Protein AF-A0A259D324-F1 (afdb_monomer)

Nearest PDB structures (foldseek):
  4xqk-assembly1_A  TM=6.338E-01  e=3.548E-24  Lactococcus cremoris
  4xqk-assembly2_B  TM=6.409E-01  e=1.603E-23  Lactococcus cremoris
  7lo5-assembly1_C  TM=6.325E-01  e=1.025E-23  Deinococcus wulumuqiensis
  7lo5-assembly1_A  TM=6.091E-01  e=4.960E-24  Deinococcus wulumuqiensis
  7lo5-assembly1_D  TM=6.301E-01  e=1.132E-22  Deinococcus wulumuqiensis

Mean predicted aligned error: 9.49 Å

Sequence (685 aa):
AEMRALMGAAATGTGAGGNLPQPRLYVTDTLGDPFAAQTGFSTMLAPIGNSRKEANAIKRDEPITVVIGNPPYKEKAKGRGGWVEAGSPNRMSPMRHWDLPPEWGQGAHAKHLKNLYVFFWRWASWKVFAPDLFETTGQATDDRGGIVTYITVAGFLNGPGFEKMRMELRRDCSDIWVIDCTPEGHQPEVPTRIFQGVQHPVCIVVAARKKGKDRATPARLHVRRLAAGPRADKFVELSNITLSGAGWDSGPSDWRSPFLADSKAEWAGFPALDTLFDYDGSGVMPGRTWVTAPDVSSLNARWAKLVKEKNPEVKEALFYPHEGGDKTLIKSTKIGLHGHEFRGHPVASETAQPIAPTRFAFRTLDRQWIIPDNRLLNRPNPELWNAHSAEQVYFTGLQAHSPDEGPSVTISGLIPDLHHFKGNFGGRVFPLWRDAAATIPNIKSALIAHLSTAYGKPVTAPDVMAYVAALLAHPAFTARFKEDLIRPGLRVPVTADANLFDRAVALGREVIWLHTYGERFADPASGRPAAPPRMPKGQGPTIPVGGTIPGAPNPLPDTMHHDPSTGRLHVGEGFIENVPTAVAEYQVSGRSVLRQWFSYRKADRTRPVIGDRRPPSALDKIQPDHWLPEYTEDLLNLLHVLGRLVALEPAQASLLDEICAAPLLTEAALAGAGALAPAPVVKGK

pLDDT: mean 89.67, std 13.12, range [28.95, 98.94]

Foldseek 3Di:
DVVVVVVVVVVPPPDDDDDDDDDLDADDDLLADLPDDDDDDDPVCVVNSVSHVVSSCCLQPNQDFEAEEAWDWDAPQVPVLHCCRVADVVADRLCVLLDDDVVVVLNVLLSRCNIRVNSVLSSCCCRNQVPPVCRRPVDDDDQGWHKYKYKYFQCLLAPLNNLSVQLVLFLRFQAKEKEFQCLVAAQDDQQQDLDSPDRGTIMMMMTTHDGPDHSVFTHWAWYAYADGDGNVSSVVVVVPDDPPDPRTATCDRDSRHGSHHDFDPLQQQFAFPPLQFLDKDFFFALVADQQWAQDPVLNQVLLQVLLPDDDPVLSQLQLPADVVAQQTQQHFDPDFFPPWDADGGGNVPDDDTFTRWDWELEAQLQIITGRRGPSRTRGGPNQLRQAQELAKKKKKAAQSAFFAAAFRIGMESHGYHLCHQFNDDRIMIQMQARHHVRPHGRGFPLLQVVLCVLLVHHDDSLLVQQLCQLQGRTRLNCVVRVSNRNHGTHGHFAFSYNVLSVLSSLLSLVSNCLSHQLSYSADVVSVRHSHGFADPPPQAKDFDVQQDADWPPDFFFADWDADQVQLWIDGHRHIIGNNHPQLQQRDRRNHGPVVVSVCSRGQDVDDDDPPPDDDHRPSSNRDDGTHDPVSVVSVRSSSRSSVVSVVCNVVSNVSNVVSSVHDTCTPVNCVVSVSSPNDPPPPDD

Secondary structure (DSSP, 8-state):
-HHHHHHHHGGGSSS----PPPP----S-TTS-TTPPPPPPPGGGHHHHHHHHHHHHHHHHS---EEEE-----SS-TT-SHHHHH-BTTB--GGGGGPPPGGGS-GGGGGGG-SHHHHHHHHHHHHHH-TTHHHHHSPPPP---EEEEEEEETHHHH-GGGHHHHHHHHHH-SEEEEEES-TT-SS--GGG-SSTT--S-EEEEEEEE-TT--TTSPPEEEEEEPPSS-HHHHHHHHHH--TTSS-PEE---STT--SSPPPPHHHHHSPBTGGGBS--EE-BB-SSSTTEESSHHHHHHHHHHHHH---HHHHHHHH---TTSS--TT---S---TTS----S-GGG--SPPPPPEEEEEETTEEEEE---GGG-SB--HHHHHT--TT--EEEE-SSS---SS-SEEEESSPBBTTTTTSSS--EEEESBSSTTS-SBSB-HHHHHHHHHHTTS---HHHHHHHHHHHHSSHHHHHHTTTGGGSS--B---BS-HHHHHHHHHHHHHHHHHHTTTSSS-BGGGTB-SS---PSTTTS-B--TT-PPP-TTSPPP--EEEETTTTEEEETTEEEB---HHHHT-EETTEEHHHHHHHTTSS-------SSPPPPPGGGG---SS--HHHHHHHHHHHHHHHHHHHHHHHHHHHHHHHHHS-B--HHHHHHTTTTPPPP-----

Structure (mmCIF, N/CA/C/O backbone):
data_AF-A0A259D324-F1
#
_entry.id   AF-A0A259D324-F1
#
loop_
_atom_site.group_PDB
_atom_site.id
_atom_site.type_symbol
_atom_site.label_atom_id
_atom_site.label_alt_id
_atom_site.label_comp_id
_atom_site.label_asym_id
_atom_site.label_entity_id
_atom_site.label_seq_id
_atom_site.pdbx_PDB_ins_code
_atom_site.Cartn_x
_atom_site.Cartn_y
_atom_site.Cartn_z
_atom_site.occupancy
_atom_site.B_iso_or_equiv
_atom_site.auth_seq_id
_atom_site.auth_comp_id
_atom_site.auth_asym_id
_atom_site.auth_atom_id
_atom_site.pdbx_PDB_model_num
ATOM 1 N N . ALA A 1 1 ? -43.430 9.775 -6.514 1.00 31.95 1 ALA A N 1
ATOM 2 C CA . ALA A 1 1 ? -44.199 8.517 -6.606 1.00 31.95 1 ALA A CA 1
ATOM 3 C C . ALA A 1 1 ? -43.771 7.538 -5.511 1.00 31.95 1 ALA A C 1
ATOM 5 O O . ALA A 1 1 ? -44.604 7.183 -4.693 1.00 31.95 1 ALA A O 1
ATOM 6 N N . GLU A 1 2 ? -42.480 7.211 -5.395 1.00 29.94 2 GLU A N 1
ATOM 7 C CA . GLU A 1 2 ? -41.956 6.286 -4.368 1.00 29.94 2 GLU A CA 1
ATOM 8 C C . GLU A 1 2 ? -42.147 6.761 -2.917 1.00 29.94 2 GLU A C 1
ATOM 10 O O . GLU A 1 2 ? -42.545 5.973 -2.072 1.00 29.94 2 GLU A O 1
ATOM 15 N N . MET A 1 3 ? -41.989 8.058 -2.618 1.00 34.38 3 MET A N 1
ATOM 16 C CA . MET A 1 3 ? -42.249 8.585 -1.263 1.00 34.38 3 MET A CA 1
ATOM 17 C C . MET A 1 3 ? -43.740 8.498 -0.861 1.00 34.38 3 MET A C 1
ATOM 19 O O . MET A 1 3 ? -44.056 8.337 0.313 1.00 34.38 3 MET A O 1
ATOM 23 N N . ARG A 1 4 ? -44.663 8.542 -1.840 1.00 36.03 4 ARG A N 1
ATOM 24 C CA . ARG A 1 4 ? -46.099 8.274 -1.619 1.00 36.03 4 ARG A CA 1
ATOM 25 C C . ARG A 1 4 ? -46.361 6.781 -1.387 1.00 36.03 4 ARG A C 1
ATOM 27 O O . ARG A 1 4 ? -47.219 6.454 -0.580 1.00 36.03 4 ARG A O 1
ATOM 34 N N . ALA A 1 5 ? -45.611 5.894 -2.044 1.00 38.97 5 ALA A N 1
ATOM 35 C CA . ALA A 1 5 ? -45.701 4.448 -1.835 1.00 38.97 5 ALA A CA 1
ATOM 36 C C . ALA A 1 5 ? -45.156 4.022 -0.455 1.00 38.97 5 ALA A C 1
ATOM 38 O O . ALA A 1 5 ? -45.779 3.211 0.223 1.00 38.97 5 ALA A O 1
ATOM 39 N N . LEU A 1 6 ? -44.061 4.640 0.005 1.00 38.66 6 LEU A N 1
ATOM 40 C CA . LEU A 1 6 ? -43.469 4.414 1.333 1.00 38.66 6 LEU A CA 1
ATOM 41 C C . LEU A 1 6 ? -44.400 4.847 2.478 1.00 38.66 6 LEU A C 1
ATOM 43 O O . LEU A 1 6 ? -44.489 4.157 3.488 1.00 38.66 6 LEU A O 1
ATOM 47 N N . MET A 1 7 ? -45.141 5.948 2.306 1.00 42.03 7 MET A N 1
ATOM 48 C CA . MET A 1 7 ? -46.170 6.361 3.272 1.00 42.03 7 MET A CA 1
ATOM 49 C C . MET A 1 7 ? -47.471 5.550 3.158 1.00 42.03 7 MET A C 1
ATOM 51 O O . MET A 1 7 ? -48.186 5.413 4.146 1.00 42.03 7 MET A O 1
ATOM 55 N N . GLY A 1 8 ? -47.771 4.981 1.986 1.00 36.47 8 GLY A N 1
ATOM 56 C CA . GLY A 1 8 ? -48.937 4.118 1.777 1.00 36.47 8 GLY A CA 1
ATOM 57 C C . GLY A 1 8 ? -48.824 2.749 2.457 1.00 36.47 8 GLY A C 1
ATOM 58 O O . GLY A 1 8 ? -49.827 2.219 2.922 1.00 36.47 8 GLY A O 1
ATOM 59 N N . ALA A 1 9 ? -47.615 2.191 2.588 1.00 35.22 9 ALA A N 1
ATOM 60 C CA . ALA A 1 9 ? -47.406 0.904 3.260 1.00 35.22 9 ALA A CA 1
ATOM 61 C C . ALA A 1 9 ? -47.679 0.963 4.779 1.00 35.22 9 ALA A C 1
ATOM 63 O O . ALA A 1 9 ? -48.206 0.007 5.346 1.00 35.22 9 ALA A O 1
ATOM 64 N N . ALA A 1 10 ? -47.421 2.109 5.423 1.00 36.09 10 ALA A N 1
ATOM 65 C CA . ALA A 1 10 ? -47.750 2.339 6.834 1.00 36.09 10 ALA A CA 1
ATOM 66 C C . ALA A 1 10 ? -49.269 2.409 7.109 1.00 36.09 10 ALA A C 1
ATOM 68 O O . ALA A 1 10 ? -49.689 2.320 8.259 1.00 36.09 10 ALA A O 1
ATOM 69 N N . ALA A 1 11 ? -50.101 2.540 6.067 1.00 38.69 11 ALA A N 1
ATOM 70 C CA . ALA A 1 11 ? -51.549 2.715 6.180 1.00 38.69 11 ALA A CA 1
ATOM 71 C C . ALA A 1 11 ? -52.351 1.401 6.297 1.00 38.69 11 ALA A C 1
ATOM 73 O O . ALA A 1 11 ? -53.574 1.449 6.381 1.00 38.69 11 ALA A O 1
ATOM 74 N N . THR A 1 12 ? -51.701 0.230 6.302 1.00 36.06 12 THR A N 1
ATOM 75 C CA . THR A 1 12 ? -52.397 -1.069 6.447 1.00 36.06 12 THR A CA 1
ATOM 76 C C . THR A 1 12 ? -52.468 -1.580 7.890 1.00 36.06 12 THR A C 1
ATOM 78 O O . THR A 1 12 ? -53.118 -2.591 8.151 1.00 36.06 12 THR A O 1
ATOM 81 N N . GLY A 1 13 ? -51.880 -0.858 8.850 1.00 33.16 13 GLY A N 1
ATOM 82 C CA . GLY A 1 13 ? -52.135 -1.079 10.272 1.00 33.16 13 GLY A CA 1
ATOM 83 C C . GLY A 1 13 ? -53.557 -0.644 10.617 1.00 33.16 13 GLY A C 1
ATOM 84 O O . GLY A 1 13 ? -53.887 0.537 10.546 1.00 33.16 13 GLY A O 1
ATOM 85 N N . THR A 1 14 ? -54.414 -1.599 10.963 1.00 38.53 14 THR A N 1
ATOM 86 C CA . THR A 1 14 ? -55.813 -1.377 11.336 1.00 38.53 14 THR A CA 1
ATOM 87 C C . THR A 1 14 ? -55.932 -0.436 12.540 1.00 38.53 14 THR A C 1
ATOM 89 O O . THR A 1 14 ? -55.794 -0.862 13.685 1.00 38.53 14 THR A O 1
ATOM 92 N N . GLY A 1 15 ? -56.204 0.845 12.293 1.00 33.56 15 GLY A N 1
ATOM 93 C CA . GLY A 1 15 ? -56.473 1.822 13.345 1.00 33.56 15 GLY A CA 1
ATOM 94 C C . GLY A 1 15 ? -56.749 3.221 12.797 1.00 33.56 15 GLY A C 1
ATOM 95 O O . GLY A 1 15 ? -55.819 3.923 12.434 1.00 33.56 15 GLY A O 1
ATOM 96 N N . ALA A 1 16 ? -58.034 3.591 12.772 1.00 36.53 16 ALA A N 1
ATOM 97 C CA . ALA A 1 16 ? -58.611 4.935 12.633 1.00 36.53 16 ALA A CA 1
ATOM 98 C C . ALA A 1 16 ? -58.030 5.870 11.546 1.00 36.53 16 ALA A C 1
ATOM 100 O O . ALA A 1 16 ? -56.950 6.441 11.671 1.00 36.53 16 ALA A O 1
ATOM 101 N N . GLY A 1 17 ? -58.835 6.113 10.505 1.00 41.69 17 GLY A N 1
ATOM 102 C CA . GLY A 1 17 ? -58.556 7.085 9.451 1.00 41.69 17 GLY A CA 1
ATOM 103 C C . GLY A 1 17 ? -58.256 8.488 9.987 1.00 41.69 17 GLY A C 1
ATOM 104 O O . GLY A 1 17 ? -59.148 9.199 10.442 1.00 41.69 17 GLY A O 1
ATOM 105 N N . GLY A 1 18 ? -56.996 8.897 9.866 1.00 39.88 18 GLY A N 1
ATOM 106 C CA . GLY A 1 18 ? -56.558 10.285 9.930 1.00 39.88 18 GLY A CA 1
ATOM 107 C C . GLY A 1 18 ? -55.948 10.672 8.587 1.00 39.88 18 GLY A C 1
ATOM 108 O O . GLY A 1 18 ? -55.064 9.981 8.086 1.00 39.88 18 GLY A O 1
ATOM 109 N N . ASN A 1 19 ? -56.424 11.768 7.993 1.00 46.06 19 ASN A N 1
ATOM 110 C CA . ASN A 1 19 ? -55.794 12.404 6.836 1.00 46.06 19 ASN A CA 1
ATOM 111 C C . ASN A 1 19 ? -54.311 12.661 7.156 1.00 46.06 19 ASN A C 1
ATOM 113 O O . ASN A 1 19 ? -54.001 13.542 7.959 1.00 46.06 19 ASN A O 1
ATOM 117 N N . LEU A 1 20 ? -53.390 11.911 6.544 1.00 51.28 20 LEU A N 1
ATOM 118 C CA . LEU A 1 20 ? -51.969 12.243 6.623 1.00 51.28 20 LEU A CA 1
ATOM 119 C C . LEU A 1 20 ? -51.773 13.645 6.016 1.00 51.28 20 LEU A C 1
ATOM 121 O O . LEU A 1 20 ? -52.274 13.900 4.914 1.00 51.28 20 LEU A O 1
ATOM 125 N N . PRO A 1 21 ? -51.079 14.571 6.701 1.00 63.31 21 PRO A N 1
ATOM 126 C CA . PRO A 1 21 ? -50.824 15.895 6.153 1.00 63.31 21 PRO A CA 1
ATOM 127 C C . PRO A 1 21 ? -50.079 15.776 4.819 1.00 63.31 21 PRO A C 1
ATOM 129 O O . PRO A 1 21 ? -49.131 15.001 4.683 1.00 63.31 21 PRO A O 1
ATOM 132 N N . GLN A 1 22 ? -50.519 16.544 3.818 1.00 76.19 22 GLN A N 1
ATOM 133 C CA . GLN A 1 22 ? -49.843 16.606 2.521 1.00 76.19 22 GLN A CA 1
ATOM 134 C C . GLN A 1 22 ? -48.380 17.041 2.732 1.00 76.19 22 GLN A C 1
ATOM 136 O O . GLN A 1 22 ? -48.133 18.014 3.452 1.00 76.19 22 GLN A O 1
ATOM 141 N N . PRO A 1 23 ? -47.398 16.361 2.113 1.00 78.56 23 PRO A N 1
ATOM 142 C CA . PRO A 1 23 ? -46.000 16.743 2.250 1.00 78.56 23 PRO A CA 1
ATOM 143 C C . PRO A 1 23 ? -45.775 18.149 1.680 1.00 78.56 23 PRO A C 1
ATOM 145 O O . PRO A 1 23 ? -46.139 18.430 0.537 1.00 78.56 23 PRO A O 1
ATOM 148 N N . ARG A 1 24 ? -45.146 19.030 2.469 1.00 87.31 24 ARG A N 1
ATOM 149 C CA . ARG A 1 24 ? -44.733 20.366 2.014 1.00 87.31 24 ARG A CA 1
ATOM 150 C C . ARG A 1 24 ? -43.506 20.232 1.109 1.00 87.31 24 ARG A C 1
ATOM 152 O O . ARG A 1 24 ? -42.417 19.917 1.588 1.00 87.31 24 ARG A O 1
ATOM 159 N N . LEU A 1 25 ? -43.692 20.427 -0.195 1.00 85.62 25 LEU A N 1
ATOM 160 C CA . LEU A 1 25 ? -42.634 20.303 -1.200 1.00 85.62 25 LEU A CA 1
ATOM 161 C C . LEU A 1 25 ? -42.126 21.680 -1.620 1.00 85.62 25 LEU A C 1
ATOM 163 O O . LEU A 1 25 ? -42.908 22.537 -2.021 1.00 85.62 25 LEU A O 1
ATOM 167 N N . TYR A 1 26 ? -40.805 21.848 -1.586 1.00 85.75 26 TYR A N 1
ATOM 168 C CA . TYR A 1 26 ? -40.138 23.099 -1.926 1.00 85.75 26 TYR A CA 1
ATOM 169 C C . TYR A 1 26 ? -39.078 22.882 -3.001 1.00 85.75 26 TYR A C 1
ATOM 171 O O . TYR A 1 26 ? -38.199 22.033 -2.866 1.00 85.75 26 TYR A O 1
ATOM 179 N N . VAL A 1 27 ? -39.119 23.703 -4.045 1.00 83.06 27 VAL A N 1
ATOM 180 C CA . VAL A 1 27 ? -38.013 23.888 -4.987 1.00 83.06 27 VAL A CA 1
ATOM 181 C C . VAL A 1 27 ? -37.057 24.919 -4.385 1.00 83.06 27 VAL A C 1
ATOM 183 O O . VAL A 1 27 ? -37.348 26.116 -4.366 1.00 83.06 27 VAL A O 1
ATOM 186 N N . THR A 1 28 ? -35.935 24.451 -3.842 1.00 86.25 28 THR A N 1
ATOM 187 C CA . THR A 1 28 ? -34.885 25.283 -3.238 1.00 86.25 28 THR A CA 1
ATOM 188 C C . THR A 1 28 ? -33.542 24.551 -3.263 1.00 86.25 28 THR A C 1
ATOM 190 O O . THR A 1 28 ? -33.495 23.326 -3.331 1.00 86.25 28 THR A O 1
ATOM 193 N N . ASP A 1 29 ? -32.446 25.293 -3.112 1.00 86.19 29 ASP A N 1
ATOM 194 C CA . ASP A 1 29 ? -31.185 24.727 -2.630 1.00 86.19 29 ASP A CA 1
ATOM 195 C C . ASP A 1 29 ? -31.247 24.608 -1.100 1.00 86.19 29 ASP A C 1
ATOM 197 O O . ASP A 1 29 ? -31.438 25.618 -0.416 1.00 86.19 29 ASP A O 1
ATOM 201 N N . THR A 1 30 ? -31.121 23.399 -0.550 1.00 89.56 30 THR A N 1
ATOM 202 C CA . THR A 1 30 ? -31.103 23.155 0.903 1.00 89.56 30 THR A CA 1
ATOM 203 C C . THR A 1 30 ? -29.946 23.879 1.588 1.00 89.56 30 THR A C 1
ATOM 205 O O . THR A 1 30 ? -30.148 24.456 2.656 1.00 89.56 30 THR A O 1
ATOM 208 N N . LEU A 1 31 ? -28.772 23.924 0.952 1.00 90.88 31 LEU A N 1
ATOM 209 C CA . LEU A 1 31 ? -27.561 24.547 1.490 1.00 90.88 31 LEU A CA 1
ATOM 210 C C . LEU A 1 31 ? -27.529 26.067 1.280 1.00 90.88 31 LEU A C 1
ATOM 212 O O . LEU A 1 31 ? -26.617 26.727 1.771 1.00 90.88 31 LEU A O 1
ATOM 216 N N . GLY A 1 32 ? -28.504 26.641 0.570 1.00 86.06 32 GLY A N 1
ATOM 217 C CA . GLY A 1 32 ? -28.617 28.087 0.387 1.00 86.06 32 GLY A CA 1
ATOM 218 C C . GLY A 1 32 ? -28.839 28.838 1.706 1.00 86.06 32 GLY A C 1
ATOM 219 O O . GLY A 1 32 ? -29.508 28.323 2.605 1.00 86.06 32 GLY A O 1
ATOM 220 N N . ASP A 1 33 ? -28.312 30.065 1.784 1.00 84.56 33 ASP A N 1
ATOM 221 C CA . ASP A 1 33 ? -28.365 30.919 2.980 1.00 84.56 33 ASP A CA 1
ATOM 222 C C . ASP A 1 33 ? -29.813 31.200 3.429 1.00 84.56 33 ASP A C 1
ATOM 224 O O . ASP A 1 33 ? -30.583 31.812 2.671 1.00 84.56 33 ASP A O 1
ATOM 228 N N . PRO A 1 34 ? -30.207 30.757 4.644 1.00 82.88 34 PRO A N 1
ATOM 229 C CA . PRO A 1 34 ? -31.545 30.995 5.182 1.00 82.88 34 PRO A CA 1
ATOM 230 C C . PRO A 1 34 ? -31.794 32.466 5.568 1.00 82.88 34 PRO A C 1
ATOM 232 O O . PRO A 1 34 ? -32.941 32.849 5.813 1.00 82.88 34 PRO A O 1
ATOM 235 N N . PHE A 1 35 ? -30.747 33.293 5.600 1.00 80.50 35 PHE A N 1
ATOM 236 C CA . PHE A 1 35 ? -30.761 34.700 5.999 1.00 80.50 35 PHE A CA 1
ATOM 237 C C . PHE A 1 35 ? -30.493 35.684 4.858 1.00 80.50 35 PHE A C 1
ATOM 239 O O . PHE A 1 35 ? -30.546 36.892 5.088 1.00 80.50 35 PHE A O 1
ATOM 246 N N . ALA A 1 36 ? -30.202 35.207 3.646 1.00 76.31 36 ALA A N 1
ATOM 247 C CA . ALA A 1 36 ? -29.938 36.092 2.518 1.00 76.31 36 ALA A CA 1
ATOM 248 C C . ALA A 1 36 ? -31.141 37.005 2.218 1.00 76.31 36 ALA A C 1
ATOM 250 O O . ALA A 1 36 ? -32.286 36.546 2.142 1.00 76.31 36 ALA A O 1
ATOM 251 N N . ALA A 1 37 ? -30.858 38.296 2.007 1.00 62.25 37 ALA A N 1
ATOM 252 C CA . ALA A 1 37 ? -31.839 39.273 1.549 1.00 62.25 37 ALA A CA 1
ATOM 253 C C . ALA A 1 37 ? -32.369 38.884 0.159 1.00 62.25 37 ALA A C 1
ATOM 255 O O . ALA A 1 37 ? -31.628 38.390 -0.693 1.00 62.25 37 ALA A O 1
ATOM 256 N N . GLN A 1 38 ? -33.668 39.078 -0.067 1.00 58.12 38 GLN A N 1
ATOM 257 C CA . GLN A 1 38 ? -34.312 38.674 -1.314 1.00 58.12 38 GLN A CA 1
ATOM 258 C C . GLN A 1 38 ? -33.935 39.630 -2.448 1.00 58.12 38 GLN A C 1
ATOM 260 O O . GLN A 1 38 ? -34.164 40.832 -2.346 1.00 58.12 38 GLN A O 1
ATOM 265 N N . THR A 1 39 ? -33.413 39.101 -3.553 1.00 53.06 39 THR A N 1
ATOM 266 C CA . THR A 1 39 ? -33.423 39.808 -4.836 1.00 53.06 39 THR A CA 1
ATOM 267 C C . THR A 1 39 ? -34.807 39.657 -5.468 1.00 53.06 39 THR A C 1
ATOM 269 O O . THR A 1 39 ? -35.371 38.563 -5.484 1.00 53.06 39 THR A O 1
ATOM 272 N N . GLY A 1 40 ? -35.389 40.761 -5.945 1.00 50.25 40 GLY A N 1
ATOM 273 C CA . GLY A 1 40 ? -36.701 40.746 -6.594 1.00 50.25 40 GLY A CA 1
ATOM 274 C C . GLY A 1 40 ? -36.689 39.850 -7.834 1.00 50.25 40 GLY A C 1
ATOM 275 O O . GLY A 1 40 ? -35.861 40.034 -8.725 1.00 50.25 40 GLY A O 1
ATOM 276 N N . PHE A 1 41 ? -37.588 38.867 -7.883 1.00 56.19 41 PHE A N 1
ATOM 277 C CA . PHE A 1 41 ? -37.775 38.012 -9.056 1.00 56.19 41 PHE A CA 1
ATOM 278 C C . PHE A 1 41 ? -38.766 38.662 -10.029 1.00 56.19 41 PHE A C 1
ATOM 280 O O . PHE A 1 41 ? -39.714 39.321 -9.603 1.00 56.19 41 PHE A O 1
ATOM 287 N N . SER A 1 42 ? -38.577 38.453 -11.336 1.00 56.28 42 SER A N 1
ATOM 288 C CA . SER A 1 42 ? -39.593 38.807 -12.334 1.00 56.28 42 SER A CA 1
ATOM 289 C C . SER A 1 42 ? -40.867 37.976 -12.127 1.00 56.28 42 SER A C 1
ATOM 291 O O . SER A 1 42 ? -40.827 36.873 -11.577 1.00 56.28 42 SER A O 1
ATOM 293 N N . THR A 1 43 ? -42.013 38.476 -12.592 1.00 57.78 43 THR A N 1
ATOM 294 C CA . THR A 1 43 ? -43.345 37.881 -12.366 1.00 57.78 43 THR A CA 1
ATOM 295 C C . THR A 1 43 ? -43.457 36.422 -12.834 1.00 57.78 43 THR A C 1
ATOM 297 O O . THR A 1 43 ? -44.183 35.644 -12.224 1.00 57.78 43 THR A O 1
ATOM 300 N N . MET A 1 44 ? -42.688 36.015 -13.855 1.00 55.19 44 MET A N 1
ATOM 301 C CA . MET A 1 44 ? -42.627 34.622 -14.338 1.00 55.19 44 MET A CA 1
ATOM 302 C C . MET A 1 44 ? -41.938 33.646 -13.366 1.00 55.19 44 MET A C 1
ATOM 304 O O . MET A 1 44 ? -42.195 32.448 -13.423 1.00 55.19 44 MET A O 1
ATOM 308 N N . LEU A 1 45 ? -41.079 34.127 -12.461 1.00 62.34 45 LEU A N 1
ATOM 309 C CA . LEU A 1 45 ? -40.334 33.309 -11.491 1.00 62.34 45 LEU A CA 1
ATOM 310 C C . LEU A 1 45 ? -40.924 33.377 -10.072 1.00 62.34 45 LEU A C 1
ATOM 312 O O . LEU A 1 45 ? -40.361 32.792 -9.141 1.00 62.34 45 LEU A O 1
ATOM 316 N N . ALA A 1 46 ? -42.067 34.048 -9.897 1.00 65.62 46 ALA A N 1
ATOM 317 C CA . ALA A 1 46 ? -42.726 34.226 -8.604 1.00 65.62 46 ALA A CA 1
ATOM 318 C C . ALA A 1 46 ? -43.005 32.906 -7.847 1.00 65.62 46 ALA A C 1
ATOM 320 O O . ALA A 1 46 ? -42.750 32.872 -6.641 1.00 65.62 46 ALA A O 1
ATOM 321 N N . PRO A 1 47 ? -43.418 31.790 -8.493 1.00 69.94 47 PRO A N 1
ATOM 322 C CA . PRO A 1 47 ? -43.610 30.516 -7.788 1.00 69.94 47 PRO A CA 1
ATOM 323 C C . PRO A 1 47 ? -42.315 29.950 -7.182 1.00 69.94 47 PRO A C 1
ATOM 325 O O . PRO A 1 47 ? -42.322 29.436 -6.064 1.00 69.94 47 PRO A O 1
ATOM 328 N N . ILE A 1 48 ? -41.183 30.093 -7.882 1.00 69.75 48 ILE A N 1
ATOM 329 C CA . ILE A 1 48 ? -39.864 29.640 -7.410 1.00 69.75 48 ILE A CA 1
ATOM 330 C C . ILE A 1 48 ? -39.361 30.554 -6.286 1.00 69.75 48 ILE A C 1
ATOM 332 O O . ILE A 1 48 ? -38.832 30.073 -5.283 1.00 69.75 48 ILE A O 1
ATOM 336 N N . GLY A 1 49 ? -39.574 31.867 -6.419 1.00 72.50 49 GLY A N 1
ATOM 337 C CA . GLY A 1 49 ? -39.270 32.846 -5.375 1.00 72.50 49 GLY A CA 1
ATOM 338 C C . GLY A 1 49 ? -40.041 32.582 -4.076 1.00 72.50 49 GLY A C 1
ATOM 339 O O . GLY A 1 49 ? -39.438 32.555 -3.001 1.00 72.50 49 GLY A O 1
ATOM 340 N N . ASN A 1 50 ? -41.345 32.305 -4.171 1.00 76.38 50 ASN A N 1
ATOM 341 C CA . ASN A 1 50 ? -42.200 31.981 -3.023 1.00 76.38 50 ASN A CA 1
ATOM 342 C C . ASN A 1 50 ? -41.802 30.651 -2.372 1.00 76.38 50 ASN A C 1
ATOM 344 O O . ASN A 1 50 ? -41.588 30.602 -1.162 1.00 76.38 50 ASN A O 1
ATOM 348 N N . SER A 1 51 ? -41.581 29.608 -3.177 1.00 80.44 51 SER A N 1
ATOM 349 C CA . SER A 1 51 ? -41.075 28.314 -2.704 1.00 80.44 51 SER A CA 1
ATOM 350 C C . SER A 1 51 ? -39.756 28.459 -1.930 1.00 80.44 51 SER A C 1
ATOM 352 O O . SER A 1 51 ? -39.587 27.884 -0.854 1.00 80.44 51 SER A O 1
ATOM 354 N N . ARG A 1 52 ? -38.822 29.283 -2.424 1.00 79.75 52 ARG A N 1
ATOM 355 C CA . ARG A 1 52 ? -37.556 29.570 -1.732 1.00 79.75 52 ARG A CA 1
ATOM 356 C C . ARG A 1 52 ? -37.763 30.352 -0.432 1.00 79.75 52 ARG A C 1
ATOM 358 O O . ARG A 1 52 ? -37.075 30.080 0.552 1.00 79.75 52 ARG A O 1
ATOM 365 N N . LYS A 1 53 ? -38.692 31.314 -0.409 1.00 81.00 53 LYS A N 1
ATOM 366 C CA . LYS A 1 53 ? -39.032 32.104 0.787 1.00 81.00 53 LYS A CA 1
ATOM 367 C C . LYS A 1 53 ? -39.572 31.213 1.902 1.00 81.00 53 LYS A C 1
ATOM 369 O O . LYS A 1 53 ? -39.097 31.306 3.032 1.00 81.00 53 LYS A O 1
ATOM 374 N N . GLU A 1 54 ? -40.521 30.343 1.579 1.00 84.19 54 GLU A N 1
ATOM 375 C CA . GLU A 1 54 ? -41.120 29.410 2.535 1.00 84.19 54 GLU A CA 1
ATOM 376 C C . GLU A 1 54 ? -40.094 28.391 3.038 1.00 84.19 54 GLU A C 1
ATOM 378 O O . GLU A 1 54 ? -39.967 28.186 4.245 1.00 84.19 54 GLU A O 1
ATOM 383 N N . ALA A 1 55 ? -39.267 27.840 2.145 1.00 84.44 55 ALA A N 1
ATOM 384 C CA . ALA A 1 55 ? -38.192 26.945 2.550 1.00 84.44 55 ALA A CA 1
ATOM 385 C C . ALA A 1 55 ? -37.188 27.622 3.495 1.00 84.44 55 ALA A C 1
ATOM 387 O O . ALA A 1 55 ? -36.775 27.026 4.486 1.00 84.44 55 ALA A O 1
ATOM 388 N N . ASN A 1 56 ? -36.802 28.874 3.232 1.00 85.06 56 ASN A N 1
ATOM 389 C CA . ASN A 1 56 ? -35.901 29.615 4.115 1.00 85.06 56 ASN A CA 1
ATOM 390 C C . ASN A 1 56 ? -36.527 29.904 5.489 1.00 85.06 56 ASN A C 1
ATOM 392 O O . ASN A 1 56 ? -35.811 29.849 6.489 1.00 85.06 56 ASN A O 1
ATOM 396 N N . ALA A 1 57 ? -37.839 30.148 5.561 1.00 84.75 57 ALA A N 1
ATOM 397 C CA . ALA A 1 57 ? -38.547 30.268 6.836 1.00 84.75 57 ALA A CA 1
ATOM 398 C C . ALA A 1 57 ? -38.496 28.954 7.634 1.00 84.75 57 ALA A C 1
ATOM 400 O O . ALA A 1 57 ? -38.140 28.970 8.806 1.00 84.75 57 ALA A O 1
ATOM 401 N N . ILE A 1 58 ? -38.712 27.802 6.991 1.00 86.25 58 ILE A N 1
ATOM 402 C CA . ILE A 1 58 ? -38.580 26.487 7.648 1.00 86.25 58 ILE A CA 1
ATOM 403 C C . ILE A 1 58 ? -37.156 26.268 8.158 1.00 86.25 58 ILE A C 1
ATOM 405 O O . ILE A 1 58 ? -36.943 25.878 9.308 1.00 86.25 58 ILE A O 1
ATOM 409 N N . LYS A 1 59 ? -36.151 26.544 7.319 1.00 85.44 59 LYS A N 1
ATOM 410 C CA . LYS A 1 59 ? -34.737 26.406 7.693 1.00 85.44 59 LYS A CA 1
ATOM 411 C C . LYS A 1 59 ? -34.369 27.267 8.896 1.00 85.44 59 LYS A C 1
ATOM 413 O O . LYS A 1 59 ? -33.571 26.817 9.713 1.00 85.44 59 LYS A O 1
ATOM 418 N N . ARG A 1 60 ? -34.938 28.464 9.017 1.00 82.19 60 ARG A N 1
ATOM 419 C CA . ARG A 1 60 ? -34.602 29.413 10.080 1.00 82.19 60 ARG A CA 1
ATOM 420 C C . ARG A 1 60 ? -35.418 29.203 11.353 1.00 82.19 60 ARG A C 1
ATOM 422 O O . ARG A 1 60 ? -34.836 29.159 12.428 1.00 82.19 60 ARG A O 1
ATOM 429 N N . ASP A 1 61 ? -36.728 29.043 11.222 1.00 81.62 61 ASP A N 1
ATOM 430 C CA . ASP A 1 61 ? -37.659 29.260 12.333 1.00 81.62 61 ASP A CA 1
ATOM 431 C C . ASP A 1 61 ? -38.292 27.956 12.840 1.00 81.62 61 ASP A C 1
ATOM 433 O O . ASP A 1 61 ? -38.590 27.837 14.024 1.00 81.62 61 ASP A O 1
ATOM 437 N N . GLU A 1 62 ? -38.474 26.949 11.979 1.00 87.38 62 GLU A N 1
ATOM 438 C CA . GLU A 1 62 ? -39.199 25.730 12.360 1.00 87.38 62 GLU A CA 1
ATOM 439 C C . GLU A 1 62 ? -38.276 24.676 13.005 1.00 87.38 62 GLU A C 1
ATOM 441 O O . GLU A 1 62 ? -37.292 24.268 12.379 1.00 87.38 62 GLU A O 1
ATOM 446 N N . PRO A 1 63 ? -38.554 24.183 14.225 1.00 83.56 63 PRO A N 1
ATOM 447 C CA . PRO A 1 63 ? -37.800 23.079 14.814 1.00 83.56 63 PRO A CA 1
ATOM 448 C C . PRO A 1 63 ? -38.045 21.775 14.046 1.00 83.56 63 PRO A C 1
ATOM 450 O O . PRO A 1 63 ? -39.167 21.280 13.983 1.00 83.56 63 PRO A O 1
ATOM 453 N N . ILE A 1 64 ? -36.985 21.192 13.484 1.00 89.44 64 ILE A N 1
ATOM 454 C CA . ILE A 1 64 ? -37.053 19.905 12.782 1.00 89.44 64 ILE A CA 1
ATOM 455 C C . ILE A 1 64 ? -36.431 18.834 13.672 1.00 89.44 64 ILE A C 1
ATOM 457 O O . ILE A 1 64 ? -35.275 18.953 14.068 1.00 89.44 64 ILE A O 1
ATOM 461 N N . THR A 1 65 ? -37.190 17.781 13.971 1.00 91.00 65 THR A N 1
ATOM 462 C CA . THR A 1 65 ? -36.740 16.669 14.823 1.00 91.00 65 THR A CA 1
ATOM 463 C C . THR A 1 65 ? -36.174 15.500 14.029 1.00 91.00 65 THR A C 1
ATOM 465 O O . THR A 1 65 ? -35.425 14.706 14.587 1.00 91.00 65 THR A O 1
ATOM 468 N N . VAL A 1 66 ? -36.506 15.374 12.741 1.00 95.00 66 VAL A N 1
ATOM 469 C CA . VAL A 1 66 ? -36.049 14.263 11.900 1.00 95.00 66 VAL A CA 1
ATOM 470 C C . VAL A 1 66 ? -35.595 14.775 10.538 1.00 95.00 66 VAL A C 1
ATOM 472 O O . VAL A 1 66 ? -36.343 15.459 9.842 1.00 95.00 66 VAL A O 1
ATOM 475 N N . VAL A 1 67 ? -34.382 14.398 10.137 1.00 96.38 67 VAL A N 1
ATOM 476 C CA . VAL A 1 67 ? -33.876 14.567 8.769 1.00 96.38 67 VAL A CA 1
ATOM 477 C C . VAL A 1 67 ? -33.483 13.200 8.226 1.00 96.38 67 VAL A C 1
ATOM 479 O O . VAL A 1 67 ? -32.649 12.519 8.817 1.00 96.38 67 VAL A O 1
ATOM 482 N N . ILE A 1 68 ? -34.078 12.807 7.098 1.00 96.25 68 ILE A N 1
ATOM 483 C CA . ILE A 1 68 ? -33.785 11.547 6.405 1.00 96.25 68 ILE A CA 1
ATOM 484 C C . ILE A 1 68 ? -33.433 11.808 4.937 1.00 96.25 68 ILE A C 1
ATOM 486 O O . ILE A 1 68 ? -33.946 12.761 4.347 1.00 96.25 68 ILE A O 1
ATOM 490 N N . GLY A 1 69 ? -32.611 10.964 4.310 1.00 94.62 69 GLY A N 1
ATOM 491 C CA . GLY A 1 69 ? -32.430 11.031 2.856 1.00 94.62 69 GLY A CA 1
ATOM 492 C C . GLY A 1 69 ? -31.188 10.355 2.274 1.00 94.62 69 GLY A C 1
ATOM 493 O O . GLY A 1 69 ? -30.458 9.620 2.934 1.00 94.62 69 GLY A O 1
ATOM 494 N N . ASN A 1 70 ? -30.955 10.644 0.995 1.00 95.19 70 ASN A N 1
ATOM 495 C CA . ASN A 1 70 ? -29.771 10.252 0.237 1.00 95.19 70 ASN A CA 1
ATOM 496 C C . ASN A 1 70 ? -29.125 11.524 -0.353 1.00 95.19 70 ASN A C 1
ATOM 498 O O . ASN A 1 70 ? -29.524 11.956 -1.438 1.00 95.19 70 ASN A O 1
ATOM 502 N N . PRO A 1 71 ? -28.218 12.200 0.377 1.00 93.00 71 PRO A N 1
ATOM 503 C CA . PRO A 1 71 ? -27.602 13.434 -0.097 1.00 93.00 71 PRO A CA 1
ATOM 504 C C . PRO A 1 71 ? -26.652 13.167 -1.279 1.00 93.00 71 PRO A C 1
ATOM 506 O O . PRO A 1 71 ? -26.111 12.073 -1.401 1.00 93.00 71 PRO A O 1
ATOM 509 N N . PRO A 1 72 ? -26.388 14.156 -2.149 1.00 87.56 72 PRO A N 1
ATOM 510 C CA . PRO A 1 72 ? -25.546 13.964 -3.329 1.00 87.56 72 PRO A CA 1
ATOM 511 C C . PRO A 1 72 ? -24.081 13.653 -2.980 1.00 87.56 72 PRO A C 1
ATOM 513 O O . PRO A 1 72 ? -23.498 14.241 -2.066 1.00 87.56 72 PRO A O 1
ATOM 516 N N . TYR A 1 73 ? -23.453 12.772 -3.766 1.00 83.38 73 TYR A N 1
ATOM 517 C CA . TYR A 1 73 ? -22.053 12.370 -3.590 1.00 83.38 73 TYR A CA 1
ATOM 518 C C . TYR A 1 73 ? -21.163 13.109 -4.593 1.00 83.38 73 TYR A C 1
ATOM 520 O O . TYR A 1 73 ? -21.274 12.895 -5.801 1.00 83.38 73 TYR A O 1
ATOM 528 N N . LYS A 1 74 ? -20.270 13.987 -4.119 1.00 79.88 74 LYS A N 1
ATOM 529 C CA . LYS A 1 74 ? -19.283 14.647 -4.985 1.00 79.88 74 LYS A CA 1
ATOM 530 C C . LYS A 1 74 ? -18.068 15.115 -4.195 1.00 79.88 74 LYS A C 1
ATOM 532 O O . LYS A 1 74 ? -18.170 16.025 -3.374 1.00 79.88 74 LYS A O 1
ATOM 537 N N . GLU A 1 75 ? -16.913 14.528 -4.491 1.00 73.44 75 GLU A N 1
ATOM 538 C CA . GLU A 1 75 ? -15.621 14.988 -3.978 1.00 73.44 75 GLU A CA 1
ATOM 539 C C . GLU A 1 75 ? -15.183 16.318 -4.608 1.00 73.44 75 GLU A C 1
ATOM 541 O O . GLU A 1 75 ? -15.708 16.740 -5.641 1.00 73.44 75 GLU A O 1
ATOM 546 N N . LYS A 1 76 ? -14.194 16.978 -3.983 1.00 73.56 76 LYS A N 1
ATOM 547 C CA . LYS A 1 76 ? -13.653 18.280 -4.416 1.00 73.56 76 LYS A CA 1
ATOM 548 C C . LYS A 1 76 ? -14.757 19.329 -4.615 1.00 73.56 76 LYS A C 1
ATOM 550 O O . LYS A 1 76 ? -14.692 20.165 -5.510 1.00 73.56 76 LYS A O 1
ATOM 555 N N . ALA A 1 77 ? -15.770 19.304 -3.757 1.00 78.44 77 ALA A N 1
ATOM 556 C CA . ALA A 1 77 ? -16.947 20.161 -3.836 1.00 78.44 77 ALA A CA 1
ATOM 557 C C . ALA A 1 77 ? -16.752 21.528 -3.160 1.00 78.44 77 ALA A C 1
ATOM 559 O O . ALA A 1 77 ? -17.731 22.157 -2.767 1.00 78.44 77 ALA A O 1
ATOM 560 N N . LYS A 1 78 ? -15.506 21.996 -3.010 1.00 82.12 78 LYS A N 1
ATOM 561 C CA . LYS A 1 78 ? -15.213 23.318 -2.441 1.00 82.12 78 LYS A CA 1
ATOM 562 C C . LYS A 1 78 ? -15.986 24.395 -3.212 1.00 82.12 78 LYS A C 1
ATOM 564 O O . LYS A 1 78 ? -15.950 24.412 -4.441 1.00 82.12 78 LYS A O 1
ATOM 569 N N . GLY A 1 79 ? -16.678 25.272 -2.491 1.00 84.62 79 GLY A N 1
ATOM 570 C CA . GLY A 1 79 ? -17.536 26.318 -3.054 1.00 84.62 79 GLY A CA 1
ATOM 571 C C . GLY A 1 79 ? -18.955 25.857 -3.402 1.00 84.62 79 GLY A C 1
ATOM 572 O O . GLY A 1 79 ? -19.753 26.668 -3.858 1.00 84.62 79 GLY A O 1
ATOM 573 N N . ARG A 1 80 ? -19.295 24.577 -3.197 1.00 85.00 80 ARG A N 1
ATOM 574 C CA . ARG A 1 80 ? -20.652 24.038 -3.404 1.00 85.00 80 ARG A CA 1
ATOM 575 C C . ARG A 1 80 ? -21.407 23.790 -2.096 1.00 85.00 80 ARG A C 1
ATOM 577 O O . ARG A 1 80 ? -22.520 23.279 -2.146 1.00 85.00 80 ARG A O 1
ATOM 584 N N . GLY A 1 81 ? -20.824 24.118 -0.941 1.00 83.56 81 GLY A N 1
ATOM 585 C CA . GLY A 1 81 ? -21.463 23.934 0.365 1.00 83.56 81 GLY A CA 1
ATOM 586 C C . GLY A 1 81 ? -22.424 25.049 0.780 1.00 83.56 81 GLY A C 1
ATOM 587 O O . GLY A 1 81 ? -22.955 24.999 1.888 1.00 83.56 81 GLY A O 1
ATOM 588 N N . GLY A 1 82 ? -22.635 26.054 -0.076 1.00 89.06 82 GLY A N 1
ATOM 589 C CA . GLY A 1 82 ? -23.536 27.173 0.188 1.00 89.06 82 GLY A CA 1
ATOM 590 C C . GLY A 1 82 ? -23.230 27.867 1.518 1.00 89.06 82 GLY A C 1
ATOM 591 O O . GLY A 1 82 ? -22.073 28.117 1.856 1.00 89.06 82 GLY A O 1
ATOM 592 N N . TRP A 1 83 ? -24.275 28.139 2.292 1.00 90.06 83 TRP A N 1
ATOM 593 C CA . TRP A 1 83 ? -24.213 28.778 3.606 1.00 90.06 83 TRP A CA 1
ATOM 594 C C . TRP A 1 83 ? -23.454 27.972 4.650 1.00 90.06 83 TRP A C 1
ATOM 596 O O . TRP A 1 83 ? -22.735 28.537 5.466 1.00 90.06 83 TRP A O 1
ATOM 606 N N . VAL A 1 84 ? -23.557 26.647 4.604 1.00 89.31 84 VAL A N 1
ATOM 607 C CA . VAL A 1 84 ? -22.849 25.783 5.553 1.00 89.31 84 VAL A CA 1
ATOM 608 C C . VAL A 1 84 ? -21.336 25.930 5.402 1.00 89.31 84 VAL A C 1
ATOM 610 O O . VAL A 1 84 ? -20.614 25.864 6.391 1.00 89.31 84 VAL A O 1
ATOM 613 N N . GLU A 1 85 ? -20.853 26.175 4.182 1.00 89.75 85 GLU A N 1
ATOM 614 C CA . GLU A 1 85 ? -19.437 26.418 3.905 1.00 89.75 85 GLU A CA 1
ATOM 615 C C . GLU A 1 85 ? -19.039 27.896 4.043 1.00 89.75 85 GLU A C 1
ATOM 617 O O . GLU A 1 85 ? -17.969 28.173 4.588 1.00 89.75 85 GLU A O 1
ATOM 622 N N . ALA A 1 86 ? -19.872 28.836 3.588 1.00 88.00 86 ALA A N 1
ATOM 623 C CA . ALA A 1 86 ? -19.533 30.260 3.508 1.00 88.00 86 ALA A CA 1
ATOM 624 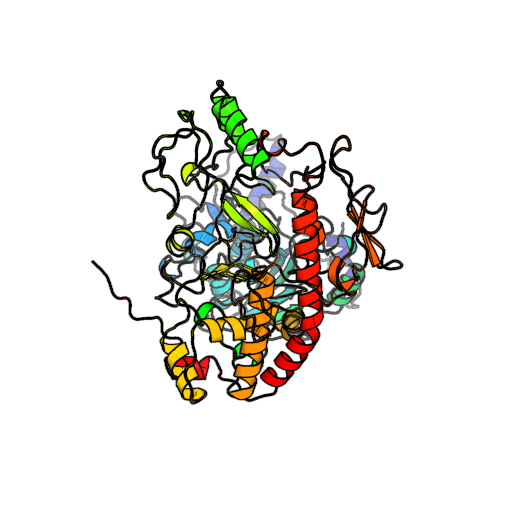C C . ALA A 1 86 ? -19.945 31.097 4.737 1.00 88.00 86 ALA A C 1
ATOM 626 O O . ALA A 1 86 ? -19.323 32.123 5.001 1.00 88.00 86 ALA A O 1
ATOM 627 N N . GLY A 1 87 ? -20.950 30.665 5.501 1.00 85.50 87 GLY A N 1
ATOM 628 C CA . GLY A 1 87 ? -21.621 31.481 6.516 1.00 85.50 87 GLY A CA 1
ATOM 629 C C . GLY A 1 87 ? -22.490 32.590 5.909 1.00 85.50 87 GLY A C 1
ATOM 630 O O . GLY A 1 87 ? -22.835 32.554 4.727 1.00 85.50 87 GLY A O 1
ATOM 631 N N . SER A 1 88 ? -22.825 33.585 6.731 1.00 83.44 88 SER A N 1
ATOM 632 C CA . SER A 1 88 ? -23.498 34.830 6.322 1.00 83.44 88 SER A CA 1
ATOM 633 C C . SER A 1 88 ? -22.675 36.031 6.808 1.00 83.44 88 SER A C 1
ATOM 635 O O . SER A 1 88 ? -21.838 35.867 7.698 1.00 83.44 88 SER A O 1
ATOM 637 N N . PRO A 1 89 ? -22.900 37.258 6.301 1.00 79.12 89 PRO A N 1
ATOM 638 C CA . PRO A 1 89 ? -22.287 38.453 6.879 1.00 79.12 89 PRO A CA 1
ATOM 639 C C . PRO A 1 89 ? -22.494 38.503 8.403 1.00 79.12 89 PRO A C 1
ATOM 641 O O . PRO A 1 89 ? -23.615 38.338 8.880 1.00 79.12 89 PRO A O 1
ATOM 644 N N . ASN A 1 90 ? -21.406 38.693 9.157 1.00 77.12 90 ASN A N 1
ATOM 645 C CA . ASN A 1 90 ? -21.368 38.691 10.630 1.00 77.12 90 ASN A CA 1
ATOM 646 C C . ASN A 1 90 ? -21.770 37.371 11.320 1.00 77.12 90 ASN A C 1
ATOM 648 O O . ASN A 1 90 ? -22.026 37.369 12.522 1.00 77.12 90 ASN A O 1
ATOM 652 N N . ARG A 1 91 ? -21.814 36.244 10.599 1.00 79.31 91 ARG A N 1
ATOM 653 C CA . ARG A 1 91 ? -22.099 34.915 11.162 1.00 79.31 91 ARG A CA 1
ATOM 654 C C . ARG A 1 91 ? -21.058 33.907 10.715 1.00 79.31 91 ARG A C 1
ATOM 656 O O . ARG A 1 91 ? -20.700 33.834 9.539 1.00 79.31 91 ARG A O 1
ATOM 663 N N . MET A 1 92 ? -20.576 33.111 11.661 1.00 83.06 92 MET A N 1
ATOM 664 C CA . MET A 1 92 ? -19.578 32.095 11.367 1.00 83.06 92 MET A CA 1
ATOM 665 C C . MET A 1 92 ? -20.152 31.005 10.450 1.00 83.06 92 MET A C 1
ATOM 667 O O . MET A 1 92 ? -21.317 30.631 10.551 1.00 83.06 92 MET A O 1
ATOM 671 N N . SER A 1 93 ? -19.311 30.482 9.558 1.00 87.75 93 SER A N 1
ATOM 672 C CA . SER A 1 93 ? -19.630 29.296 8.763 1.00 87.75 93 SER A CA 1
ATOM 673 C C . SER A 1 93 ? -19.782 28.066 9.673 1.00 87.75 93 SER A C 1
ATOM 675 O O . SER A 1 93 ? -18.833 27.753 10.401 1.00 87.75 93 SER A O 1
ATOM 677 N N . PRO A 1 94 ? -20.908 27.325 9.611 1.00 89.19 94 PRO A N 1
ATOM 678 C CA . PRO A 1 94 ? -21.098 26.102 10.393 1.00 89.19 94 PRO A CA 1
ATOM 679 C C . PRO A 1 94 ? -19.980 25.071 10.202 1.00 89.19 94 PRO A C 1
ATOM 681 O O . PRO A 1 94 ? -19.665 24.326 11.130 1.00 89.19 94 PRO A O 1
ATOM 684 N N . MET A 1 95 ? -19.353 25.017 9.020 1.00 89.38 95 MET A N 1
ATOM 685 C CA . MET A 1 95 ? -18.236 24.103 8.757 1.00 89.38 95 MET A CA 1
ATOM 686 C C . MET A 1 95 ? -16.981 24.405 9.577 1.00 89.38 95 MET A C 1
ATOM 688 O O . MET A 1 95 ? -16.185 23.488 9.753 1.00 89.38 95 MET A O 1
ATOM 692 N N . ARG A 1 96 ? -16.800 25.623 10.111 1.00 87.25 96 ARG A N 1
ATOM 693 C CA . ARG A 1 96 ? -15.627 25.941 10.947 1.00 87.25 96 ARG A CA 1
ATOM 694 C C . ARG A 1 96 ? -15.568 25.123 12.235 1.00 87.25 96 ARG A C 1
ATOM 696 O O . ARG A 1 96 ? -14.484 24.843 12.727 1.00 87.25 96 ARG A O 1
ATOM 703 N N . HIS A 1 97 ? -16.709 24.660 12.744 1.00 84.88 97 HIS A N 1
ATOM 704 C CA . HIS A 1 97 ? -16.742 23.739 13.886 1.00 84.88 97 HIS A CA 1
ATOM 705 C C . HIS A 1 97 ? -16.124 22.367 13.570 1.00 84.88 97 HIS A C 1
ATOM 707 O O . HIS A 1 97 ? -15.688 21.657 14.477 1.00 84.88 97 HIS A O 1
ATOM 713 N N . TRP A 1 98 ? -16.052 22.002 12.285 1.00 90.06 98 TRP A N 1
ATOM 714 C CA . TRP A 1 98 ? -15.429 20.767 11.806 1.00 90.06 98 TRP A CA 1
ATOM 715 C C . TRP A 1 98 ? -14.005 20.967 11.286 1.00 90.06 98 TRP A C 1
ATOM 717 O O . TRP A 1 98 ? -13.415 20.009 10.785 1.00 90.06 98 TRP A O 1
ATOM 727 N N . ASP A 1 99 ? -13.433 22.166 11.422 1.00 87.62 99 ASP A N 1
ATOM 728 C CA . ASP A 1 99 ? -12.024 22.379 11.112 1.00 87.62 99 ASP A CA 1
ATOM 729 C C . ASP A 1 99 ? -11.152 21.523 12.043 1.00 87.62 99 ASP A C 1
ATOM 731 O O . ASP A 1 99 ? -11.395 21.403 13.249 1.00 87.62 99 ASP A O 1
ATOM 735 N N . LEU A 1 100 ? -10.143 20.880 11.454 1.00 86.19 100 LEU A N 1
ATOM 736 C CA . LEU A 1 100 ? -9.210 20.033 12.186 1.00 86.19 100 LEU A CA 1
ATOM 737 C C . LEU A 1 100 ? -8.219 20.921 12.946 1.00 86.19 100 LEU A C 1
ATOM 739 O O . LEU A 1 100 ? -7.526 21.716 12.302 1.00 86.19 100 LEU A O 1
ATOM 743 N N . PRO A 1 101 ? -8.111 20.777 14.277 1.00 88.25 101 PRO A N 1
ATOM 744 C CA . PRO A 1 101 ? -7.110 21.497 15.047 1.00 88.25 101 PRO A CA 1
ATOM 745 C C . PRO A 1 101 ? -5.686 21.154 14.565 1.00 88.25 101 PRO A C 1
ATOM 747 O O . PRO A 1 101 ? -5.394 19.969 14.349 1.00 88.25 101 PRO A O 1
ATOM 750 N N . PRO A 1 102 ? -4.794 22.146 14.364 1.00 83.94 102 PRO A N 1
ATOM 751 C CA . PRO A 1 102 ? -3.430 21.908 13.886 1.00 83.94 102 PRO A CA 1
ATOM 752 C C . PRO A 1 102 ? -2.644 20.901 14.734 1.00 83.94 102 PRO A C 1
ATOM 754 O O . PRO A 1 102 ? -1.901 20.084 14.191 1.00 83.94 102 PRO A O 1
ATOM 757 N N . GLU A 1 103 ? -2.854 20.912 16.050 1.00 85.94 103 GLU A N 1
ATOM 758 C CA . GLU A 1 103 ? -2.213 20.031 17.025 1.00 85.94 103 GLU A CA 1
ATOM 759 C C . GLU A 1 103 ? -2.563 18.547 16.843 1.00 85.94 103 GLU A C 1
ATOM 761 O O . GLU A 1 103 ? -1.848 17.686 17.347 1.00 85.94 103 GLU A O 1
ATOM 766 N N . TRP A 1 104 ? -3.621 18.218 16.093 1.00 82.38 104 TRP A N 1
ATOM 767 C CA . TRP A 1 104 ? -3.955 16.826 15.767 1.00 82.38 104 TRP A CA 1
ATOM 768 C C . TRP A 1 104 ? -3.109 16.267 14.618 1.00 82.38 104 TRP A C 1
ATOM 770 O O . TRP A 1 104 ? -3.179 15.074 14.344 1.00 82.38 104 TRP A O 1
ATOM 780 N N . GLY A 1 105 ? -2.345 17.102 13.903 1.00 77.00 105 GLY A N 1
ATOM 781 C CA . GLY A 1 105 ? -1.481 16.660 12.802 1.00 77.00 105 GLY A CA 1
ATOM 782 C C . GLY A 1 105 ? -2.220 16.236 11.523 1.00 77.00 105 GLY A C 1
ATOM 783 O O . GLY A 1 105 ? -1.583 15.850 10.548 1.00 77.00 105 GLY A O 1
ATOM 784 N N . GLN A 1 106 ? -3.552 16.365 11.468 1.00 79.81 106 GLN A N 1
ATOM 785 C CA . GLN A 1 106 ? -4.375 15.878 10.349 1.00 79.81 106 GLN A CA 1
ATOM 786 C C . GLN A 1 106 ? -4.639 16.911 9.240 1.00 79.81 106 GLN A C 1
ATOM 788 O O . GLN A 1 106 ? -5.456 16.680 8.343 1.00 79.81 106 GLN A O 1
ATOM 793 N N . GLY A 1 107 ? -3.941 18.052 9.246 1.00 74.69 107 GLY A N 1
ATOM 794 C CA . GLY A 1 107 ? -4.184 19.161 8.310 1.00 74.69 107 GLY A CA 1
ATOM 795 C C . GLY A 1 107 ? -4.108 18.767 6.826 1.00 74.69 107 GLY A C 1
ATOM 796 O O . GLY A 1 107 ? -4.893 19.253 6.010 1.00 74.69 107 GLY A O 1
ATOM 797 N N . ALA A 1 108 ? -3.245 17.808 6.468 1.00 72.81 108 ALA A N 1
ATOM 798 C CA . ALA A 1 108 ? -3.123 17.291 5.099 1.00 72.81 108 ALA A CA 1
ATOM 799 C C . ALA A 1 108 ? -4.410 16.611 4.573 1.00 72.81 108 ALA A C 1
ATOM 801 O O . ALA A 1 108 ? -4.613 16.502 3.356 1.00 72.81 108 ALA A O 1
ATOM 802 N N . HIS A 1 109 ? -5.295 16.185 5.479 1.00 78.44 109 HIS A N 1
ATOM 803 C CA . HIS A 1 109 ? -6.544 15.486 5.186 1.00 78.44 109 HIS A CA 1
ATOM 804 C C . HIS A 1 109 ? -7.780 16.399 5.198 1.00 78.44 109 HIS A C 1
ATOM 806 O O . HIS A 1 109 ? -8.8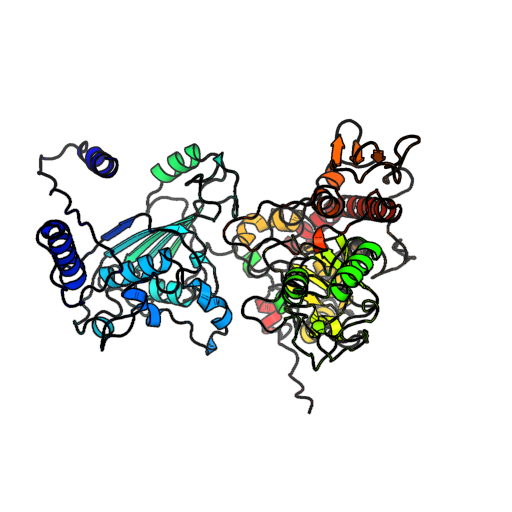52 15.966 4.774 1.00 78.44 109 HIS A O 1
ATOM 812 N N . ALA A 1 110 ? -7.651 17.675 5.579 1.00 80.00 110 ALA A N 1
ATOM 813 C CA . ALA A 1 110 ? -8.776 18.615 5.678 1.00 80.00 110 ALA A CA 1
ATOM 814 C C . ALA A 1 110 ? -9.560 18.784 4.359 1.00 80.00 110 ALA A C 1
ATOM 816 O O . ALA A 1 110 ? -10.764 19.043 4.358 1.00 80.00 110 ALA A O 1
ATOM 817 N N . LYS A 1 111 ? -8.907 18.564 3.208 1.00 79.38 111 LYS A N 1
ATOM 818 C CA . LYS A 1 111 ? -9.551 18.581 1.882 1.00 79.38 111 LYS A CA 1
ATOM 819 C C . LYS A 1 111 ? -10.707 17.579 1.743 1.00 79.38 111 LYS A C 1
ATOM 821 O O . LYS A 1 111 ? -11.597 17.814 0.931 1.00 79.38 111 LYS A O 1
ATOM 826 N N . HIS A 1 112 ? -10.715 16.489 2.516 1.00 81.88 112 HIS A N 1
ATOM 827 C CA . HIS A 1 112 ? -11.755 15.458 2.444 1.00 81.88 112 HIS A CA 1
ATOM 828 C C . HIS A 1 112 ? -13.106 15.924 3.007 1.00 81.88 112 HIS A C 1
ATOM 830 O O . HIS A 1 112 ? -14.141 15.446 2.549 1.00 81.88 112 HIS A O 1
ATOM 836 N N . LEU A 1 113 ? -13.117 16.927 3.897 1.00 83.25 113 LEU A N 1
ATOM 837 C CA . LEU A 1 113 ? -14.348 17.573 4.373 1.00 83.25 113 LEU A CA 1
ATOM 838 C C . LEU A 1 113 ? -15.078 18.348 3.266 1.00 83.25 113 LEU A C 1
ATOM 840 O O . LEU A 1 113 ? -16.250 18.684 3.413 1.00 83.25 113 LEU A O 1
ATOM 844 N N . LYS A 1 114 ? -14.410 18.639 2.141 1.00 85.31 114 LYS A N 1
ATOM 845 C CA . LYS A 1 114 ? -14.991 19.344 0.989 1.00 85.31 114 LYS A CA 1
ATOM 846 C C . LYS A 1 114 ? -15.707 18.365 0.054 1.00 85.31 114 LYS A C 1
ATOM 848 O O . LYS A 1 114 ? -15.356 18.234 -1.122 1.00 85.31 114 LYS A O 1
ATOM 853 N N . ASN A 1 115 ? -16.702 17.666 0.594 1.00 87.19 115 ASN A N 1
ATOM 854 C CA . ASN A 1 115 ? -17.576 16.744 -0.130 1.00 87.19 115 ASN A CA 1
ATOM 855 C C . ASN A 1 115 ? -19.046 17.117 0.116 1.00 87.19 115 ASN A C 1
ATOM 857 O O . ASN A 1 115 ? -19.405 17.508 1.225 1.00 87.19 115 ASN A O 1
ATOM 861 N N . LEU A 1 116 ? -19.903 16.999 -0.902 1.00 88.50 116 LEU A N 1
ATOM 862 C CA . LEU A 1 116 ? -21.306 17.414 -0.795 1.00 88.50 116 LEU A CA 1
ATOM 863 C C . LEU A 1 116 ? -22.051 16.711 0.347 1.00 88.50 116 LEU A C 1
ATOM 865 O O . LEU A 1 116 ? -22.702 17.392 1.134 1.00 88.50 116 LEU A O 1
ATOM 869 N N . TYR A 1 117 ? -21.911 15.390 0.507 1.00 91.62 117 TYR A N 1
ATOM 870 C CA . TYR A 1 117 ? -22.618 14.668 1.574 1.00 91.62 117 TYR A CA 1
ATOM 871 C C . TYR A 1 117 ? -22.231 15.172 2.979 1.00 91.62 117 TYR A C 1
ATOM 873 O O . TYR A 1 117 ? -23.062 15.168 3.883 1.00 91.62 117 TYR A O 1
ATOM 881 N N . VAL A 1 118 ? -20.999 15.665 3.153 1.00 92.88 118 VAL A N 1
ATOM 882 C CA . VAL A 1 118 ? -20.501 16.236 4.416 1.00 92.88 118 VAL A CA 1
ATOM 883 C C . VAL A 1 118 ? -21.222 17.541 4.726 1.00 92.88 118 VAL A C 1
ATOM 885 O O . VAL A 1 118 ? -21.648 17.746 5.858 1.00 92.88 118 VAL A O 1
ATOM 888 N N . PHE A 1 119 ? -21.436 18.397 3.722 1.00 93.81 119 PHE A N 1
ATOM 889 C CA . PHE A 1 119 ? -22.206 19.629 3.902 1.00 93.81 119 PHE A CA 1
ATOM 890 C C . PHE A 1 119 ? -23.660 19.343 4.292 1.00 93.81 119 PHE A C 1
ATOM 892 O O . PHE A 1 119 ? -24.204 20.039 5.146 1.00 93.81 119 PHE A O 1
ATOM 899 N N . PHE A 1 120 ? -24.272 18.289 3.745 1.00 95.50 120 PHE A N 1
ATOM 900 C CA . PHE A 1 120 ? -25.619 17.861 4.142 1.00 95.50 120 PHE A CA 1
ATOM 901 C C . PHE A 1 120 ? -25.668 17.264 5.554 1.00 95.50 120 PHE A C 1
ATOM 903 O O . PHE A 1 120 ? -26.614 17.545 6.289 1.00 95.50 120 PHE A O 1
ATOM 910 N N . TRP A 1 121 ? -24.658 16.490 5.969 1.00 95.62 121 TRP A N 1
ATOM 911 C CA . TRP A 1 121 ? -24.514 16.052 7.364 1.00 95.62 121 TRP A CA 1
ATOM 912 C C . TRP A 1 121 ? -24.365 17.238 8.312 1.00 95.62 121 TRP A C 1
ATOM 914 O O . TRP A 1 121 ? -25.023 17.291 9.353 1.00 95.62 121 TRP A O 1
ATOM 924 N N . ARG A 1 122 ? -23.538 18.221 7.945 1.00 94.12 122 ARG A N 1
ATOM 925 C CA . ARG A 1 122 ? -23.353 19.419 8.759 1.00 94.12 122 ARG A CA 1
ATOM 926 C C . ARG A 1 122 ? -24.646 20.219 8.857 1.00 94.12 122 ARG A C 1
ATOM 928 O O . ARG A 1 122 ? -25.053 20.550 9.964 1.00 94.12 122 ARG A O 1
ATOM 935 N N . TRP A 1 123 ? -25.327 20.445 7.734 1.00 94.12 123 TRP A N 1
ATOM 936 C CA . TRP A 1 123 ? -26.631 21.108 7.702 1.00 94.12 123 TRP A CA 1
ATOM 937 C C . TRP A 1 123 ? -27.664 20.397 8.588 1.00 94.12 123 TRP A C 1
ATOM 939 O O . TRP A 1 123 ? -28.335 21.039 9.390 1.00 94.12 123 TRP A O 1
ATOM 949 N N . ALA A 1 124 ? -27.766 19.070 8.484 1.00 94.50 124 ALA A N 1
ATOM 950 C CA . ALA A 1 124 ? -28.737 18.287 9.243 1.00 94.50 124 ALA A CA 1
ATOM 951 C C . ALA A 1 124 ? -28.428 18.275 10.745 1.00 94.50 124 ALA A C 1
ATOM 953 O O . ALA A 1 124 ? -29.325 18.506 11.550 1.00 94.50 124 ALA A O 1
ATOM 954 N N . SER A 1 125 ? -27.162 18.069 11.127 1.00 92.38 125 SER A N 1
ATOM 955 C CA . SER A 1 125 ? -26.735 18.135 12.533 1.00 92.38 125 SER A CA 1
ATOM 956 C C . SER A 1 125 ? -26.979 19.518 13.142 1.00 92.38 125 SER A C 1
ATOM 958 O O . SER A 1 125 ? -27.478 19.610 14.259 1.00 92.38 125 SER A O 1
ATOM 960 N N . TRP A 1 126 ? -26.715 20.591 12.387 1.00 90.12 126 TRP A N 1
ATOM 961 C CA . TRP A 1 126 ? -27.045 21.958 12.784 1.00 90.12 126 TRP A CA 1
ATOM 962 C C . TRP A 1 126 ? -28.554 22.136 12.978 1.00 90.12 126 TRP A C 1
ATOM 964 O O . TRP A 1 126 ? -28.989 22.615 14.021 1.00 90.12 126 TRP A O 1
ATOM 974 N N . LYS A 1 127 ? -29.368 21.700 12.011 1.00 90.12 127 LYS A N 1
ATOM 975 C CA . LYS A 1 127 ? -30.816 21.929 12.042 1.00 90.12 127 LYS A CA 1
ATOM 976 C C . LYS A 1 127 ? -31.533 21.123 13.129 1.00 90.12 127 LYS A C 1
ATOM 978 O O . LYS A 1 127 ? -32.465 21.639 13.744 1.00 90.12 127 LYS A O 1
ATOM 983 N N . VAL A 1 128 ? -31.116 19.875 13.343 1.00 92.00 128 VAL A N 1
ATOM 984 C CA . VAL A 1 128 ? -31.779 18.931 14.258 1.00 92.00 128 VAL A CA 1
ATOM 985 C C . VAL A 1 128 ? -31.226 19.030 15.676 1.00 92.00 128 VAL A C 1
ATOM 987 O O . VAL A 1 128 ? -31.999 19.082 16.630 1.00 92.00 128 VAL A O 1
ATOM 990 N N . PHE A 1 129 ? -29.900 19.066 15.836 1.00 89.00 129 PHE A N 1
ATOM 991 C CA . PHE A 1 129 ? -29.263 19.052 17.157 1.00 89.00 129 PHE A CA 1
ATOM 992 C C . PHE A 1 129 ? -28.891 20.445 17.665 1.00 89.00 129 PHE A C 1
ATOM 994 O O . PHE A 1 129 ? -28.610 20.576 18.854 1.00 89.00 129 PHE A O 1
ATOM 1001 N N . ALA A 1 130 ? -28.883 21.463 16.797 1.00 78.88 130 ALA A N 1
ATOM 1002 C CA . ALA A 1 130 ? -28.620 22.855 17.160 1.00 78.88 130 ALA A CA 1
ATOM 1003 C C . ALA A 1 130 ? -27.354 23.077 18.031 1.00 78.88 130 ALA A C 1
ATOM 1005 O O . ALA A 1 130 ? -27.400 23.891 18.951 1.00 78.88 130 ALA A O 1
ATOM 1006 N N . PRO A 1 131 ? -26.213 22.384 17.804 1.00 72.62 131 PRO A N 1
ATOM 1007 C CA . PRO A 1 131 ? -25.097 22.392 18.756 1.00 72.62 131 PRO A CA 1
ATOM 1008 C C . PRO A 1 131 ? -24.353 23.734 18.849 1.00 72.62 131 PRO A C 1
ATOM 1010 O O . PRO A 1 131 ? -23.632 23.946 19.823 1.00 72.62 131 PRO A O 1
ATOM 1013 N N . ASP A 1 132 ? -24.533 24.594 17.845 1.00 77.12 132 ASP A N 1
ATOM 1014 C CA . ASP A 1 132 ? -23.903 25.902 17.636 1.00 77.12 132 ASP A CA 1
ATOM 1015 C C . ASP A 1 132 ? -24.915 26.941 17.102 1.00 77.12 132 ASP A C 1
ATOM 1017 O O . ASP A 1 132 ? -24.608 27.808 16.274 1.00 77.12 132 ASP A O 1
ATOM 1021 N N . LEU A 1 133 ? -26.186 26.802 17.499 1.00 78.81 133 LEU A N 1
ATOM 1022 C CA . LEU A 1 133 ? -27.273 27.652 17.007 1.00 78.81 133 LEU A CA 1
ATOM 1023 C C . LEU A 1 133 ? -27.047 29.126 17.364 1.00 78.81 133 LEU A C 1
ATOM 1025 O O . LEU A 1 133 ? -27.313 30.001 16.537 1.00 78.81 133 LEU A O 1
ATOM 1029 N N . PHE A 1 134 ? -26.504 29.407 18.546 1.00 77.31 134 PHE A N 1
ATOM 1030 C CA . PHE A 1 134 ? -26.210 30.770 18.973 1.00 77.31 134 PHE A CA 1
ATOM 1031 C C . PHE A 1 134 ? -25.113 31.411 18.118 1.00 77.31 134 PHE A C 1
ATOM 1033 O O . PHE A 1 134 ? -25.311 32.494 17.575 1.00 77.31 134 PHE A O 1
ATOM 1040 N N . GLU A 1 135 ? -23.997 30.721 17.903 1.00 74.56 135 GLU A N 1
ATOM 1041 C CA . GLU A 1 135 ? -22.848 31.211 17.139 1.00 74.56 135 GLU A CA 1
ATOM 1042 C C . GLU A 1 135 ? -23.171 31.426 15.651 1.00 74.56 135 GLU A C 1
ATOM 1044 O O . GLU A 1 135 ? -22.601 32.306 14.999 1.00 74.56 135 GLU A O 1
ATOM 1049 N N . THR A 1 136 ? -24.102 30.640 15.105 1.00 69.75 136 THR A N 1
ATOM 1050 C CA . THR A 1 136 ? -24.479 30.689 13.683 1.00 69.75 136 THR A CA 1
ATOM 1051 C C . THR A 1 136 ? -25.708 31.545 13.395 1.00 69.75 136 THR A C 1
ATOM 1053 O O . THR A 1 136 ? -25.865 32.006 12.264 1.00 69.75 136 THR A O 1
ATOM 1056 N N . THR A 1 137 ? -26.586 31.786 14.377 1.00 71.31 137 THR A N 1
ATOM 1057 C CA . THR A 1 137 ? -27.867 32.490 14.158 1.00 71.31 137 THR A CA 1
ATOM 1058 C C . THR A 1 137 ? -28.164 33.613 15.154 1.00 71.31 137 THR A C 1
ATOM 1060 O O . THR A 1 137 ? -28.913 34.529 14.806 1.00 71.31 137 THR A O 1
ATOM 1063 N N . GLY A 1 138 ? -27.561 33.580 16.347 1.00 72.19 138 GLY A N 1
ATOM 1064 C CA . GLY A 1 138 ? -27.862 34.445 17.494 1.00 72.19 138 GLY A CA 1
ATOM 1065 C C . GLY A 1 138 ? -29.008 33.944 18.385 1.00 72.19 138 GLY A C 1
ATOM 1066 O O . GLY A 1 138 ? -29.344 34.604 19.364 1.00 72.19 138 GLY A O 1
ATOM 1067 N N . GLN A 1 139 ? -29.627 32.805 18.061 1.00 75.25 139 GLN A N 1
ATOM 1068 C CA . GLN A 1 139 ? -30.719 32.220 18.847 1.00 75.25 139 GLN A CA 1
ATOM 1069 C C . GLN A 1 139 ? -30.181 31.359 19.995 1.00 75.25 139 GLN A C 1
ATOM 1071 O O . GLN A 1 139 ? -29.192 30.648 19.830 1.00 75.25 139 GLN A O 1
ATOM 1076 N N . ALA A 1 140 ? -30.845 31.396 21.153 1.00 73.25 140 ALA A N 1
ATOM 1077 C CA . ALA A 1 140 ? -30.485 30.546 22.283 1.00 73.25 140 ALA A CA 1
ATOM 1078 C C . ALA A 1 140 ? -30.642 29.062 21.924 1.00 73.25 140 ALA A C 1
ATOM 1080 O O . ALA A 1 140 ? -31.640 28.659 21.323 1.00 73.25 140 ALA A O 1
ATOM 1081 N N . THR A 1 141 ? -29.660 28.255 22.315 1.00 70.88 141 THR A N 1
ATOM 1082 C CA . THR A 1 141 ? -29.715 26.804 22.145 1.00 70.88 141 THR A CA 1
ATOM 1083 C C . THR A 1 141 ? -30.741 26.208 23.105 1.00 70.88 141 THR A C 1
ATOM 1085 O O . THR A 1 141 ? -30.656 26.410 24.315 1.00 70.88 141 THR A O 1
ATOM 1088 N N . ASP A 1 142 ? -31.691 25.445 22.578 1.00 73.69 142 ASP A N 1
ATOM 1089 C CA . ASP A 1 142 ? -32.654 24.658 23.340 1.00 73.69 142 ASP A CA 1
ATOM 1090 C C . ASP A 1 142 ? -32.281 23.167 23.331 1.00 73.69 142 ASP A C 1
ATOM 1092 O O . ASP A 1 142 ? -31.624 22.651 22.422 1.00 73.69 142 ASP A O 1
ATOM 1096 N N . ASP A 1 143 ? -32.683 22.444 24.377 1.00 79.50 143 ASP A N 1
ATOM 1097 C CA . ASP A 1 143 ? -32.423 21.010 24.463 1.00 79.50 143 ASP A CA 1
ATOM 1098 C C . ASP A 1 143 ? -33.399 20.219 23.578 1.00 79.50 143 ASP A C 1
ATOM 1100 O O . ASP A 1 143 ? -34.551 19.939 23.936 1.00 79.50 143 ASP A O 1
ATOM 1104 N N . ARG A 1 144 ? -32.931 19.879 22.374 1.00 82.00 144 ARG A N 1
ATOM 1105 C CA . ARG A 1 144 ? -33.703 19.150 21.363 1.00 82.00 144 ARG A CA 1
ATOM 1106 C C . ARG A 1 144 ? -33.333 17.674 21.328 1.00 82.00 144 ARG A C 1
ATOM 1108 O O . ARG A 1 144 ? -32.163 17.305 21.301 1.00 82.00 144 ARG A O 1
ATOM 1115 N N . GLY A 1 145 ? -34.360 16.832 21.257 1.00 89.62 145 GLY A N 1
ATOM 1116 C CA . GLY A 1 145 ? -34.219 15.454 20.799 1.00 89.62 145 GLY A CA 1
ATOM 1117 C C . GLY A 1 145 ? -34.455 15.386 19.293 1.00 89.62 145 GLY A C 1
ATOM 1118 O O . GLY A 1 145 ? -35.265 16.149 18.763 1.00 89.62 145 GLY A O 1
ATOM 1119 N N . GLY A 1 146 ? -33.774 14.477 18.606 1.00 94.88 146 GLY A N 1
ATOM 1120 C CA . GLY A 1 146 ? -33.950 14.328 17.168 1.00 94.88 146 GLY A CA 1
ATOM 1121 C C . GLY A 1 146 ? -33.105 13.228 16.547 1.00 94.88 146 GLY A C 1
ATOM 1122 O O . GLY A 1 146 ? -32.295 12.590 17.221 1.00 94.88 146 GLY A O 1
ATOM 1123 N N . ILE A 1 147 ? -33.320 12.999 15.255 1.00 97.06 147 ILE A N 1
ATOM 1124 C CA . ILE A 1 147 ? -32.692 11.938 14.472 1.00 97.06 147 ILE A CA 1
ATOM 1125 C C . ILE A 1 147 ? -32.225 12.510 13.132 1.00 97.06 147 ILE A C 1
ATOM 1127 O O . ILE A 1 147 ? -32.981 13.164 12.416 1.00 97.06 147 ILE A O 1
ATOM 1131 N N . VAL A 1 148 ? -30.984 12.213 12.765 1.00 97.62 148 VAL A N 1
ATOM 1132 C CA . VAL A 1 148 ? -30.472 12.405 11.406 1.00 97.62 148 VAL A CA 1
ATOM 1133 C C . VAL A 1 148 ? -30.115 11.035 10.852 1.00 97.62 148 VAL A C 1
ATOM 1135 O O . VAL A 1 148 ? -29.304 10.329 11.449 1.00 97.62 148 VAL A O 1
ATOM 1138 N N . THR A 1 149 ? -30.696 10.650 9.716 1.00 97.81 149 THR A N 1
ATOM 1139 C CA . THR A 1 149 ? -30.301 9.427 9.016 1.00 97.81 149 THR A CA 1
ATOM 1140 C C . THR A 1 149 ? -30.046 9.650 7.538 1.00 97.81 149 THR A C 1
ATOM 1142 O O . THR A 1 149 ? -30.862 10.219 6.815 1.00 97.81 149 THR A O 1
ATOM 1145 N N . TYR A 1 150 ? -28.897 9.174 7.072 1.00 98.06 150 TYR A N 1
ATOM 1146 C CA . TYR A 1 150 ? -28.551 9.217 5.663 1.00 98.06 150 TYR A CA 1
ATOM 1147 C C . TYR A 1 150 ? -27.937 7.907 5.199 1.00 98.06 150 TYR A C 1
ATOM 1149 O O . TYR A 1 150 ? -27.221 7.246 5.950 1.00 98.06 150 TYR A O 1
ATOM 1157 N N . ILE A 1 151 ? -28.159 7.601 3.921 1.00 97.06 151 ILE A N 1
ATOM 1158 C CA . ILE A 1 151 ? -27.309 6.690 3.159 1.00 97.06 151 ILE A CA 1
ATOM 1159 C C . ILE A 1 151 ? -26.276 7.512 2.377 1.00 97.06 151 ILE A C 1
ATOM 1161 O O . ILE A 1 151 ? -26.635 8.334 1.531 1.00 97.06 151 ILE A O 1
ATOM 1165 N N . THR A 1 152 ? -24.987 7.347 2.683 1.00 95.06 152 THR A N 1
ATOM 1166 C CA . THR A 1 152 ? -23.888 8.113 2.064 1.00 95.06 152 THR A CA 1
ATOM 1167 C C . THR A 1 152 ? -22.672 7.250 1.782 1.00 95.06 152 THR A C 1
ATOM 1169 O O . THR A 1 152 ? -22.565 6.126 2.266 1.00 95.06 152 THR A O 1
ATOM 1172 N N . VAL A 1 153 ? -21.694 7.795 1.055 1.00 91.38 153 VAL A N 1
ATOM 1173 C CA . VAL A 1 153 ? -20.369 7.169 0.987 1.00 91.38 153 VAL A CA 1
ATOM 1174 C C . VAL A 1 153 ? -19.736 7.061 2.384 1.00 91.38 153 VAL A C 1
ATOM 1176 O O . VAL A 1 153 ? -19.871 7.962 3.215 1.00 91.38 153 VAL A O 1
ATOM 1179 N N . ALA A 1 154 ? -19.036 5.958 2.639 1.00 90.50 154 ALA A N 1
ATOM 1180 C CA . ALA A 1 154 ? -18.561 5.560 3.966 1.00 90.50 154 ALA A CA 1
ATOM 1181 C C . ALA A 1 154 ? -17.225 6.199 4.391 1.00 90.50 154 ALA A C 1
ATOM 1183 O O . ALA A 1 154 ? -16.715 5.922 5.473 1.00 90.50 154 ALA A O 1
ATOM 1184 N N . GLY A 1 155 ? -16.645 7.084 3.570 1.00 86.62 155 GLY A N 1
ATOM 1185 C CA . GLY A 1 155 ? -15.310 7.647 3.817 1.00 86.62 155 GLY A CA 1
ATOM 1186 C C . GLY A 1 155 ? -15.155 8.355 5.172 1.00 86.62 155 GLY A C 1
ATOM 1187 O O . GLY A 1 155 ? -14.064 8.352 5.743 1.00 86.62 155 GLY A O 1
ATOM 1188 N N . PHE A 1 156 ? -16.240 8.913 5.725 1.00 91.31 156 PHE A N 1
ATOM 1189 C CA . PHE A 1 156 ? -16.203 9.594 7.024 1.00 91.31 156 PHE A CA 1
ATOM 1190 C C . PHE A 1 156 ? -16.165 8.657 8.235 1.00 91.31 156 PHE A C 1
ATOM 1192 O O . PHE A 1 156 ? -15.760 9.099 9.314 1.00 91.31 156 PHE A O 1
ATOM 1199 N N . LEU A 1 157 ? -16.529 7.379 8.065 1.00 92.00 157 LEU A N 1
ATOM 1200 C CA . LEU A 1 157 ? -16.517 6.406 9.157 1.00 92.00 157 LEU A CA 1
ATOM 1201 C C . LEU A 1 157 ? -15.104 6.227 9.714 1.00 92.00 157 LEU A C 1
ATOM 1203 O O . LEU A 1 157 ? -14.938 6.165 10.924 1.00 92.00 157 LEU A O 1
ATOM 1207 N N . ASN A 1 158 ? -14.082 6.225 8.855 1.00 87.75 158 ASN A N 1
ATOM 1208 C CA . ASN A 1 158 ? -12.702 5.968 9.273 1.00 87.75 158 ASN A CA 1
ATOM 1209 C C . ASN A 1 158 ? -11.688 7.036 8.833 1.00 87.75 158 ASN A C 1
ATOM 1211 O O . ASN A 1 158 ? -10.607 7.128 9.404 1.00 87.75 158 ASN A O 1
ATOM 1215 N N . GLY A 1 159 ? -12.003 7.877 7.843 1.00 83.56 159 GLY A N 1
ATOM 1216 C CA . GLY A 1 159 ? -11.009 8.798 7.294 1.00 83.56 159 GLY A CA 1
ATOM 1217 C C . GLY A 1 159 ? -10.471 9.799 8.339 1.00 83.56 159 GLY A C 1
ATOM 1218 O O . GLY A 1 159 ? -11.273 10.386 9.079 1.00 83.56 159 GLY A O 1
ATOM 1219 N N . PRO A 1 160 ? -9.147 10.061 8.377 1.00 81.06 160 PRO A N 1
ATOM 1220 C CA . PRO A 1 160 ? -8.524 10.985 9.338 1.00 81.06 160 PRO A CA 1
ATOM 1221 C C . PRO A 1 160 ? -9.025 12.426 9.174 1.00 81.06 160 PRO A C 1
ATOM 1223 O O . PRO A 1 160 ? -9.166 13.171 10.139 1.00 81.06 160 PRO A O 1
ATOM 1226 N N . GLY A 1 161 ? -9.413 12.800 7.949 1.00 86.62 161 GLY A N 1
ATOM 1227 C CA . GLY A 1 161 ? -10.014 14.102 7.654 1.00 86.62 161 GLY A CA 1
ATOM 1228 C C . GLY A 1 161 ? -11.354 14.368 8.359 1.00 86.62 161 GLY A C 1
ATOM 1229 O O . GLY A 1 161 ? -11.816 15.502 8.352 1.00 86.62 161 GLY A O 1
ATOM 1230 N N . PHE A 1 162 ? -11.985 13.344 8.946 1.00 91.81 162 PHE A N 1
ATOM 1231 C CA . PHE A 1 162 ? -13.332 13.406 9.525 1.00 91.81 162 PHE A CA 1
ATOM 1232 C C . PHE A 1 162 ? -13.356 13.234 11.051 1.00 91.81 162 PHE A C 1
ATOM 1234 O O . PHE A 1 162 ? -14.434 13.130 11.633 1.00 91.81 162 PHE A O 1
ATOM 1241 N N . GLU A 1 163 ? -12.198 13.217 11.720 1.00 92.75 163 GLU A N 1
ATOM 1242 C CA . GLU A 1 163 ? -12.120 13.035 13.179 1.00 92.75 163 GLU A CA 1
ATOM 1243 C C . GLU A 1 163 ? -12.979 14.043 13.950 1.00 92.75 163 GLU A C 1
ATOM 1245 O O . GLU A 1 163 ? -13.708 13.657 14.863 1.00 92.75 163 GLU A O 1
ATOM 1250 N N . LYS A 1 164 ? -12.962 15.322 13.548 1.00 92.81 164 LYS A N 1
ATOM 1251 C CA . LYS A 1 164 ? -13.758 16.368 14.203 1.00 92.81 164 LYS A CA 1
ATOM 1252 C C . LYS A 1 164 ? -15.263 16.163 14.003 1.00 92.81 164 LYS A C 1
ATOM 1254 O O . LYS A 1 164 ? -16.018 16.284 14.960 1.00 92.81 164 LYS A O 1
ATOM 1259 N N . MET A 1 165 ? -15.684 15.771 12.798 1.00 93.88 165 MET A N 1
ATOM 1260 C CA . MET A 1 165 ? -17.078 15.413 12.506 1.00 93.88 165 MET A CA 1
ATOM 1261 C C . MET A 1 165 ? -17.555 14.265 13.409 1.00 93.88 165 MET A C 1
ATOM 1263 O O . MET A 1 165 ? -18.617 14.368 14.019 1.00 93.88 165 MET A O 1
ATOM 1267 N N . ARG A 1 166 ? -16.768 13.188 13.540 1.00 95.31 166 ARG A N 1
ATOM 1268 C CA . ARG A 1 166 ? -17.109 12.056 14.422 1.00 95.31 166 ARG A CA 1
ATOM 1269 C C . ARG A 1 166 ? -17.146 12.463 15.895 1.00 95.31 166 ARG A C 1
ATOM 1271 O O . ARG A 1 166 ? -18.075 12.075 16.599 1.00 95.31 166 ARG A O 1
ATOM 1278 N N . MET A 1 167 ? -16.184 13.274 16.336 1.00 95.12 167 MET A N 1
ATOM 1279 C CA . MET A 1 167 ? -16.134 13.820 17.695 1.00 95.12 167 MET A CA 1
ATOM 1280 C C . MET A 1 167 ? -17.401 14.605 18.037 1.00 95.12 167 MET A C 1
ATOM 1282 O O . MET A 1 167 ? -17.993 14.381 19.090 1.00 95.12 167 MET A O 1
ATOM 1286 N N . GLU A 1 168 ? -17.841 15.505 17.157 1.00 93.44 168 GLU A N 1
ATOM 1287 C CA . GLU A 1 168 ? -19.043 16.304 17.407 1.00 93.44 168 GLU A CA 1
ATOM 1288 C C . GLU A 1 168 ? -20.321 15.466 17.373 1.00 93.44 168 GLU A C 1
ATOM 1290 O O . GLU A 1 168 ? -21.173 15.626 18.243 1.00 93.44 168 GLU A O 1
ATOM 1295 N N . LEU A 1 169 ? -20.433 14.510 16.445 1.00 94.94 169 LEU A N 1
ATOM 1296 C CA . LEU A 1 169 ? -21.555 13.570 16.444 1.00 94.94 169 LEU A CA 1
ATOM 1297 C C . LEU A 1 169 ? -21.607 12.761 17.749 1.00 94.94 169 LEU A C 1
ATOM 1299 O O . LEU A 1 169 ? -22.685 12.625 18.319 1.00 94.94 169 LEU A O 1
ATOM 1303 N N . ARG A 1 170 ? -20.464 12.293 18.275 1.00 96.06 170 ARG A N 1
ATOM 1304 C CA . ARG A 1 170 ? -20.406 11.625 19.589 1.00 96.06 170 ARG A CA 1
ATOM 1305 C C . ARG A 1 170 ? -20.803 12.545 20.739 1.00 96.06 170 ARG A C 1
ATOM 1307 O O . ARG A 1 170 ? -21.455 12.089 21.670 1.00 96.06 170 ARG A O 1
ATOM 1314 N N . ARG A 1 171 ? -20.393 13.812 20.693 1.00 94.56 171 ARG A N 1
ATOM 1315 C CA . ARG A 1 171 ? -20.718 14.812 21.720 1.00 94.56 171 ARG A CA 1
ATOM 1316 C C . ARG A 1 171 ? -22.217 15.085 21.770 1.00 94.56 171 ARG A C 1
ATOM 1318 O O . ARG A 1 171 ? -22.795 15.150 22.850 1.00 94.56 171 ARG A O 1
ATOM 1325 N N . ASP A 1 172 ? -22.836 15.261 20.607 1.00 92.81 172 ASP A N 1
ATOM 1326 C CA . ASP A 1 172 ? -24.200 15.776 20.522 1.00 92.81 172 ASP A CA 1
ATOM 1327 C C . ASP A 1 172 ? -25.264 14.665 20.410 1.00 92.81 172 ASP A C 1
ATOM 1329 O O . ASP A 1 172 ? -26.430 14.920 20.696 1.00 92.81 172 ASP A O 1
ATOM 1333 N N . CYS A 1 173 ? -24.900 13.427 20.057 1.00 95.56 173 CYS A N 1
ATOM 1334 C CA . CYS A 1 173 ? -25.833 12.296 19.949 1.00 95.56 173 CYS A CA 1
ATOM 1335 C C . CYS A 1 173 ? -25.730 11.349 21.148 1.00 95.56 173 CYS A C 1
ATOM 1337 O O . CYS A 1 173 ? -24.672 11.195 21.743 1.00 95.56 173 CYS A O 1
ATOM 1339 N N . SER A 1 174 ? -26.825 10.675 21.498 1.00 95.94 174 SER A N 1
ATOM 1340 C CA . SER A 1 174 ? -26.856 9.610 22.511 1.00 95.94 174 SER A CA 1
ATOM 1341 C C . SER A 1 174 ? -26.408 8.266 21.946 1.00 95.94 174 SER A C 1
ATOM 1343 O O . SER A 1 174 ? -25.685 7.528 22.614 1.00 95.94 174 SER A O 1
ATOM 1345 N N . ASP A 1 175 ? -26.839 7.966 20.725 1.00 97.31 175 ASP A N 1
ATOM 1346 C CA . ASP A 1 175 ? -26.600 6.698 20.050 1.00 97.31 175 ASP A CA 1
ATOM 1347 C C . ASP A 1 175 ? -26.360 6.960 18.556 1.00 97.31 175 ASP A C 1
ATOM 1349 O O . ASP A 1 175 ? -26.987 7.838 17.949 1.00 97.31 175 ASP A O 1
ATOM 1353 N N . ILE A 1 176 ? -25.433 6.206 17.974 1.00 98.12 176 ILE A N 1
ATOM 1354 C CA . ILE A 1 176 ? -25.099 6.227 16.552 1.00 98.12 176 ILE A CA 1
ATOM 1355 C C . ILE A 1 176 ? -25.137 4.783 16.058 1.00 98.12 176 ILE A C 1
ATOM 1357 O O . ILE A 1 176 ? -24.375 3.953 16.544 1.00 98.12 176 ILE A O 1
ATOM 1361 N N . TRP A 1 177 ? -25.993 4.493 15.082 1.00 98.38 177 TRP A N 1
ATOM 1362 C CA . TRP A 1 177 ? -26.024 3.206 14.389 1.00 98.38 177 TRP A CA 1
ATOM 1363 C C . TRP A 1 177 ? -25.401 3.346 13.011 1.00 98.38 177 TRP A C 1
ATOM 1365 O O . TRP A 1 177 ? -25.722 4.283 12.278 1.00 98.38 177 TRP A O 1
ATOM 1375 N N . VAL A 1 178 ? -24.543 2.403 12.646 1.00 97.75 178 VAL A N 1
ATOM 1376 C CA . VAL A 1 178 ? -23.870 2.344 11.350 1.00 97.75 178 VAL A CA 1
ATOM 1377 C C . VAL A 1 178 ? -24.138 0.994 10.714 1.00 97.75 178 VAL A C 1
ATOM 1379 O O . VAL A 1 178 ? -23.823 -0.034 11.300 1.00 97.75 178 VAL A O 1
ATOM 1382 N N . ILE A 1 179 ? -24.680 1.002 9.501 1.00 97.50 179 ILE A N 1
ATOM 1383 C CA . ILE A 1 179 ? -24.844 -0.189 8.670 1.00 97.50 179 ILE A CA 1
ATOM 1384 C C . ILE A 1 179 ? -23.886 -0.067 7.484 1.00 97.50 179 ILE A C 1
ATOM 1386 O O . ILE A 1 179 ? -24.098 0.757 6.587 1.00 97.50 179 ILE A O 1
ATOM 1390 N N . ASP A 1 180 ? -22.829 -0.876 7.472 1.00 94.12 180 ASP A N 1
ATOM 1391 C CA . ASP A 1 180 ? -21.952 -1.046 6.313 1.00 94.12 180 ASP A CA 1
ATOM 1392 C C . ASP A 1 180 ? -22.713 -1.798 5.217 1.00 94.12 180 ASP A C 1
ATOM 1394 O O . ASP A 1 180 ? -23.027 -2.983 5.346 1.00 94.12 180 ASP A O 1
ATOM 1398 N N . CYS A 1 181 ? -23.036 -1.083 4.139 1.00 94.75 181 CYS A N 1
ATOM 1399 C CA . CYS A 1 181 ? -23.818 -1.611 3.028 1.00 94.75 181 CYS A CA 1
ATOM 1400 C C . CYS A 1 181 ? -22.938 -2.100 1.869 1.00 94.75 181 CYS A C 1
ATOM 1402 O O . CYS A 1 181 ? -23.453 -2.496 0.819 1.00 94.75 181 CYS A O 1
ATOM 1404 N N . THR A 1 182 ? -21.612 -2.004 1.995 1.00 89.44 182 THR A N 1
ATOM 1405 C CA . THR A 1 182 ? -20.649 -2.439 0.975 1.00 89.44 182 THR A CA 1
ATOM 1406 C C . THR A 1 182 ? -19.559 -3.300 1.616 1.00 89.44 182 THR A C 1
ATOM 1408 O O . THR A 1 182 ? -18.390 -2.906 1.619 1.00 89.44 182 THR A O 1
ATOM 1411 N N . PRO A 1 183 ? -19.925 -4.485 2.142 1.00 85.12 183 PRO A N 1
ATOM 1412 C CA . PRO A 1 183 ? -18.973 -5.412 2.758 1.00 85.12 183 PRO A CA 1
ATOM 1413 C C . PRO A 1 183 ? -17.854 -5.857 1.802 1.00 85.12 183 PRO A C 1
ATOM 1415 O O . PRO A 1 183 ? -16.788 -6.250 2.260 1.00 85.12 183 PRO A O 1
ATOM 1418 N N . GLU A 1 184 ? -18.060 -5.756 0.484 1.00 81.12 184 GLU A N 1
ATOM 1419 C CA . GLU A 1 184 ? -17.065 -6.061 -0.554 1.00 81.12 184 GLU A CA 1
ATOM 1420 C C . GLU A 1 184 ? -15.997 -4.963 -0.730 1.00 81.12 184 GLU A C 1
ATOM 1422 O O . GLU A 1 184 ? -15.052 -5.127 -1.496 1.00 81.12 184 GLU A O 1
ATOM 1427 N N . GLY A 1 185 ? -16.144 -3.811 -0.069 1.00 77.62 185 GLY A N 1
ATOM 1428 C CA . GLY A 1 185 ? -15.161 -2.732 -0.107 1.00 77.62 185 GLY A CA 1
ATOM 1429 C C . GLY A 1 185 ? -15.217 -1.846 -1.358 1.00 77.62 185 GLY A C 1
ATOM 1430 O O . GLY A 1 185 ? -16.280 -1.470 -1.851 1.00 77.62 185 GLY A O 1
ATOM 1431 N N . HIS A 1 186 ? -14.052 -1.383 -1.819 1.00 72.75 186 HIS A N 1
ATOM 1432 C CA . HIS A 1 186 ? -13.943 -0.398 -2.901 1.00 72.75 186 HIS A CA 1
ATOM 1433 C C . HIS A 1 186 ? -14.095 -1.029 -4.288 1.00 72.75 186 HIS A C 1
ATOM 1435 O O . HIS A 1 186 ? -13.451 -2.023 -4.595 1.00 72.75 186 HIS A O 1
ATOM 1441 N N . GLN A 1 187 ? -14.834 -0.355 -5.176 1.00 75.56 187 GLN A N 1
ATOM 1442 C CA . GLN A 1 187 ? -15.116 -0.816 -6.541 1.00 75.56 187 GLN A CA 1
ATOM 1443 C C . GLN A 1 187 ? -15.682 -2.247 -6.595 1.00 75.56 187 GLN A C 1
ATOM 1445 O O . GLN A 1 187 ? -15.207 -3.050 -7.398 1.00 75.56 187 GLN A O 1
ATOM 1450 N N . PRO A 1 188 ? -16.716 -2.559 -5.792 1.00 79.50 188 PRO A N 1
ATOM 1451 C CA . PRO A 1 188 ? -17.298 -3.896 -5.765 1.00 79.50 188 PRO A CA 1
ATOM 1452 C C . PRO A 1 188 ? -17.927 -4.228 -7.122 1.00 79.50 188 PRO A C 1
ATOM 1454 O O . PRO A 1 188 ? -18.208 -3.322 -7.920 1.00 79.50 188 PRO A O 1
ATOM 1457 N N . GLU A 1 189 ? -18.177 -5.501 -7.402 1.00 76.56 189 GLU A N 1
ATOM 1458 C CA . GLU A 1 189 ? -18.842 -5.900 -8.643 1.00 76.56 189 GLU A CA 1
ATOM 1459 C C . GLU A 1 189 ? -20.210 -5.215 -8.800 1.00 76.56 189 GLU A C 1
ATOM 1461 O O . GLU A 1 189 ? -20.928 -4.957 -7.837 1.00 76.56 189 GLU A O 1
ATOM 1466 N N . VAL A 1 190 ? -20.591 -4.873 -10.034 1.00 85.81 190 VAL A N 1
ATOM 1467 C CA . VAL A 1 190 ? -21.841 -4.132 -10.295 1.00 85.81 190 VAL A CA 1
ATOM 1468 C C . VAL A 1 190 ? -23.088 -4.811 -9.692 1.00 85.81 190 VAL A C 1
ATOM 1470 O O . VAL A 1 190 ? -23.905 -4.087 -9.115 1.00 85.81 190 VAL A O 1
ATOM 1473 N N . PRO A 1 191 ? -23.253 -6.150 -9.758 1.00 90.69 191 PRO A N 1
ATOM 1474 C CA . PRO A 1 191 ? -24.431 -6.835 -9.215 1.00 90.69 191 PRO A CA 1
ATOM 1475 C C . PRO A 1 191 ? -24.563 -6.788 -7.686 1.00 90.69 191 PRO A C 1
ATOM 1477 O O . PRO A 1 191 ? -25.661 -7.002 -7.171 1.00 90.69 191 PRO A O 1
ATOM 1480 N N . THR A 1 192 ? -23.483 -6.497 -6.955 1.00 89.00 192 THR A N 1
ATOM 1481 C CA . THR A 1 192 ? -23.474 -6.490 -5.480 1.00 89.00 192 THR A CA 1
ATOM 1482 C C . THR A 1 192 ? -23.718 -5.095 -4.890 1.00 89.00 192 THR A C 1
ATOM 1484 O O . THR A 1 192 ? -24.013 -4.951 -3.703 1.00 89.00 192 THR A O 1
ATOM 1487 N N . ARG A 1 193 ? -23.642 -4.033 -5.703 1.00 91.62 193 ARG A N 1
ATOM 1488 C CA . ARG A 1 193 ? -23.795 -2.634 -5.261 1.00 91.62 193 ARG A CA 1
ATOM 1489 C C . ARG A 1 193 ? -25.241 -2.282 -4.902 1.00 91.62 193 ARG A C 1
ATOM 1491 O O . ARG A 1 193 ? -26.137 -2.450 -5.727 1.00 91.62 193 ARG A O 1
ATOM 1498 N N . ILE A 1 194 ? -25.453 -1.621 -3.757 1.00 91.94 194 ILE A N 1
ATOM 1499 C CA . ILE A 1 194 ? -26.748 -0.993 -3.407 1.00 91.94 194 ILE A CA 1
ATOM 1500 C C . ILE A 1 194 ? -27.194 0.011 -4.479 1.00 91.94 194 ILE A C 1
ATOM 1502 O O . ILE A 1 194 ? -28.358 0.014 -4.892 1.00 91.94 194 ILE A O 1
ATOM 1506 N N . PHE A 1 195 ? -26.250 0.823 -4.963 1.00 91.75 195 PHE A N 1
ATOM 1507 C CA . PHE A 1 195 ? -26.419 1.726 -6.098 1.00 91.75 195 PHE A CA 1
ATOM 1508 C C . PHE A 1 195 ? -25.430 1.331 -7.196 1.00 91.75 195 PHE A C 1
ATOM 1510 O O . PHE A 1 195 ? -24.235 1.588 -7.077 1.00 91.75 195 PHE A O 1
ATOM 1517 N N . GLN A 1 196 ? -25.910 0.724 -8.282 1.00 85.50 196 GLN A N 1
ATOM 1518 C CA . GLN A 1 196 ? -25.054 0.132 -9.325 1.00 85.50 196 GLN A CA 1
ATOM 1519 C C . GLN A 1 196 ? -24.048 1.119 -9.951 1.00 85.50 196 GLN A C 1
ATOM 1521 O O . GLN A 1 196 ? -22.931 0.729 -10.303 1.00 85.50 196 GLN A O 1
ATOM 1526 N N . GLY A 1 197 ? -24.401 2.409 -10.019 1.00 84.56 197 GLY A N 1
ATOM 1527 C CA . GLY A 1 197 ? -23.522 3.480 -10.503 1.00 84.56 197 GLY A CA 1
ATOM 1528 C C . GLY A 1 197 ? -22.466 3.976 -9.503 1.00 84.56 197 GLY A C 1
ATOM 1529 O O . GLY A 1 197 ? -21.593 4.752 -9.885 1.00 84.56 197 GLY A O 1
ATOM 1530 N N . VAL A 1 198 ? -22.510 3.554 -8.236 1.00 83.56 198 VAL A N 1
ATOM 1531 C CA . VAL A 1 198 ? -21.608 4.031 -7.177 1.00 83.56 198 VAL A CA 1
ATOM 1532 C C . VAL A 1 198 ? -20.504 3.007 -6.935 1.00 83.56 198 VAL A C 1
ATOM 1534 O O . VAL A 1 198 ? -20.758 1.885 -6.517 1.00 83.56 198 VAL A O 1
ATOM 1537 N N . GLN A 1 199 ? -19.257 3.404 -7.191 1.00 81.25 199 GLN A N 1
ATOM 1538 C CA . GLN A 1 199 ? -18.075 2.546 -7.008 1.00 81.25 199 GLN A CA 1
ATOM 1539 C C . GLN A 1 199 ? -17.403 2.710 -5.633 1.00 81.25 199 GLN A C 1
ATOM 1541 O O . GLN A 1 199 ? -16.411 2.043 -5.341 1.00 81.25 199 GLN A O 1
ATOM 1546 N N . HIS A 1 200 ? -17.896 3.633 -4.810 1.00 84.12 200 HIS A N 1
ATOM 1547 C CA . HIS A 1 200 ? -17.389 3.876 -3.463 1.00 84.12 200 HIS A CA 1
ATOM 1548 C C . HIS A 1 200 ? -18.195 3.065 -2.438 1.00 84.12 200 HIS A C 1
ATOM 1550 O O . HIS A 1 200 ? -19.395 2.892 -2.651 1.00 84.12 200 HIS A O 1
ATOM 1556 N N . PRO A 1 201 ? -17.584 2.633 -1.321 1.00 89.25 201 PRO A N 1
ATOM 1557 C CA . PRO A 1 201 ? -18.310 2.030 -0.213 1.00 89.25 201 PRO A CA 1
ATOM 1558 C C . PRO A 1 201 ? -19.414 2.957 0.298 1.00 89.25 201 PRO A C 1
ATOM 1560 O O . PRO A 1 201 ? -19.195 4.164 0.452 1.00 89.25 201 PRO A O 1
ATOM 1563 N N . VAL A 1 202 ? -20.588 2.391 0.557 1.00 94.12 202 VAL A N 1
ATOM 1564 C CA . VAL A 1 202 ? -21.795 3.082 1.022 1.00 94.12 202 VAL A CA 1
ATOM 1565 C C . VAL A 1 202 ? -22.181 2.558 2.401 1.00 94.12 202 VAL A C 1
ATOM 1567 O O . VAL A 1 202 ? -22.078 1.366 2.675 1.00 94.12 202 VAL A O 1
ATOM 1570 N N . CYS A 1 203 ? -22.665 3.451 3.255 1.00 96.38 203 CYS A N 1
ATOM 1571 C CA . CYS A 1 203 ? -23.170 3.130 4.583 1.00 96.38 203 CYS A CA 1
ATOM 1572 C C . CYS A 1 203 ? -24.492 3.852 4.849 1.00 96.38 203 CYS A C 1
ATOM 1574 O O . CYS A 1 203 ? -24.738 4.928 4.297 1.00 96.38 203 CYS A O 1
ATOM 1576 N N . ILE A 1 204 ? -25.316 3.274 5.719 1.00 97.88 204 ILE A N 1
ATOM 1577 C CA . ILE A 1 204 ? -26.440 3.964 6.354 1.00 97.88 204 ILE A CA 1
ATOM 1578 C C . ILE A 1 204 ? -25.992 4.340 7.759 1.00 97.88 204 ILE A C 1
ATOM 1580 O O . ILE A 1 204 ? -25.500 3.488 8.494 1.00 97.88 204 ILE A O 1
ATOM 1584 N N . VAL A 1 205 ? -26.171 5.600 8.145 1.00 98.19 205 VAL A N 1
ATOM 1585 C CA . VAL A 1 205 ? -25.915 6.042 9.519 1.00 98.19 205 VAL A CA 1
ATOM 1586 C C . VAL A 1 205 ? -27.168 6.674 10.094 1.00 98.19 205 VAL A C 1
ATOM 1588 O O . VAL A 1 205 ? -27.815 7.486 9.433 1.00 98.19 205 VAL A O 1
ATOM 1591 N N . VAL A 1 206 ? -27.504 6.298 11.325 1.00 97.94 206 VAL A N 1
ATOM 1592 C CA . VAL A 1 206 ? -28.575 6.883 12.135 1.00 97.94 206 VAL A CA 1
ATOM 1593 C C . VAL A 1 206 ? -27.922 7.516 13.356 1.00 97.94 206 VAL A C 1
ATOM 1595 O O . VAL A 1 206 ? -27.402 6.813 14.214 1.00 97.94 206 VAL A O 1
ATOM 1598 N N . ALA A 1 207 ? -27.939 8.840 13.440 1.00 97.69 207 ALA A N 1
ATOM 1599 C CA . ALA A 1 207 ? -27.470 9.589 14.597 1.00 97.69 207 ALA A CA 1
ATOM 1600 C C . ALA A 1 207 ? -28.688 10.086 15.380 1.00 97.69 207 ALA A C 1
ATOM 1602 O O . ALA A 1 207 ? -29.505 10.832 14.833 1.00 97.69 207 ALA A O 1
ATOM 1603 N N . ALA A 1 208 ? -28.835 9.666 16.636 1.00 96.75 208 ALA A N 1
ATOM 1604 C CA . ALA A 1 208 ? -29.980 10.023 17.467 1.00 96.75 208 ALA A CA 1
ATOM 1605 C C . ALA A 1 208 ? -29.544 10.748 18.739 1.00 96.75 208 ALA A C 1
ATOM 1607 O O . ALA A 1 208 ? -28.670 10.288 19.476 1.00 96.75 208 ALA A O 1
ATOM 1608 N N . ARG A 1 209 ? -30.216 11.857 19.041 1.00 95.19 209 ARG A N 1
ATOM 1609 C CA . ARG A 1 209 ? -30.063 12.618 20.281 1.00 95.19 209 ARG A CA 1
ATOM 1610 C C . ARG A 1 209 ? -31.321 12.472 21.126 1.00 95.19 209 ARG A C 1
ATOM 1612 O O . ARG A 1 209 ? -32.417 12.808 20.675 1.00 95.19 209 ARG A O 1
ATOM 1619 N N . LYS A 1 210 ? -31.166 12.015 22.367 1.00 92.94 210 LYS A N 1
ATOM 1620 C CA . LYS A 1 210 ? -32.213 12.112 23.391 1.00 92.94 210 LYS A CA 1
ATOM 1621 C C . LYS A 1 210 ? -32.175 13.505 24.026 1.00 92.94 210 LYS A C 1
ATOM 1623 O O . LYS A 1 210 ? -31.104 14.099 24.144 1.00 92.94 210 LYS A O 1
ATOM 1628 N N . LYS A 1 211 ? -33.336 14.010 24.456 1.00 90.75 211 LYS A N 1
ATOM 1629 C CA . LYS A 1 211 ? -33.382 15.176 25.352 1.00 90.75 211 LYS A CA 1
ATOM 1630 C C . LYS A 1 211 ? -32.591 14.868 26.627 1.00 90.75 211 LYS A C 1
ATOM 1632 O O . LYS A 1 211 ? -32.581 13.723 27.079 1.00 90.75 211 LYS A O 1
ATOM 1637 N N . GLY A 1 212 ? -31.913 15.867 27.170 1.00 89.31 212 GLY A N 1
ATOM 1638 C CA . GLY A 1 212 ? -31.048 15.757 28.338 1.00 89.31 212 GLY A CA 1
ATOM 1639 C C . GLY A 1 212 ? -29.718 15.068 28.044 1.00 89.31 212 GLY A C 1
ATOM 1640 O O . GLY A 1 212 ? -29.102 14.521 28.954 1.00 89.31 212 GLY A O 1
ATOM 1641 N N . LYS A 1 213 ? -29.274 15.035 26.779 1.00 92.12 213 LYS A N 1
ATOM 1642 C CA . LYS A 1 213 ? -27.987 14.429 26.420 1.00 92.12 213 LYS A CA 1
ATOM 1643 C C . LYS A 1 213 ? -26.833 15.167 27.111 1.00 92.12 213 LYS A C 1
ATOM 1645 O O . LYS A 1 213 ? -26.521 16.301 26.761 1.00 92.12 213 LYS A O 1
ATOM 1650 N N . ASP A 1 214 ? -26.157 14.471 28.027 1.00 91.69 214 ASP A N 1
ATOM 1651 C CA . ASP A 1 214 ? -24.871 14.894 28.580 1.00 91.69 214 ASP A CA 1
ATOM 1652 C C . ASP A 1 214 ? -23.780 14.884 27.499 1.00 91.69 214 ASP A C 1
ATOM 1654 O O . ASP A 1 214 ? -23.406 13.827 26.987 1.00 91.69 214 ASP A O 1
ATOM 1658 N N . ARG A 1 215 ? -23.254 16.065 27.174 1.00 90.88 215 ARG A N 1
ATOM 1659 C CA . ARG A 1 215 ? -22.224 16.265 26.146 1.00 90.88 215 ARG A CA 1
ATOM 1660 C C . ARG A 1 215 ? -20.819 15.858 26.606 1.00 90.88 215 ARG A C 1
ATOM 1662 O O . ARG A 1 215 ? -19.928 15.803 25.764 1.00 90.88 215 ARG A O 1
ATOM 1669 N N . ALA A 1 216 ? -20.610 15.575 27.895 1.00 93.69 216 ALA A N 1
ATOM 1670 C CA . ALA A 1 216 ? -19.349 15.048 28.423 1.00 93.69 216 ALA A CA 1
ATOM 1671 C C . ALA A 1 216 ? -19.216 13.527 28.245 1.00 93.69 216 ALA A C 1
ATOM 1673 O O . ALA A 1 216 ? -18.113 12.990 28.298 1.00 93.69 216 ALA A O 1
ATOM 1674 N N . THR A 1 217 ? -20.322 12.834 27.980 1.00 95.12 217 THR A N 1
ATOM 1675 C CA . THR A 1 217 ? -20.328 11.400 27.683 1.00 95.12 217 THR A CA 1
ATOM 1676 C C . THR A 1 217 ? -20.361 11.186 26.162 1.00 95.12 217 THR A C 1
ATOM 1678 O O . THR A 1 217 ? -21.226 11.756 25.500 1.00 95.12 217 THR A O 1
ATOM 1681 N N . PRO A 1 218 ? -19.493 10.366 25.552 1.00 96.62 218 PRO A N 1
ATOM 1682 C CA . PRO A 1 218 ? -19.598 10.026 24.129 1.00 96.62 218 PRO A CA 1
ATOM 1683 C C . PRO A 1 218 ? -20.882 9.248 23.782 1.00 96.62 218 PRO A C 1
ATOM 1685 O O . PRO A 1 218 ? -21.441 8.540 24.621 1.00 96.62 218 PRO A O 1
ATOM 1688 N N . ALA A 1 219 ? -21.364 9.361 22.541 1.00 96.62 219 ALA A N 1
ATOM 1689 C CA . ALA A 1 219 ? -22.450 8.525 22.024 1.00 96.62 219 ALA A CA 1
ATOM 1690 C C . ALA A 1 219 ? -22.064 7.038 22.023 1.00 96.62 219 ALA A C 1
ATOM 1692 O O . ALA A 1 219 ? -20.923 6.696 21.700 1.00 96.62 219 ALA A O 1
ATOM 1693 N N . ARG A 1 220 ? -23.033 6.154 22.287 1.00 96.62 220 ARG A N 1
ATOM 1694 C CA . ARG A 1 220 ? -22.862 4.713 22.050 1.00 96.62 220 ARG A CA 1
ATOM 1695 C C . ARG A 1 220 ? -22.871 4.437 20.554 1.00 96.62 220 ARG A C 1
ATOM 1697 O O . ARG A 1 220 ? -23.758 4.913 19.846 1.00 96.62 220 ARG A O 1
ATOM 1704 N N . LEU A 1 221 ? -21.896 3.672 20.091 1.00 97.12 221 LEU A N 1
ATOM 1705 C CA . LEU A 1 221 ? -21.758 3.306 18.693 1.00 97.12 221 LEU A CA 1
ATOM 1706 C C . LEU A 1 221 ? -22.171 1.847 18.504 1.00 97.12 221 LEU A C 1
ATOM 1708 O O . LEU A 1 221 ? -21.595 0.960 19.127 1.00 97.12 221 LEU A O 1
ATOM 1712 N N . HIS A 1 222 ? -23.138 1.631 17.620 1.00 97.12 222 HIS A N 1
ATOM 1713 C CA . HIS A 1 222 ? -23.635 0.322 17.211 1.00 97.12 222 HIS A CA 1
ATOM 1714 C C . HIS A 1 222 ? -23.288 0.133 15.740 1.00 97.12 222 HIS A C 1
ATOM 1716 O O . HIS A 1 222 ? -23.657 0.960 14.903 1.00 97.12 222 HIS A O 1
ATOM 1722 N N . VAL A 1 223 ? -22.570 -0.928 15.402 1.00 95.19 223 VAL A N 1
ATOM 1723 C CA . VAL A 1 223 ? -22.105 -1.182 14.038 1.00 95.19 223 VAL A CA 1
ATOM 1724 C C . VAL A 1 223 ? -22.635 -2.521 13.571 1.00 95.19 223 VAL A C 1
ATOM 1726 O O . VAL A 1 223 ? -22.619 -3.501 14.300 1.00 95.19 223 VAL A O 1
ATOM 1729 N N . ARG A 1 224 ? -23.130 -2.555 12.342 1.00 94.19 224 ARG A N 1
ATOM 1730 C CA . ARG A 1 224 ? -23.569 -3.768 11.673 1.00 94.19 224 ARG A CA 1
ATOM 1731 C C . ARG A 1 224 ? -23.062 -3.754 10.246 1.00 94.19 224 ARG A C 1
ATOM 1733 O O . ARG A 1 224 ? -22.991 -2.706 9.607 1.00 94.19 224 ARG A O 1
ATOM 1740 N N . ARG A 1 225 ? -22.743 -4.927 9.726 1.00 91.94 225 ARG A N 1
ATOM 1741 C CA . ARG A 1 225 ? -22.360 -5.125 8.333 1.00 91.94 225 ARG A CA 1
ATOM 1742 C C . ARG A 1 225 ? -23.372 -6.047 7.664 1.00 91.94 225 ARG A C 1
ATOM 1744 O O . ARG A 1 225 ? -23.763 -7.043 8.261 1.00 91.94 225 ARG A O 1
ATOM 1751 N N . LEU A 1 226 ? -23.792 -5.696 6.449 1.00 94.25 226 LEU A N 1
ATOM 1752 C CA . LEU A 1 226 ? -24.607 -6.590 5.626 1.00 94.25 226 LEU A CA 1
ATOM 1753 C C . LEU A 1 226 ? -23.778 -7.779 5.135 1.00 94.25 226 LEU A C 1
ATOM 1755 O O . LEU A 1 226 ? -22.562 -7.665 4.960 1.00 94.25 226 LEU A O 1
ATOM 1759 N N . ALA A 1 227 ? -24.437 -8.889 4.828 1.00 91.56 227 ALA A N 1
ATOM 1760 C CA . ALA A 1 227 ? -23.804 -10.006 4.145 1.00 91.56 227 ALA A CA 1
ATOM 1761 C C . ALA A 1 227 ? -23.278 -9.582 2.759 1.00 91.56 227 ALA A C 1
ATOM 1763 O O . ALA A 1 227 ? -23.911 -8.812 2.025 1.00 91.56 227 ALA A O 1
ATOM 1764 N N . ALA A 1 228 ? -22.094 -10.084 2.397 1.00 89.12 228 ALA A N 1
ATOM 1765 C CA . ALA A 1 228 ? -21.565 -9.928 1.047 1.00 89.12 228 ALA A CA 1
ATOM 1766 C C . ALA A 1 228 ? -22.383 -10.773 0.068 1.00 89.12 228 ALA A C 1
ATOM 1768 O O . ALA A 1 228 ? -22.755 -11.902 0.384 1.00 89.12 228 ALA A O 1
ATOM 1769 N N . GLY A 1 229 ? -22.651 -10.234 -1.122 1.00 91.62 229 GLY A N 1
ATOM 1770 C CA . GLY A 1 229 ? -23.433 -10.952 -2.123 1.00 91.62 229 GLY A CA 1
ATOM 1771 C C . GLY A 1 229 ? -24.327 -10.071 -2.994 1.00 91.62 229 GLY A C 1
ATOM 1772 O O . GLY A 1 229 ? -24.155 -8.845 -3.057 1.00 91.62 229 GLY A O 1
ATOM 1773 N N . PRO A 1 230 ? -25.275 -10.696 -3.712 1.00 93.62 230 PRO A N 1
ATOM 1774 C CA . PRO A 1 230 ? -26.194 -10.009 -4.606 1.00 93.62 230 PRO A CA 1
ATOM 1775 C C . PRO A 1 230 ? -26.966 -8.881 -3.917 1.00 93.62 230 PRO A C 1
ATOM 1777 O O . PRO A 1 230 ? -27.407 -8.980 -2.773 1.00 93.62 230 PRO A O 1
ATOM 1780 N N . ARG A 1 231 ? -27.206 -7.798 -4.661 1.00 95.00 231 ARG A N 1
ATOM 1781 C CA . ARG A 1 231 ? -27.967 -6.634 -4.182 1.00 95.00 231 ARG A CA 1
ATOM 1782 C C . ARG A 1 231 ? -29.352 -6.991 -3.625 1.00 95.00 231 ARG A C 1
ATOM 1784 O O . ARG A 1 231 ? -29.801 -6.346 -2.683 1.00 95.00 231 ARG A O 1
ATOM 1791 N N . ALA A 1 232 ? -30.034 -7.968 -4.225 1.00 95.25 232 ALA A N 1
ATOM 1792 C CA . ALA A 1 232 ? -31.370 -8.379 -3.798 1.00 95.25 232 ALA A CA 1
ATOM 1793 C C . ALA A 1 232 ? -31.361 -8.918 -2.359 1.00 95.25 232 ALA A C 1
ATOM 1795 O O . ALA A 1 232 ? -32.172 -8.486 -1.542 1.00 95.25 232 ALA A O 1
ATOM 1796 N N . ASP A 1 233 ? -30.383 -9.760 -2.030 1.00 96.44 233 ASP A N 1
ATOM 1797 C CA . ASP A 1 233 ? -30.248 -10.370 -0.705 1.00 96.44 233 ASP A CA 1
ATOM 1798 C C . ASP A 1 233 ? -29.949 -9.310 0.358 1.00 96.44 233 ASP A C 1
ATOM 1800 O O . ASP A 1 233 ? -30.532 -9.320 1.440 1.00 96.44 233 ASP A O 1
ATOM 1804 N N . LYS A 1 234 ? -29.138 -8.303 0.010 1.00 95.88 234 LYS A N 1
ATOM 1805 C CA . LYS A 1 234 ? -28.888 -7.143 0.879 1.00 95.88 234 LYS A CA 1
ATOM 1806 C C . LYS A 1 234 ? -30.156 -6.354 1.188 1.00 95.88 234 LYS A C 1
ATOM 1808 O O . LYS A 1 234 ? -30.298 -5.848 2.296 1.00 95.88 234 LYS A O 1
ATOM 1813 N N . PHE A 1 235 ? -31.078 -6.222 0.232 1.00 96.38 235 PHE A N 1
ATOM 1814 C CA . PHE A 1 235 ? -32.358 -5.552 0.480 1.00 96.38 235 PHE A CA 1
ATOM 1815 C C . PHE A 1 235 ? -33.283 -6.368 1.381 1.00 96.38 235 PHE A C 1
ATOM 1817 O O . PHE A 1 235 ? -33.941 -5.780 2.237 1.00 96.38 235 PHE A O 1
ATOM 1824 N N . VAL A 1 236 ? -33.287 -7.694 1.234 1.00 96.88 236 VAL A N 1
ATOM 1825 C CA . VAL A 1 236 ? -34.006 -8.598 2.142 1.00 96.88 236 VAL A CA 1
ATOM 1826 C C . VAL A 1 236 ? -33.428 -8.513 3.553 1.00 96.88 236 VAL A C 1
ATOM 1828 O O . VAL A 1 236 ? -34.176 -8.418 4.524 1.00 96.88 236 VAL A O 1
ATOM 1831 N N . GLU A 1 237 ? -32.101 -8.496 3.688 1.00 95.69 237 GLU A N 1
ATOM 1832 C CA . GLU A 1 237 ? -31.473 -8.314 4.993 1.00 95.69 237 GLU A CA 1
ATOM 1833 C C . GLU A 1 237 ? -31.863 -6.961 5.600 1.00 95.69 237 GLU A C 1
ATOM 1835 O O . GLU A 1 237 ? -32.370 -6.926 6.720 1.00 95.69 237 GLU A O 1
ATOM 1840 N N . LEU A 1 238 ? -31.704 -5.864 4.849 1.00 95.50 238 LEU A N 1
ATOM 1841 C CA . LEU A 1 238 ? -32.039 -4.507 5.293 1.00 95.50 238 LEU A CA 1
ATOM 1842 C C . LEU A 1 238 ? -33.491 -4.380 5.772 1.00 95.50 238 LEU A C 1
ATOM 1844 O O . LEU A 1 238 ? -33.727 -3.684 6.758 1.00 95.50 238 LEU A O 1
ATOM 1848 N N . SER A 1 239 ? -34.454 -5.052 5.128 1.00 95.38 239 SER A N 1
ATOM 1849 C CA . SER A 1 239 ? -35.862 -5.004 5.550 1.00 95.38 239 SER A CA 1
ATOM 1850 C C . SER A 1 239 ? -36.129 -5.678 6.897 1.00 95.38 239 SER A C 1
ATOM 1852 O O . SER A 1 239 ? -37.150 -5.397 7.518 1.00 95.38 239 SER A O 1
ATOM 1854 N N . ASN A 1 240 ? -35.217 -6.535 7.361 1.00 94.75 240 ASN A N 1
ATOM 1855 C CA . ASN A 1 240 ? -35.341 -7.271 8.619 1.00 94.75 240 ASN A CA 1
ATOM 1856 C C . ASN A 1 240 ? -34.574 -6.613 9.783 1.00 94.75 240 ASN A C 1
ATOM 1858 O O . ASN A 1 240 ? -34.670 -7.074 10.921 1.00 94.75 240 ASN A O 1
ATOM 1862 N N . ILE A 1 241 ? -33.796 -5.552 9.531 1.00 95.00 241 ILE A N 1
ATOM 1863 C CA . ILE A 1 241 ? -32.992 -4.889 10.568 1.00 95.00 241 ILE A CA 1
ATOM 1864 C C . ILE A 1 241 ? -33.875 -3.996 11.441 1.00 95.00 241 ILE A C 1
ATOM 1866 O O . ILE A 1 241 ? -34.577 -3.112 10.953 1.00 95.00 241 ILE A O 1
ATOM 1870 N N . THR A 1 242 ? -33.759 -4.157 12.759 1.00 94.62 242 THR A N 1
ATOM 1871 C CA . THR A 1 242 ? -34.336 -3.246 13.755 1.00 94.62 242 THR A CA 1
ATOM 1872 C C . THR A 1 242 ? -33.240 -2.716 14.684 1.00 94.62 242 THR A C 1
ATOM 1874 O O . THR A 1 242 ? -32.236 -3.388 14.930 1.00 94.62 242 THR A O 1
ATOM 1877 N N . LEU A 1 243 ? -33.409 -1.497 15.214 1.00 91.94 243 LEU A N 1
ATOM 1878 C CA . LEU A 1 243 ? -32.403 -0.864 16.089 1.00 91.94 243 LEU A CA 1
ATOM 1879 C C . LEU A 1 243 ? -32.238 -1.575 17.443 1.00 91.94 243 LEU A C 1
ATOM 1881 O O . LEU A 1 243 ? -31.215 -1.402 18.097 1.00 91.94 243 LEU A O 1
ATOM 1885 N N . SER A 1 244 ? -33.240 -2.354 17.858 1.00 91.00 244 SER A N 1
ATOM 1886 C CA . SER A 1 244 ? -33.227 -3.193 19.065 1.00 91.00 244 SER A CA 1
ATOM 1887 C C . SER A 1 244 ? -33.032 -4.684 18.765 1.00 91.00 244 SER A C 1
ATOM 1889 O O . SER A 1 244 ? -33.129 -5.502 19.676 1.00 91.00 244 SER A O 1
ATOM 1891 N N . GLY A 1 245 ? -32.834 -5.051 17.496 1.00 88.50 245 GLY A N 1
ATOM 1892 C CA . GLY A 1 245 ? -32.628 -6.432 17.070 1.00 88.50 245 GLY A CA 1
ATOM 1893 C C . GLY A 1 245 ? -31.219 -6.938 17.372 1.00 88.50 245 GLY A C 1
ATOM 1894 O O . GLY A 1 245 ? -30.351 -6.189 17.808 1.00 88.50 245 GLY A O 1
ATOM 1895 N N . ALA A 1 246 ? -30.978 -8.222 17.112 1.00 89.56 246 ALA A N 1
ATOM 1896 C CA . ALA A 1 246 ? -29.641 -8.807 17.189 1.00 89.56 246 ALA A CA 1
ATOM 1897 C C . ALA A 1 246 ? -28.764 -8.416 15.976 1.00 89.56 246 ALA A C 1
ATOM 1899 O O . ALA A 1 246 ? -29.258 -7.898 14.968 1.00 89.56 246 ALA A O 1
ATOM 1900 N N . GLY A 1 247 ? -27.461 -8.709 16.061 1.00 88.81 247 GLY A N 1
ATOM 1901 C CA . GLY A 1 247 ? -26.496 -8.490 14.974 1.00 88.81 247 GLY A CA 1
ATOM 1902 C C . GLY A 1 247 ? -25.856 -7.099 14.949 1.00 88.81 247 GLY A C 1
ATOM 1903 O O . GLY A 1 247 ? -25.392 -6.674 13.895 1.00 88.81 247 GLY A O 1
ATOM 1904 N N . TRP A 1 248 ? -25.875 -6.383 16.076 1.00 94.31 248 TRP A N 1
ATOM 1905 C CA . TRP A 1 248 ? -25.118 -5.146 16.271 1.00 94.31 248 TRP A CA 1
ATOM 1906 C C . TRP A 1 248 ? -23.888 -5.422 17.131 1.00 94.31 248 TRP A C 1
ATOM 1908 O O . TRP A 1 248 ? -24.019 -5.935 18.242 1.00 94.31 248 TRP A O 1
ATOM 1918 N N . ASP A 1 249 ? -22.725 -5.023 16.635 1.00 91.31 249 ASP A N 1
ATOM 1919 C CA . ASP A 1 249 ? -21.480 -4.970 17.387 1.00 91.31 249 ASP A CA 1
ATOM 1920 C C . ASP A 1 249 ? -21.317 -3.600 18.051 1.00 91.31 249 ASP A C 1
ATOM 1922 O O . ASP A 1 249 ? -21.748 -2.566 17.525 1.00 91.31 249 ASP A O 1
ATOM 1926 N N . SER A 1 250 ? -20.650 -3.574 19.201 1.00 91.50 250 SER A N 1
ATOM 1927 C CA . SER A 1 250 ? -20.222 -2.323 19.829 1.00 91.50 250 SER A CA 1
ATOM 1928 C C . SER A 1 250 ? -19.032 -1.732 19.071 1.00 91.50 250 SER A C 1
ATOM 1930 O O . SER A 1 250 ? -18.157 -2.458 18.597 1.00 91.50 250 SER A O 1
ATOM 1932 N N . GLY A 1 251 ? -18.987 -0.406 18.954 1.00 90.00 251 GLY A N 1
ATOM 1933 C CA . GLY A 1 251 ? -17.806 0.319 18.486 1.00 90.00 251 GLY A CA 1
ATOM 1934 C C . GLY A 1 251 ? -17.180 1.206 19.572 1.00 90.00 251 GLY A C 1
ATOM 1935 O O . GLY A 1 251 ? -17.779 1.411 20.632 1.00 90.00 251 GLY A O 1
ATOM 1936 N N . PRO A 1 252 ? -16.016 1.818 19.290 1.00 89.19 252 PRO A N 1
ATOM 1937 C CA . PRO A 1 252 ? -15.205 2.479 20.304 1.00 89.19 252 PRO A CA 1
ATOM 1938 C C . PRO A 1 252 ? -15.847 3.768 20.828 1.00 89.19 252 PRO A C 1
ATOM 1940 O O . PRO A 1 252 ? -16.394 4.581 20.064 1.00 89.19 252 PRO A O 1
ATOM 1943 N N . SER A 1 253 ? -15.687 4.000 22.134 1.00 90.38 253 SER A N 1
ATOM 1944 C CA . SER A 1 253 ? -16.178 5.189 22.844 1.00 90.38 253 SER A CA 1
ATOM 1945 C C . SER A 1 253 ? -15.250 6.403 22.755 1.00 90.38 253 SER A C 1
ATOM 1947 O O . SER A 1 253 ? -15.681 7.517 23.050 1.00 90.38 253 SER A O 1
ATOM 1949 N N . ASP A 1 254 ? -13.995 6.224 22.339 1.00 92.12 254 ASP A N 1
ATOM 1950 C CA . ASP A 1 254 ? -13.040 7.324 22.203 1.00 92.12 254 ASP A CA 1
ATOM 1951 C C . ASP A 1 254 ? -13.541 8.404 21.241 1.00 92.12 254 ASP A C 1
ATOM 1953 O O . ASP A 1 254 ? -13.974 8.134 20.118 1.00 92.12 254 ASP A O 1
ATOM 1957 N N . TRP A 1 255 ? -13.393 9.663 21.649 1.00 93.81 255 TRP A N 1
ATOM 1958 C CA . TRP A 1 255 ? -13.932 10.835 20.959 1.00 93.81 255 TRP A CA 1
ATOM 1959 C C . TRP A 1 255 ? -13.650 10.882 19.452 1.00 93.81 255 TRP A C 1
ATOM 1961 O O . TRP A 1 255 ? -14.551 11.162 18.660 1.00 93.81 255 TRP A O 1
ATOM 1971 N N . ARG A 1 256 ? -12.417 10.580 19.035 1.00 91.88 256 ARG A N 1
ATOM 1972 C CA . ARG A 1 256 ? -11.964 10.708 17.636 1.00 91.88 256 ARG A CA 1
ATOM 1973 C C . ARG A 1 256 ? -11.960 9.390 16.862 1.00 91.88 256 ARG A C 1
ATOM 1975 O O . ARG A 1 256 ? -11.762 9.405 15.640 1.00 91.88 256 ARG A O 1
ATOM 1982 N N . SER A 1 257 ? -12.214 8.271 17.542 1.00 89.69 257 SER A N 1
ATOM 1983 C CA . SER A 1 257 ? -12.073 6.941 16.954 1.00 89.69 257 SER A CA 1
ATOM 1984 C C . SER A 1 257 ? -13.007 6.724 15.762 1.00 89.69 257 SER A C 1
ATOM 1986 O O . SER A 1 257 ? -14.019 7.423 15.623 1.00 89.69 257 SER A O 1
ATOM 1988 N N . PRO A 1 258 ? -12.685 5.787 14.864 1.00 90.88 258 PRO A N 1
ATOM 1989 C CA . PRO A 1 258 ? -13.555 5.434 13.750 1.00 90.88 258 PRO A CA 1
ATOM 1990 C C . PRO A 1 258 ? -14.959 5.019 14.204 1.00 90.88 258 PRO A C 1
ATOM 1992 O O . PRO A 1 258 ? -15.165 4.597 15.342 1.00 90.88 258 PRO A O 1
ATOM 1995 N N . PHE A 1 259 ? -15.928 5.136 13.304 1.00 93.75 259 PHE A N 1
ATOM 1996 C CA . PHE A 1 259 ? -17.260 4.555 13.438 1.00 93.75 259 PHE A CA 1
ATOM 1997 C C . PHE A 1 259 ? -17.287 3.145 12.835 1.00 93.75 259 PHE A C 1
ATOM 1999 O O . PHE A 1 259 ? -17.999 2.882 11.869 1.00 93.75 259 PHE A O 1
ATOM 2006 N N . LEU A 1 260 ? -16.441 2.271 13.376 1.00 89.50 260 LEU A N 1
ATOM 2007 C CA . LEU A 1 260 ? -16.296 0.863 13.000 1.00 89.50 260 LEU A CA 1
ATOM 2008 C C . LEU A 1 260 ? -16.473 -0.002 14.252 1.00 89.50 260 LEU A C 1
ATOM 2010 O O . LEU A 1 260 ? -16.297 0.508 15.359 1.00 89.50 260 LEU A O 1
ATOM 2014 N N . ALA A 1 261 ? -16.809 -1.282 14.081 1.00 85.44 261 ALA A N 1
ATOM 2015 C CA . ALA A 1 261 ? -16.887 -2.228 15.192 1.00 85.44 261 ALA A CA 1
ATOM 2016 C C . ALA A 1 261 ? -15.545 -2.298 15.945 1.00 85.44 261 ALA A C 1
ATOM 2018 O O . ALA A 1 261 ? -14.482 -2.000 15.375 1.00 85.44 261 ALA A O 1
ATOM 2019 N N . ASP A 1 262 ? -15.591 -2.630 17.234 1.00 79.25 262 ASP A N 1
ATOM 2020 C CA . ASP A 1 262 ? -14.383 -2.883 18.011 1.00 79.25 262 ASP A CA 1
ATOM 2021 C C . ASP A 1 262 ? -13.647 -4.126 17.522 1.00 79.25 262 ASP A C 1
ATOM 2023 O O . ASP A 1 262 ? -14.247 -5.102 17.078 1.00 79.25 262 ASP A O 1
ATOM 2027 N N . SER A 1 263 ? -12.317 -4.051 17.564 1.00 68.81 263 SER A N 1
ATOM 2028 C CA . SER A 1 263 ? -11.476 -5.203 17.264 1.00 68.81 263 SER A CA 1
ATOM 2029 C C . SER A 1 263 ? -11.655 -6.270 18.334 1.00 68.81 263 SER A C 1
ATOM 2031 O O . SER A 1 263 ? -11.914 -5.956 19.501 1.00 68.81 263 SER A O 1
ATOM 2033 N N . LYS A 1 264 ? -11.435 -7.532 17.970 1.00 72.38 264 LYS A N 1
ATOM 2034 C CA . LYS A 1 264 ? -11.364 -8.607 18.958 1.00 72.38 264 LYS A CA 1
ATOM 2035 C C . LYS A 1 264 ? -10.211 -8.332 19.928 1.00 72.38 264 LYS A C 1
ATOM 2037 O O . LYS A 1 264 ? -9.175 -7.785 19.543 1.00 72.38 264 LYS A O 1
ATOM 2042 N N . ALA A 1 265 ? -10.388 -8.717 21.193 1.00 67.25 265 ALA A N 1
ATOM 2043 C CA . ALA A 1 265 ? -9.418 -8.439 22.257 1.00 67.25 265 ALA A CA 1
ATOM 2044 C C . ALA A 1 265 ? -8.008 -8.972 21.937 1.00 67.25 265 ALA A C 1
ATOM 2046 O O . ALA A 1 265 ? -7.020 -8.325 22.273 1.00 67.25 265 ALA A O 1
ATOM 2047 N N . GLU A 1 266 ? -7.923 -10.110 21.240 1.00 79.69 266 GLU A N 1
ATOM 2048 C CA . GLU A 1 266 ? -6.663 -10.699 20.774 1.00 79.69 266 GLU A CA 1
ATOM 2049 C C . GLU A 1 266 ? -5.931 -9.762 19.794 1.00 79.69 266 GLU A C 1
ATOM 2051 O O . GLU A 1 266 ? -4.801 -9.358 20.062 1.00 79.69 266 GLU A O 1
ATOM 2056 N N . TRP A 1 267 ? -6.603 -9.316 18.723 1.00 84.44 267 TRP A N 1
ATOM 2057 C CA . TRP A 1 267 ? -6.043 -8.383 17.736 1.00 84.44 267 TRP A CA 1
ATOM 2058 C C . TRP A 1 267 ? -5.630 -7.045 18.351 1.00 84.44 267 TRP A C 1
ATOM 2060 O O . TRP A 1 267 ? -4.566 -6.510 18.038 1.00 84.44 267 TRP A O 1
ATOM 2070 N N . ALA A 1 268 ? -6.462 -6.500 19.242 1.00 81.38 268 ALA A N 1
ATOM 2071 C CA . ALA A 1 268 ? -6.172 -5.246 19.932 1.00 81.38 268 ALA A CA 1
ATOM 2072 C C . ALA A 1 268 ? -4.946 -5.345 20.858 1.00 81.38 268 ALA A C 1
ATOM 2074 O O . ALA A 1 268 ? -4.307 -4.331 21.126 1.00 81.38 268 ALA A O 1
ATOM 2075 N N . GLY A 1 269 ? -4.615 -6.550 21.334 1.00 85.19 269 GLY A N 1
ATOM 2076 C CA . GLY A 1 269 ? -3.449 -6.806 22.172 1.00 85.19 269 GLY A CA 1
ATOM 2077 C C . GLY A 1 269 ? -2.125 -6.856 21.409 1.00 85.19 269 GLY A C 1
ATOM 2078 O O . GLY A 1 269 ? -1.073 -6.754 22.037 1.00 85.19 269 GLY A O 1
ATOM 2079 N N . PHE A 1 270 ? -2.139 -7.003 20.084 1.00 94.50 270 PHE A N 1
ATOM 2080 C CA . PHE A 1 270 ? -0.923 -7.052 19.272 1.00 94.50 270 PHE A CA 1
ATOM 2081 C C . PHE A 1 270 ? -0.338 -5.645 19.059 1.00 94.50 270 PHE A C 1
ATOM 2083 O O . PHE A 1 270 ? -1.092 -4.712 18.760 1.00 94.50 270 PHE A O 1
ATOM 2090 N N . PRO A 1 271 ? 0.994 -5.456 19.127 1.00 95.50 271 PRO A N 1
ATOM 2091 C CA . PRO A 1 271 ? 1.604 -4.186 18.745 1.00 95.50 271 PRO A CA 1
ATOM 2092 C C . PRO A 1 271 ? 1.300 -3.845 17.283 1.00 95.50 271 PRO A C 1
ATOM 2094 O O . PRO A 1 271 ? 1.343 -4.703 16.395 1.00 95.50 271 PRO A O 1
ATOM 2097 N N . ALA A 1 272 ? 0.976 -2.578 17.032 1.00 94.12 272 ALA A N 1
ATOM 2098 C CA . ALA A 1 272 ? 0.845 -2.065 15.675 1.00 94.12 272 ALA A CA 1
ATOM 2099 C C . ALA A 1 272 ? 2.195 -2.138 14.935 1.00 94.12 272 ALA A C 1
ATOM 2101 O O . ALA A 1 272 ? 3.258 -1.961 15.522 1.00 94.12 272 ALA A O 1
ATOM 2102 N N . LEU A 1 273 ? 2.167 -2.413 13.631 1.00 96.31 273 LEU A N 1
ATOM 2103 C CA . LEU A 1 273 ? 3.382 -2.592 12.835 1.00 96.31 273 LEU A CA 1
ATOM 2104 C C . LEU A 1 273 ? 4.280 -1.348 12.867 1.00 96.31 273 LEU A C 1
ATOM 2106 O O . LEU A 1 273 ? 5.495 -1.475 12.948 1.00 96.31 273 LEU A O 1
ATOM 2110 N N . ASP A 1 274 ? 3.692 -0.156 12.798 1.00 94.00 274 ASP A N 1
ATOM 2111 C CA . ASP A 1 274 ? 4.408 1.120 12.794 1.00 94.00 274 ASP A CA 1
ATOM 2112 C C . ASP A 1 274 ? 5.088 1.434 14.129 1.00 94.00 274 ASP A C 1
ATOM 2114 O O . ASP A 1 274 ? 6.157 2.043 14.131 1.00 94.00 274 ASP A O 1
ATOM 2118 N N . THR A 1 275 ? 4.553 0.955 15.255 1.00 94.81 275 THR A N 1
ATOM 2119 C CA . THR A 1 275 ? 5.179 1.155 16.572 1.00 94.81 275 THR A CA 1
ATOM 2120 C C . THR A 1 275 ? 6.449 0.329 16.764 1.00 94.81 275 THR A C 1
ATOM 2122 O O . THR A 1 275 ? 7.216 0.615 17.683 1.00 94.81 275 THR A O 1
ATOM 2125 N N . LEU A 1 276 ? 6.741 -0.634 15.881 1.00 97.38 276 LEU A N 1
ATOM 2126 C CA . LEU A 1 276 ? 8.014 -1.365 15.880 1.00 97.38 276 LEU A CA 1
ATOM 2127 C C . LEU A 1 276 ? 9.170 -0.546 15.274 1.00 97.38 276 LEU A C 1
ATOM 2129 O O . LEU A 1 276 ? 10.338 -0.875 15.503 1.00 97.38 276 LEU A O 1
ATOM 2133 N N . PHE A 1 277 ? 8.866 0.520 14.523 1.00 96.94 277 PHE A N 1
ATOM 2134 C CA . PHE A 1 277 ? 9.840 1.319 13.775 1.00 96.94 277 PHE A CA 1
ATOM 2135 C C . PHE A 1 277 ? 9.942 2.760 14.304 1.00 96.94 277 PHE A C 1
ATOM 2137 O O . PHE A 1 277 ? 9.021 3.308 14.910 1.00 96.94 277 PHE A O 1
ATOM 2144 N N . ASP A 1 278 ? 11.087 3.402 14.083 1.00 95.19 278 ASP A N 1
ATOM 2145 C CA . ASP A 1 278 ? 11.282 4.834 14.343 1.00 95.19 278 ASP A CA 1
ATOM 2146 C C . ASP A 1 278 ? 10.808 5.713 13.186 1.00 95.19 278 ASP A C 1
ATOM 2148 O O . ASP A 1 278 ? 10.419 6.861 13.401 1.00 95.19 278 ASP A O 1
ATOM 2152 N N . TYR A 1 279 ? 10.832 5.183 11.966 1.00 94.81 279 TYR A N 1
ATOM 2153 C CA . TYR A 1 279 ? 10.374 5.872 10.773 1.00 94.81 279 TYR A CA 1
ATOM 2154 C C . TYR A 1 279 ? 9.548 4.956 9.876 1.00 94.81 279 TYR A C 1
ATOM 2156 O O . TYR A 1 279 ? 9.940 3.838 9.542 1.00 94.81 279 TYR A O 1
ATOM 2164 N N . ASP A 1 280 ? 8.450 5.504 9.375 1.00 94.50 280 ASP A N 1
ATOM 2165 C CA . ASP A 1 280 ? 7.789 5.029 8.176 1.00 94.50 280 ASP A CA 1
ATOM 2166 C C . ASP A 1 280 ? 7.387 6.222 7.295 1.00 94.50 280 ASP A C 1
ATOM 2168 O O . ASP A 1 280 ? 7.229 7.364 7.747 1.00 94.50 280 ASP A O 1
ATOM 2172 N N . GLY A 1 281 ? 7.250 5.987 5.993 1.00 93.75 281 GLY A N 1
ATOM 2173 C CA . GLY A 1 281 ? 7.096 7.061 5.011 1.00 93.75 281 GLY A CA 1
ATOM 2174 C C . GLY A 1 281 ? 6.241 6.679 3.815 1.00 93.75 281 GLY A C 1
ATOM 2175 O O . GLY A 1 281 ? 5.881 5.526 3.625 1.00 93.75 281 GLY A O 1
ATOM 2176 N N . SER A 1 282 ? 5.901 7.650 2.970 1.00 95.25 282 SER A N 1
ATOM 2177 C CA . SER A 1 282 ? 5.328 7.345 1.653 1.00 95.25 282 SER A CA 1
ATOM 2178 C C . SER A 1 282 ? 6.409 6.830 0.702 1.00 95.25 282 SER A C 1
ATOM 2180 O O . SER A 1 282 ? 7.535 7.313 0.762 1.00 95.25 282 SER A O 1
ATOM 2182 N N . GLY A 1 283 ? 6.078 5.958 -0.247 1.00 97.00 283 GLY A N 1
ATOM 2183 C CA . GLY A 1 283 ? 6.994 5.671 -1.360 1.00 97.00 283 GLY A CA 1
ATOM 2184 C C . GLY A 1 283 ? 7.262 6.898 -2.247 1.00 97.00 283 GLY A C 1
ATOM 2185 O O . GLY A 1 283 ? 6.657 7.965 -2.079 1.00 97.00 283 GLY A O 1
ATOM 2186 N N . VAL A 1 284 ? 8.163 6.742 -3.215 1.00 97.50 284 VAL A N 1
ATOM 2187 C CA . VAL A 1 284 ? 8.484 7.781 -4.204 1.00 97.50 284 VAL A CA 1
ATOM 2188 C C . VAL A 1 284 ? 7.264 8.036 -5.085 1.00 97.50 284 VAL A C 1
ATOM 2190 O O . VAL A 1 284 ? 6.666 7.104 -5.608 1.00 97.50 284 VAL A O 1
ATOM 2193 N N . MET A 1 285 ? 6.883 9.296 -5.284 1.00 96.31 285 MET A N 1
ATOM 2194 C CA . MET A 1 285 ? 5.791 9.682 -6.179 1.00 96.31 285 MET A CA 1
ATOM 2195 C C . MET A 1 285 ? 6.362 10.435 -7.384 1.00 96.31 285 MET A C 1
ATOM 2197 O O . MET A 1 285 ? 6.519 11.659 -7.309 1.00 96.31 285 MET A O 1
ATOM 2201 N N . PRO A 1 286 ? 6.625 9.757 -8.518 1.00 94.56 286 PRO A N 1
ATOM 2202 C CA . PRO A 1 286 ? 7.028 10.439 -9.743 1.00 94.56 286 PRO A CA 1
ATOM 2203 C C . PRO A 1 286 ? 5.966 11.447 -10.195 1.00 94.56 286 PRO A C 1
ATOM 2205 O O . PRO A 1 286 ? 6.275 12.584 -10.532 1.00 94.56 286 PRO A O 1
ATOM 2208 N N . GLY A 1 287 ? 4.687 11.049 -10.138 1.00 90.88 287 GLY A N 1
ATOM 2209 C CA . GLY A 1 287 ? 3.542 11.880 -10.534 1.00 90.88 287 GLY A CA 1
ATOM 2210 C C . GLY A 1 287 ? 3.397 12.092 -12.046 1.00 90.88 287 GLY A C 1
ATOM 2211 O O . GLY A 1 287 ? 2.462 12.751 -12.495 1.00 90.88 287 GLY A O 1
ATOM 2212 N N . ARG A 1 288 ? 4.296 11.479 -12.813 1.00 92.44 288 ARG A N 1
ATOM 2213 C CA . ARG A 1 288 ? 4.290 11.319 -14.264 1.00 92.44 288 ARG A CA 1
ATOM 2214 C C . ARG A 1 288 ? 4.818 9.923 -14.566 1.00 92.44 288 ARG A C 1
ATOM 2216 O O . ARG A 1 288 ? 5.747 9.465 -13.913 1.00 92.44 288 ARG A O 1
ATOM 2223 N N . THR A 1 289 ? 4.188 9.232 -15.497 1.00 91.62 289 THR A N 1
ATOM 2224 C CA . THR A 1 289 ? 4.413 7.803 -15.764 1.00 91.62 289 THR A CA 1
ATOM 2225 C C . THR A 1 289 ? 5.583 7.544 -16.708 1.00 91.62 289 THR A C 1
ATOM 2227 O O . THR A 1 289 ? 6.229 6.507 -16.601 1.00 91.62 289 THR A O 1
ATOM 2230 N N . TRP A 1 290 ? 5.923 8.510 -17.564 1.00 96.19 290 TRP A N 1
ATOM 2231 C CA . TRP A 1 290 ? 6.919 8.308 -18.620 1.00 96.19 290 TRP A CA 1
ATOM 2232 C C . TRP A 1 290 ? 8.348 8.116 -18.102 1.00 96.19 290 TRP A C 1
ATOM 2234 O O . TRP A 1 290 ? 9.183 7.569 -18.823 1.00 96.19 290 TRP A O 1
ATOM 2244 N N . VAL A 1 291 ? 8.619 8.532 -16.860 1.00 97.56 291 VAL A N 1
ATOM 2245 C CA . VAL A 1 291 ? 9.941 8.455 -16.209 1.00 97.56 291 VAL A CA 1
ATOM 2246 C C . VAL A 1 291 ? 10.242 7.077 -15.618 1.00 97.56 291 VAL A C 1
ATOM 2248 O O . VAL A 1 291 ? 11.344 6.865 -15.118 1.00 97.56 291 VAL A O 1
ATOM 2251 N N . THR A 1 292 ? 9.277 6.155 -15.684 1.00 97.81 292 THR A N 1
ATOM 2252 C CA . THR A 1 292 ? 9.423 4.744 -15.314 1.00 97.81 292 THR A CA 1
ATOM 2253 C C . THR A 1 292 ? 9.094 3.840 -16.501 1.00 97.81 292 THR A C 1
ATOM 2255 O O . THR A 1 292 ? 8.152 4.120 -17.252 1.00 97.81 292 THR A O 1
ATOM 2258 N N . ALA A 1 293 ? 9.845 2.757 -16.686 1.00 97.75 293 ALA A N 1
ATOM 2259 C CA . ALA A 1 293 ? 9.564 1.764 -17.721 1.00 97.75 293 ALA A CA 1
ATOM 2260 C C . ALA A 1 293 ? 10.135 0.383 -17.357 1.00 97.75 293 ALA A C 1
ATOM 2262 O O . ALA A 1 293 ? 11.109 0.312 -16.604 1.00 97.75 293 ALA A O 1
ATOM 2263 N N . PRO A 1 294 ? 9.591 -0.708 -17.930 1.00 97.69 294 PRO A N 1
ATOM 2264 C CA . PRO A 1 294 ? 10.164 -2.045 -17.781 1.00 97.69 294 PRO A CA 1
ATOM 2265 C C . PRO A 1 294 ? 11.586 -2.180 -18.332 1.00 97.69 294 PRO A C 1
ATOM 2267 O O . PRO A 1 294 ? 12.322 -3.042 -17.869 1.00 97.69 294 PRO A O 1
ATOM 2270 N N . ASP A 1 295 ? 11.962 -1.327 -19.285 1.00 97.75 295 ASP A N 1
ATOM 2271 C CA . ASP A 1 295 ? 13.234 -1.362 -20.004 1.00 97.75 295 ASP A CA 1
ATOM 2272 C C . ASP A 1 295 ? 13.898 0.024 -20.064 1.00 97.75 295 ASP A C 1
ATOM 2274 O O . ASP A 1 295 ? 13.247 1.072 -20.140 1.00 97.75 295 ASP A O 1
ATOM 2278 N N . VAL A 1 296 ? 15.230 0.026 -20.072 1.00 98.06 296 VAL A N 1
ATOM 2279 C CA . VAL A 1 296 ? 16.052 1.247 -20.142 1.00 98.06 296 VAL A CA 1
ATOM 2280 C C . VAL A 1 296 ? 15.904 1.949 -21.497 1.00 98.06 296 VAL A C 1
ATOM 2282 O O . VAL A 1 296 ? 15.948 3.181 -21.573 1.00 98.06 296 VAL A O 1
ATOM 2285 N N . SER A 1 297 ? 15.687 1.184 -22.571 1.00 97.44 297 SER A N 1
ATOM 2286 C CA . SER A 1 297 ? 15.613 1.708 -23.940 1.00 97.44 297 SER A CA 1
ATOM 2287 C C . SER A 1 297 ? 14.465 2.710 -24.118 1.00 97.44 297 SER A C 1
ATOM 2289 O O . SER A 1 297 ? 14.658 3.794 -24.677 1.00 97.44 297 SER A O 1
ATOM 2291 N N . SER A 1 298 ? 13.304 2.413 -23.531 1.00 97.94 298 SER A N 1
ATOM 2292 C CA . SER A 1 298 ? 12.129 3.278 -23.517 1.00 97.94 298 SER A CA 1
ATOM 2293 C C . SER A 1 298 ? 12.403 4.580 -22.781 1.00 97.94 298 SER A C 1
ATOM 2295 O O . SER A 1 298 ? 12.044 5.644 -23.279 1.00 97.94 298 SER A O 1
ATOM 2297 N N . LEU A 1 299 ? 13.066 4.534 -21.622 1.00 98.56 299 LEU A N 1
ATOM 2298 C CA . LEU A 1 299 ? 13.411 5.741 -20.860 1.00 98.56 299 LEU A CA 1
ATOM 2299 C C . LEU A 1 299 ? 14.338 6.660 -21.655 1.00 98.56 299 LEU A C 1
ATOM 2301 O O . LEU A 1 299 ? 14.078 7.862 -21.750 1.00 98.56 299 LEU A O 1
ATOM 2305 N N . ASN A 1 300 ? 15.359 6.090 -22.296 1.00 98.50 300 ASN A N 1
ATOM 2306 C CA . ASN A 1 300 ? 16.290 6.837 -23.138 1.00 98.50 300 ASN A CA 1
ATOM 2307 C C . ASN A 1 300 ? 15.584 7.468 -24.345 1.00 98.50 300 ASN A C 1
ATOM 2309 O O . ASN A 1 300 ? 15.774 8.653 -24.625 1.00 98.50 300 ASN A O 1
ATOM 2313 N N . ALA A 1 301 ? 14.717 6.719 -25.030 1.00 98.50 301 ALA A N 1
ATOM 2314 C CA . ALA A 1 301 ? 13.964 7.220 -26.177 1.00 98.50 301 ALA A CA 1
ATOM 2315 C C . ALA A 1 301 ? 12.953 8.315 -25.786 1.00 98.50 301 ALA A C 1
ATOM 2317 O O . ALA A 1 301 ? 12.835 9.334 -26.474 1.00 98.50 301 ALA A O 1
ATOM 2318 N N . ARG A 1 302 ? 12.257 8.151 -24.653 1.00 98.44 302 ARG A N 1
ATOM 2319 C CA . ARG A 1 302 ? 11.335 9.156 -24.093 1.00 98.44 302 ARG A CA 1
ATOM 2320 C C . ARG A 1 302 ? 12.060 10.444 -23.738 1.00 98.44 302 ARG A C 1
ATOM 2322 O O . ARG A 1 302 ? 11.616 11.520 -24.137 1.00 98.44 302 ARG A O 1
ATOM 2329 N N . TRP A 1 303 ? 13.189 10.333 -23.043 1.00 98.50 303 TRP A N 1
ATOM 2330 C CA . TRP A 1 303 ? 14.030 11.476 -22.707 1.00 98.50 303 TRP A CA 1
ATOM 2331 C C . TRP A 1 303 ? 14.543 12.192 -23.956 1.00 98.50 303 TRP A C 1
ATOM 2333 O O . TRP A 1 303 ? 14.407 13.408 -24.071 1.00 98.50 303 TRP A O 1
ATOM 2343 N N . ALA A 1 304 ? 15.059 11.443 -24.933 1.00 98.38 304 ALA A N 1
ATOM 2344 C CA . ALA A 1 304 ? 15.542 12.006 -26.187 1.00 98.38 304 ALA A CA 1
ATOM 2345 C C . ALA A 1 304 ? 14.435 12.757 -26.943 1.00 98.38 304 ALA A C 1
ATOM 2347 O O . ALA A 1 304 ? 14.692 13.837 -27.475 1.00 98.38 304 ALA A O 1
ATOM 2348 N N . LYS A 1 305 ? 13.201 12.231 -26.968 1.00 98.38 305 LYS A N 1
ATOM 2349 C CA . LYS A 1 305 ? 12.051 12.937 -27.554 1.00 98.38 305 LYS A CA 1
ATOM 2350 C C . LYS A 1 305 ? 11.729 14.224 -26.796 1.00 98.38 305 LYS A C 1
ATOM 2352 O O . LYS A 1 305 ? 11.518 15.248 -27.436 1.00 98.38 305 LYS A O 1
ATOM 2357 N N . LEU A 1 306 ? 11.715 14.187 -25.463 1.00 98.31 306 LEU A N 1
ATOM 2358 C CA . LEU A 1 306 ? 11.460 15.369 -24.638 1.00 98.31 306 LEU A CA 1
ATOM 2359 C C . LEU A 1 306 ? 12.504 16.467 -24.882 1.00 98.31 306 LEU A C 1
ATOM 2361 O O . LEU A 1 306 ? 12.145 17.620 -25.094 1.00 98.31 306 LEU A O 1
ATOM 2365 N N . VAL A 1 307 ? 13.790 16.116 -24.859 1.00 97.62 307 VAL A N 1
ATOM 2366 C CA . VAL A 1 307 ? 14.900 17.070 -24.996 1.00 97.62 307 VAL A CA 1
ATOM 2367 C C . VAL A 1 307 ? 14.965 17.681 -26.399 1.00 97.62 307 VAL A C 1
ATOM 2369 O O . VAL A 1 307 ? 15.227 18.878 -26.518 1.00 97.62 307 VAL A O 1
ATOM 2372 N N . LYS A 1 308 ? 14.679 16.896 -27.450 1.00 97.44 308 LYS A N 1
ATOM 2373 C CA . LYS A 1 308 ? 14.685 17.356 -28.852 1.00 97.44 308 LYS A CA 1
ATOM 2374 C C . LYS A 1 308 ? 13.478 18.216 -29.235 1.00 97.44 308 LYS A C 1
ATOM 2376 O O . LYS A 1 308 ? 13.544 18.885 -30.267 1.00 97.44 308 LYS A O 1
ATOM 2381 N N . GLU A 1 309 ? 12.396 18.196 -28.456 1.00 97.94 309 GLU A N 1
ATOM 2382 C CA . GLU A 1 309 ? 11.231 19.046 -28.711 1.00 97.94 309 GLU A CA 1
ATOM 2383 C C . GLU A 1 309 ? 11.610 20.526 -28.562 1.00 97.94 309 GLU A C 1
ATOM 2385 O O . GLU A 1 309 ? 12.196 20.939 -27.558 1.00 97.94 309 GLU A O 1
ATOM 2390 N N . LYS A 1 310 ? 11.287 21.324 -29.584 1.00 95.88 310 LYS A N 1
ATOM 2391 C CA . LYS A 1 310 ? 11.639 22.748 -29.665 1.00 95.88 310 LYS A CA 1
ATOM 2392 C C . LYS A 1 310 ? 10.464 23.653 -29.320 1.00 95.88 310 LYS A C 1
ATOM 2394 O O . LYS A 1 310 ? 10.691 24.773 -28.871 1.00 95.88 310 LYS A O 1
ATOM 2399 N N . ASN A 1 311 ? 9.228 23.198 -29.527 1.00 97.00 311 ASN A N 1
ATOM 2400 C CA . ASN A 1 311 ? 8.038 23.951 -29.164 1.00 97.00 311 ASN A CA 1
ATOM 2401 C C . ASN A 1 311 ? 7.837 23.889 -27.631 1.00 97.00 311 ASN A C 1
ATOM 2403 O O . ASN A 1 311 ? 7.631 22.796 -27.097 1.00 97.00 311 ASN A O 1
ATOM 2407 N N . PRO A 1 312 ? 7.867 25.028 -26.908 1.00 94.25 312 PRO A N 1
ATOM 2408 C CA . PRO A 1 312 ? 7.766 25.038 -25.447 1.00 94.25 312 PRO A CA 1
ATOM 2409 C C . PRO A 1 312 ? 6.461 24.446 -24.900 1.00 94.25 312 PRO A C 1
ATOM 2411 O O . PRO A 1 312 ? 6.486 23.743 -23.893 1.00 94.25 312 PRO A O 1
ATOM 2414 N N . GLU A 1 313 ? 5.332 24.684 -25.569 1.00 94.75 313 GLU A N 1
ATOM 2415 C CA . GLU A 1 313 ? 4.014 24.201 -25.142 1.00 94.75 313 GLU A CA 1
ATOM 2416 C C . GLU A 1 313 ? 3.914 22.681 -25.300 1.00 94.75 313 GLU A C 1
ATOM 2418 O O . GLU A 1 313 ? 3.469 21.976 -24.390 1.00 94.75 313 GLU A O 1
ATOM 2423 N N . VAL A 1 314 ? 4.406 22.156 -26.427 1.00 96.62 314 VAL A N 1
ATOM 2424 C CA . VAL A 1 314 ? 4.481 20.709 -26.667 1.00 96.62 314 VAL A CA 1
ATOM 2425 C C . VAL A 1 314 ? 5.459 20.061 -25.687 1.00 96.62 314 VAL A C 1
ATOM 2427 O O . VAL A 1 314 ? 5.137 19.025 -25.104 1.00 96.62 314 VAL A O 1
ATOM 2430 N N . LYS A 1 315 ? 6.618 20.680 -25.430 1.00 97.38 315 LYS A N 1
ATOM 2431 C CA . LYS A 1 315 ? 7.618 20.178 -24.474 1.00 97.38 315 LYS A CA 1
ATOM 2432 C C . LYS A 1 315 ? 7.066 20.124 -23.049 1.00 97.38 315 LYS A C 1
ATOM 2434 O O . LYS A 1 315 ? 7.258 19.118 -22.369 1.00 97.38 315 LYS A O 1
ATOM 2439 N N . GLU A 1 316 ? 6.333 21.145 -22.606 1.00 95.00 316 GLU A N 1
ATOM 2440 C CA . GLU A 1 316 ? 5.645 21.150 -21.306 1.00 95.00 316 GLU A CA 1
ATOM 2441 C C . GLU A 1 316 ? 4.573 20.049 -21.250 1.00 95.00 316 GLU A C 1
ATOM 2443 O O . GLU A 1 316 ? 4.470 19.309 -20.268 1.00 95.00 316 GLU A O 1
ATOM 2448 N N . ALA A 1 317 ? 3.797 19.871 -22.323 1.00 95.12 317 ALA A N 1
ATOM 2449 C CA . ALA A 1 317 ? 2.795 18.813 -22.400 1.00 95.12 317 ALA A CA 1
ATOM 2450 C C . ALA A 1 317 ? 3.421 17.406 -22.325 1.00 95.12 317 ALA A C 1
ATOM 2452 O O . ALA A 1 317 ? 2.882 16.546 -21.621 1.00 95.12 317 ALA A O 1
ATOM 2453 N N . LEU A 1 318 ? 4.563 17.188 -22.991 1.00 97.31 318 LEU A N 1
ATOM 2454 C CA . LEU A 1 318 ? 5.357 15.957 -22.914 1.00 97.31 318 LEU A CA 1
ATOM 2455 C C . LEU A 1 318 ? 5.951 15.749 -21.514 1.00 97.31 318 LEU A C 1
ATOM 2457 O O . LEU A 1 318 ? 5.883 14.638 -20.986 1.00 97.31 318 LEU A O 1
ATOM 2461 N N . PHE A 1 319 ? 6.488 16.801 -20.892 1.00 97.06 319 PHE A N 1
ATOM 2462 C CA . PHE A 1 319 ? 7.046 16.752 -19.538 1.00 97.06 319 PHE A CA 1
ATOM 2463 C C . PHE A 1 319 ? 6.009 16.317 -18.497 1.00 97.06 319 PHE A C 1
ATOM 2465 O O . PHE A 1 319 ? 6.340 15.556 -17.587 1.00 97.06 319 PHE A O 1
ATOM 2472 N N . TYR A 1 320 ? 4.752 16.740 -18.670 1.00 96.31 320 TYR A N 1
ATOM 2473 C CA . TYR A 1 320 ? 3.641 16.470 -17.755 1.00 96.31 320 TYR A CA 1
ATOM 2474 C C . TYR A 1 320 ? 3.859 17.131 -16.374 1.00 96.31 320 TYR A C 1
ATOM 2476 O O . TYR A 1 320 ? 4.247 16.466 -15.399 1.00 96.31 320 TYR A O 1
ATOM 2484 N N . PRO A 1 321 ? 3.670 18.464 -16.276 1.00 94.25 321 PRO A N 1
ATOM 2485 C CA . PRO A 1 321 ? 3.926 19.212 -15.052 1.00 94.25 321 PRO A CA 1
ATOM 2486 C C . PRO A 1 321 ? 2.982 18.838 -13.917 1.00 94.25 321 PRO A C 1
ATOM 2488 O O . PRO A 1 321 ? 1.849 18.403 -14.117 1.00 94.25 321 PRO A O 1
ATOM 2491 N N . HIS A 1 322 ? 3.459 19.061 -12.699 1.00 92.12 322 HIS A N 1
ATOM 2492 C CA . HIS A 1 322 ? 2.667 18.913 -11.490 1.00 92.12 322 HIS A CA 1
ATOM 2493 C C . HIS A 1 322 ? 1.643 20.052 -11.388 1.00 92.12 322 HIS A C 1
ATOM 2495 O O . HIS A 1 322 ? 2.003 21.189 -11.085 1.00 92.12 322 HIS A O 1
ATOM 2501 N N . GLU A 1 323 ? 0.363 19.750 -11.614 1.00 84.81 323 GLU A N 1
ATOM 2502 C CA . GLU A 1 323 ? -0.722 20.729 -11.476 1.00 84.81 323 GLU A CA 1
ATOM 2503 C C . GLU A 1 323 ? -0.790 21.289 -10.048 1.00 84.81 323 GLU A C 1
ATOM 2505 O O . GLU A 1 323 ? -0.982 20.547 -9.084 1.00 84.81 323 GLU A O 1
ATOM 2510 N N . GLY A 1 324 ? -0.612 22.607 -9.913 1.00 81.31 324 GLY A N 1
ATOM 2511 C CA . GLY A 1 324 ? -0.574 23.286 -8.613 1.00 81.31 324 GLY A CA 1
ATOM 2512 C C . GLY A 1 324 ? 0.659 22.960 -7.760 1.00 81.31 324 GLY A C 1
ATOM 2513 O O . GLY A 1 324 ? 0.651 23.238 -6.562 1.00 81.31 324 GLY A O 1
ATOM 2514 N N . GLY A 1 325 ? 1.695 22.358 -8.351 1.00 84.88 325 GLY A N 1
ATOM 2515 C CA . GLY A 1 325 ? 2.938 21.993 -7.678 1.00 84.88 325 GLY A CA 1
ATOM 2516 C C . GLY A 1 325 ? 4.173 22.692 -8.244 1.00 84.88 325 GLY A C 1
ATOM 2517 O O . GLY A 1 325 ? 4.090 23.609 -9.055 1.00 84.88 325 GLY A O 1
ATOM 2518 N N . ASP A 1 326 ? 5.346 22.246 -7.797 1.00 85.88 326 ASP A N 1
ATOM 2519 C CA . ASP A 1 326 ? 6.635 22.884 -8.081 1.00 85.88 326 ASP A CA 1
ATOM 2520 C C . ASP A 1 326 ? 7.501 22.117 -9.094 1.00 85.88 326 ASP A C 1
ATOM 2522 O O . ASP A 1 326 ? 8.641 22.497 -9.331 1.00 85.88 326 ASP A O 1
ATOM 2526 N N . LYS A 1 327 ? 6.991 21.034 -9.690 1.00 91.75 327 LYS A N 1
ATOM 2527 C CA . LYS A 1 327 ? 7.708 20.263 -10.716 1.00 91.75 327 LYS A CA 1
ATOM 2528 C C . LYS A 1 327 ? 7.153 20.607 -12.091 1.00 91.75 327 LYS A C 1
ATOM 2530 O O . LYS A 1 327 ? 6.188 19.986 -12.538 1.00 91.75 327 LYS A O 1
ATOM 2535 N N . THR A 1 328 ? 7.766 21.600 -12.728 1.00 93.06 328 THR A N 1
ATOM 2536 C CA . THR A 1 328 ? 7.463 22.091 -14.083 1.00 93.06 328 THR A CA 1
ATOM 2537 C C . THR A 1 328 ? 8.734 22.111 -14.930 1.00 93.06 328 THR A C 1
ATOM 2539 O O . THR A 1 328 ? 9.838 22.041 -14.384 1.00 93.06 328 THR A O 1
ATOM 2542 N N . LEU A 1 329 ? 8.603 22.227 -16.254 1.00 93.38 329 LEU A N 1
ATOM 2543 C CA . LEU A 1 329 ? 9.746 22.176 -17.177 1.00 93.38 329 LEU A CA 1
ATOM 2544 C C . LEU A 1 329 ? 10.794 23.269 -16.891 1.00 93.38 329 LEU A C 1
ATOM 2546 O O . LEU A 1 329 ? 11.995 23.049 -17.048 1.00 93.38 329 LEU A O 1
ATOM 2550 N N . ILE A 1 330 ? 10.333 24.445 -16.461 1.00 94.38 330 ILE A N 1
ATOM 2551 C CA . ILE A 1 330 ? 11.159 25.638 -16.219 1.00 94.38 330 ILE A CA 1
ATOM 2552 C C . ILE A 1 330 ? 11.696 25.741 -14.786 1.00 94.38 330 ILE A C 1
ATOM 2554 O O . ILE A 1 330 ? 12.456 26.661 -14.480 1.00 94.38 330 ILE A O 1
ATOM 2558 N N . LYS A 1 331 ? 11.314 24.830 -13.882 1.00 93.31 331 LYS A N 1
ATOM 2559 C CA . LYS A 1 331 ? 11.765 24.895 -12.491 1.00 93.31 331 LYS A CA 1
ATOM 2560 C C . LYS A 1 331 ? 13.166 24.299 -12.341 1.00 93.31 331 LYS A C 1
ATOM 2562 O O . LYS A 1 331 ? 13.412 23.157 -12.720 1.00 93.31 331 LYS A O 1
ATOM 2567 N N . SER A 1 332 ? 14.068 25.061 -11.729 1.00 92.50 332 SER A N 1
ATOM 2568 C CA . SER A 1 332 ? 15.367 24.573 -11.261 1.00 92.50 332 SER A CA 1
ATOM 2569 C C . SER A 1 332 ? 15.250 23.834 -9.926 1.00 92.50 332 SER A C 1
ATOM 2571 O O . SER A 1 332 ? 14.343 24.086 -9.127 1.00 92.50 332 SER A O 1
ATOM 2573 N N . THR A 1 333 ? 16.200 22.941 -9.653 1.00 92.62 333 THR A N 1
ATOM 2574 C CA . THR A 1 333 ? 16.328 22.274 -8.352 1.00 92.62 333 THR A CA 1
ATOM 2575 C C . THR A 1 333 ? 17.633 22.675 -7.673 1.00 92.62 333 THR A C 1
ATOM 2577 O O . THR A 1 333 ? 18.647 22.908 -8.325 1.00 92.62 333 THR A O 1
ATOM 2580 N N . LYS A 1 334 ? 17.607 22.756 -6.342 1.00 93.44 334 LYS A N 1
ATOM 2581 C CA . LYS A 1 334 ? 18.801 23.001 -5.518 1.00 93.44 334 LYS A CA 1
ATOM 2582 C C . LYS A 1 334 ? 19.374 21.720 -4.909 1.00 93.44 334 LYS A C 1
ATOM 2584 O O . LYS A 1 334 ? 20.447 21.766 -4.326 1.00 93.44 334 LYS A O 1
ATOM 2589 N N . ILE A 1 335 ? 18.641 20.609 -5.002 1.00 92.88 335 ILE A N 1
ATOM 2590 C CA . ILE A 1 335 ? 18.958 19.346 -4.327 1.00 92.88 335 ILE A CA 1
ATOM 2591 C C . ILE A 1 335 ? 18.808 18.201 -5.338 1.00 92.88 335 ILE A C 1
ATOM 2593 O O . ILE A 1 335 ? 17.833 18.171 -6.100 1.00 92.88 335 ILE A O 1
ATOM 2597 N N . GLY A 1 336 ? 19.780 17.288 -5.368 1.00 94.00 336 GLY A N 1
ATOM 2598 C CA . GLY A 1 336 ? 19.756 16.061 -6.173 1.00 94.00 336 GLY A CA 1
ATOM 2599 C C . GLY A 1 336 ? 19.139 14.874 -5.435 1.00 94.00 336 GLY A C 1
ATOM 2600 O O . GLY A 1 336 ? 18.596 15.028 -4.344 1.00 94.00 336 GLY A O 1
ATOM 2601 N N . LEU A 1 337 ? 19.225 13.688 -6.035 1.00 96.19 337 LEU A N 1
ATOM 2602 C CA . LEU A 1 337 ? 18.961 12.429 -5.336 1.00 96.19 337 LEU A CA 1
ATOM 2603 C C . LEU A 1 337 ? 20.301 11.833 -4.903 1.00 96.19 337 LEU A C 1
ATOM 2605 O O . LEU A 1 337 ? 21.259 11.849 -5.675 1.00 96.19 337 LEU A O 1
ATOM 2609 N N . HIS A 1 338 ? 20.379 11.344 -3.667 1.00 94.69 338 HIS A N 1
ATOM 2610 C CA . HIS A 1 338 ? 21.598 10.726 -3.149 1.00 94.69 338 HIS A CA 1
ATOM 2611 C C . HIS A 1 338 ? 22.032 9.544 -4.029 1.00 94.69 338 HIS A C 1
ATOM 2613 O O . HIS A 1 338 ? 21.189 8.796 -4.518 1.00 94.69 338 HIS A O 1
ATOM 2619 N N . GLY A 1 339 ? 23.341 9.404 -4.255 1.00 94.44 339 GLY A N 1
ATOM 2620 C CA . GLY A 1 339 ? 23.905 8.350 -5.106 1.00 94.44 339 GLY A CA 1
ATOM 2621 C C . GLY A 1 339 ? 23.755 8.566 -6.619 1.00 94.44 339 GLY A C 1
ATOM 2622 O O . GLY A 1 339 ? 24.186 7.712 -7.389 1.00 94.44 339 GLY A O 1
ATOM 2623 N N . HIS A 1 340 ? 23.187 9.692 -7.066 1.00 96.81 340 HIS A N 1
ATOM 2624 C CA . HIS A 1 340 ? 22.949 9.976 -8.484 1.00 96.81 340 HIS A CA 1
ATOM 2625 C C . HIS A 1 340 ? 23.474 11.352 -8.912 1.00 96.81 340 HIS A C 1
ATOM 2627 O O . HIS A 1 340 ? 23.714 12.238 -8.091 1.00 96.81 340 HIS A O 1
ATOM 2633 N N . GLU A 1 341 ? 23.658 11.528 -10.225 1.00 96.81 341 GLU A N 1
ATOM 2634 C CA . GLU A 1 341 ? 24.099 12.793 -10.819 1.00 96.81 341 GLU A CA 1
ATOM 2635 C C . GLU A 1 341 ? 23.171 13.951 -10.401 1.00 96.81 341 GLU A C 1
ATOM 2637 O O . GLU A 1 341 ? 21.946 13.839 -10.439 1.00 96.81 341 GLU A O 1
ATOM 2642 N N . PHE A 1 342 ? 23.741 15.095 -10.017 1.00 96.50 342 PHE A N 1
ATOM 2643 C CA . PHE A 1 342 ? 22.964 16.287 -9.686 1.00 96.50 342 PHE A CA 1
ATOM 2644 C C . PHE A 1 342 ? 22.930 17.274 -10.855 1.00 96.50 342 PHE A C 1
ATOM 2646 O O . PHE A 1 342 ? 23.965 17.782 -11.283 1.00 96.50 342 PHE A O 1
ATOM 2653 N N . ARG A 1 343 ? 21.720 17.621 -11.312 1.00 95.12 343 ARG A N 1
ATOM 2654 C CA . ARG A 1 343 ? 21.486 18.665 -12.321 1.00 95.12 343 ARG A CA 1
ATOM 2655 C C . ARG A 1 343 ? 20.569 19.752 -11.768 1.00 95.12 343 ARG A C 1
ATOM 2657 O O . ARG A 1 343 ? 19.385 19.520 -11.548 1.00 95.12 343 ARG A O 1
ATOM 2664 N N . GLY A 1 344 ? 21.117 20.948 -11.546 1.00 93.69 344 GLY A N 1
ATOM 2665 C CA . GLY A 1 344 ? 20.376 22.061 -10.937 1.00 93.69 344 GLY A CA 1
ATOM 2666 C C . GLY A 1 344 ? 19.557 22.916 -11.912 1.00 93.69 344 GLY A C 1
ATOM 2667 O O . GLY A 1 344 ? 18.573 23.542 -11.516 1.00 93.69 344 GLY A O 1
ATOM 2668 N N . HIS A 1 345 ? 19.935 22.948 -13.192 1.00 95.75 345 HIS A N 1
ATOM 2669 C CA . HIS A 1 345 ? 19.265 23.767 -14.204 1.00 95.75 345 HIS A CA 1
ATOM 2670 C C . HIS A 1 345 ? 17.902 23.168 -14.622 1.00 95.75 345 HIS A C 1
ATOM 2672 O O . HIS A 1 345 ? 17.696 21.956 -14.485 1.00 95.75 345 HIS A O 1
ATOM 2678 N N . PRO A 1 346 ? 16.955 23.983 -15.128 1.00 96.56 346 PRO A N 1
ATOM 2679 C CA . PRO A 1 346 ? 15.646 23.503 -15.574 1.00 96.56 346 PRO A CA 1
ATOM 2680 C C . PRO A 1 346 ? 15.718 22.447 -16.681 1.00 96.56 346 PRO A C 1
ATOM 2682 O O . PRO A 1 346 ? 16.584 22.506 -17.548 1.00 96.56 346 PRO A O 1
ATOM 2685 N N . VAL A 1 347 ? 14.746 21.533 -16.728 1.00 96.69 347 VAL A N 1
ATOM 2686 C CA . VAL A 1 347 ? 14.656 20.527 -17.808 1.00 96.69 347 VAL A CA 1
ATOM 2687 C C . VAL A 1 347 ? 14.407 21.187 -19.175 1.00 96.69 347 VAL A C 1
ATOM 2689 O O . VAL A 1 347 ? 14.788 20.645 -20.209 1.00 96.69 347 VAL A O 1
ATOM 2692 N N . ALA A 1 348 ? 13.836 22.396 -19.202 1.00 96.00 348 ALA A N 1
ATOM 2693 C CA . ALA A 1 348 ? 13.668 23.195 -20.417 1.00 96.00 348 ALA A CA 1
ATOM 2694 C C . ALA A 1 348 ? 14.974 23.369 -21.213 1.00 96.00 348 ALA A C 1
ATOM 2696 O O . ALA A 1 348 ? 14.947 23.267 -22.442 1.00 96.00 348 ALA A O 1
ATOM 2697 N N . SER A 1 349 ? 16.092 23.600 -20.512 1.00 94.88 349 SER A N 1
ATOM 2698 C CA . SER A 1 349 ? 17.416 23.878 -21.085 1.00 94.88 349 SER A CA 1
ATOM 2699 C C . SER A 1 349 ? 18.309 22.640 -21.198 1.00 94.88 349 SER A C 1
ATOM 2701 O O . SER A 1 349 ? 19.491 22.762 -21.505 1.00 94.88 349 SER A O 1
ATOM 2703 N N . GLU A 1 350 ? 17.774 21.462 -20.893 1.00 95.62 350 GLU A N 1
ATOM 2704 C CA . GLU A 1 350 ? 18.521 20.212 -20.925 1.00 95.62 350 GLU A CA 1
ATOM 2705 C C . GLU A 1 350 ? 18.858 19.799 -22.362 1.00 95.62 350 GLU A C 1
ATOM 2707 O O . GLU A 1 350 ? 18.041 19.962 -23.271 1.00 95.62 350 GLU A O 1
ATOM 2712 N N . THR A 1 351 ? 20.056 19.245 -22.547 1.00 94.31 351 THR A N 1
ATOM 2713 C CA . THR A 1 351 ? 20.559 18.721 -23.832 1.00 94.31 351 THR A CA 1
ATOM 2714 C C . THR A 1 351 ? 21.300 17.391 -23.688 1.00 94.31 351 THR A C 1
ATOM 2716 O O . THR A 1 351 ? 21.526 16.708 -24.687 1.00 94.31 351 THR A O 1
ATOM 2719 N N . ALA A 1 352 ? 21.658 16.998 -22.463 1.00 96.31 352 ALA A N 1
ATOM 2720 C CA . ALA A 1 352 ? 22.389 15.773 -22.191 1.00 96.31 352 ALA A CA 1
ATOM 2721 C C . ALA A 1 352 ? 21.487 14.530 -22.261 1.00 96.31 352 ALA A C 1
ATOM 2723 O O . ALA A 1 352 ? 20.255 14.605 -22.244 1.00 96.31 352 ALA A O 1
ATOM 2724 N N . GLN A 1 353 ? 22.126 13.359 -22.288 1.00 96.81 353 GLN A N 1
ATOM 2725 C CA . GLN A 1 353 ? 21.470 12.064 -22.070 1.00 96.81 353 GLN A CA 1
ATOM 2726 C C . GLN A 1 353 ? 20.792 12.017 -20.686 1.00 96.81 353 GLN A C 1
ATOM 2728 O O . GLN A 1 353 ? 21.163 12.810 -19.806 1.00 96.81 353 GLN A O 1
ATOM 2733 N N . PRO A 1 354 ? 19.790 11.141 -20.462 1.00 97.19 354 PRO A N 1
ATOM 2734 C CA . PRO A 1 354 ? 19.165 11.059 -19.147 1.00 97.19 354 PRO A CA 1
ATOM 2735 C C . PRO A 1 354 ? 20.202 10.630 -18.110 1.00 97.19 354 PRO A C 1
ATOM 2737 O O . PRO A 1 354 ? 21.172 9.943 -18.435 1.00 97.19 354 PRO A O 1
ATOM 2740 N N . ILE A 1 355 ? 19.985 11.022 -16.855 1.00 98.00 355 ILE A N 1
ATOM 2741 C CA . ILE A 1 355 ? 20.719 10.417 -15.740 1.00 98.00 355 ILE A CA 1
ATOM 2742 C C . ILE A 1 355 ? 20.494 8.904 -15.815 1.00 98.00 355 ILE A C 1
ATOM 2744 O O . ILE A 1 355 ? 19.357 8.471 -16.024 1.00 98.00 355 ILE A O 1
ATOM 2748 N N . ALA A 1 356 ? 21.575 8.128 -15.679 1.00 98.19 356 ALA A N 1
ATOM 2749 C CA . ALA A 1 356 ? 21.564 6.680 -15.858 1.00 98.19 356 ALA A CA 1
ATOM 2750 C C . ALA A 1 356 ? 20.391 6.034 -15.093 1.00 98.19 356 ALA A C 1
ATOM 2752 O O . ALA A 1 356 ? 20.326 6.171 -13.865 1.00 98.19 356 ALA A O 1
ATOM 2753 N N . PRO A 1 357 ? 19.451 5.365 -15.793 1.00 98.38 357 PRO A N 1
ATOM 2754 C CA . PRO A 1 357 ? 18.324 4.728 -15.133 1.00 98.38 357 PRO A CA 1
ATOM 2755 C C . PRO A 1 357 ? 18.766 3.684 -14.109 1.00 98.38 357 PRO A C 1
ATOM 2757 O O . PRO A 1 357 ? 19.721 2.944 -14.335 1.00 98.38 357 PRO A O 1
ATOM 2760 N N . THR A 1 358 ? 18.041 3.600 -12.995 1.00 98.00 358 THR A N 1
ATOM 2761 C CA . THR A 1 358 ? 18.302 2.636 -11.916 1.00 98.00 358 THR A CA 1
ATOM 2762 C C . THR A 1 358 ? 17.090 1.744 -11.665 1.00 98.00 358 THR A C 1
ATOM 2764 O O . THR A 1 358 ? 15.961 2.117 -12.003 1.00 98.00 358 THR A O 1
ATOM 2767 N N . ARG A 1 359 ? 17.315 0.558 -11.086 1.00 97.69 359 ARG A N 1
ATOM 2768 C CA . ARG A 1 359 ? 16.244 -0.383 -10.737 1.00 97.69 359 ARG A CA 1
ATOM 2769 C C . ARG A 1 359 ? 15.336 0.220 -9.661 1.00 97.69 359 ARG A C 1
ATOM 2771 O O . ARG A 1 359 ? 15.791 0.840 -8.704 1.00 97.69 359 ARG A O 1
ATOM 2778 N N . PHE A 1 360 ? 14.035 0.020 -9.827 1.00 98.19 360 PHE A N 1
ATOM 2779 C CA . PHE A 1 360 ? 12.991 0.648 -9.025 1.00 98.19 360 PHE A CA 1
ATOM 2780 C C . PHE A 1 360 ? 11.875 -0.350 -8.718 1.00 98.19 360 PHE A C 1
ATOM 2782 O O . PHE A 1 360 ? 11.429 -1.086 -9.605 1.00 98.19 360 PHE A O 1
ATOM 2789 N N . ALA A 1 361 ? 11.407 -0.374 -7.469 1.00 98.06 361 ALA A N 1
ATOM 2790 C CA . ALA A 1 361 ? 10.300 -1.233 -7.064 1.00 98.06 361 ALA A CA 1
ATOM 2791 C C . ALA A 1 361 ? 8.986 -0.554 -7.451 1.00 98.06 361 ALA A C 1
ATOM 2793 O O . ALA A 1 361 ? 8.423 0.248 -6.699 1.00 98.06 361 ALA A O 1
ATOM 2794 N N . PHE A 1 362 ? 8.505 -0.841 -8.660 1.00 97.50 362 PHE A N 1
ATOM 2795 C CA . PHE A 1 362 ? 7.323 -0.169 -9.171 1.00 97.50 362 PHE A CA 1
ATOM 2796 C C . PHE A 1 362 ? 6.054 -0.766 -8.577 1.00 97.50 362 PHE A C 1
ATOM 2798 O O . PHE A 1 362 ? 5.254 -0.040 -7.999 1.00 97.50 362 PHE A O 1
ATOM 2805 N N . ARG A 1 363 ? 5.874 -2.083 -8.653 1.00 96.94 363 ARG A N 1
ATOM 2806 C CA . ARG A 1 363 ? 4.797 -2.814 -7.965 1.00 96.94 363 ARG A CA 1
ATOM 2807 C C . ARG A 1 363 ? 5.393 -4.006 -7.236 1.00 96.94 363 ARG A C 1
ATOM 2809 O O . ARG A 1 363 ? 6.535 -4.361 -7.518 1.00 96.94 363 ARG A O 1
ATOM 2816 N N . THR A 1 364 ? 4.640 -4.630 -6.336 1.00 97.69 364 THR A N 1
ATOM 2817 C CA . THR A 1 364 ? 5.093 -5.853 -5.673 1.00 97.69 364 THR A CA 1
ATOM 2818 C C . THR A 1 364 ? 5.585 -6.864 -6.705 1.00 97.69 364 THR A C 1
ATOM 2820 O O . THR A 1 364 ? 4.846 -7.254 -7.608 1.00 97.69 364 THR A O 1
ATOM 2823 N N . LEU A 1 365 ? 6.857 -7.244 -6.563 1.00 98.00 365 LEU A N 1
ATOM 2824 C CA . LEU A 1 365 ? 7.600 -8.141 -7.451 1.00 98.00 365 LEU A CA 1
ATOM 2825 C C . LEU A 1 365 ? 7.772 -7.654 -8.909 1.00 98.00 365 LEU A C 1
ATOM 2827 O O . LEU A 1 365 ? 8.406 -8.351 -9.694 1.00 98.00 365 LEU A O 1
ATOM 2831 N N . ASP A 1 366 ? 7.325 -6.452 -9.283 1.00 97.88 366 ASP A N 1
ATOM 2832 C CA . ASP A 1 366 ? 7.616 -5.824 -10.582 1.00 97.88 366 ASP A CA 1
ATOM 2833 C C . ASP A 1 366 ? 8.774 -4.826 -10.449 1.00 97.88 366 ASP A C 1
ATOM 2835 O O . ASP A 1 366 ? 8.597 -3.651 -10.098 1.00 97.88 366 ASP A O 1
ATOM 2839 N N . ARG A 1 367 ? 9.980 -5.325 -10.737 1.00 96.88 367 ARG A N 1
ATOM 2840 C CA . ARG A 1 367 ? 11.215 -4.537 -10.791 1.00 96.88 367 ARG A CA 1
ATOM 2841 C C . ARG A 1 367 ? 11.297 -3.841 -12.149 1.00 96.88 367 ARG A C 1
ATOM 2843 O O . ARG A 1 367 ? 11.513 -4.489 -13.169 1.00 96.88 367 ARG A O 1
ATOM 2850 N N . GLN A 1 368 ? 11.151 -2.523 -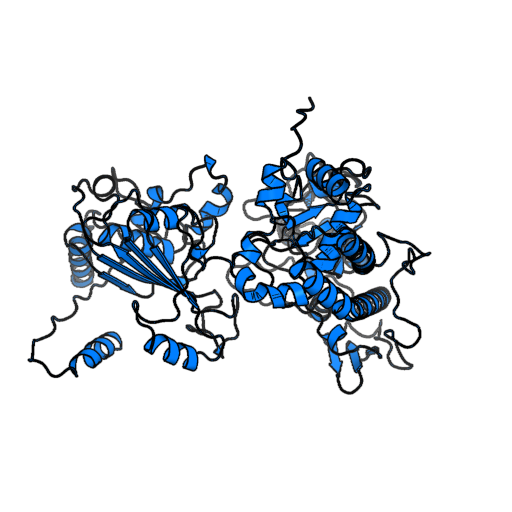12.163 1.00 97.81 368 GLN A N 1
ATOM 2851 C CA . GLN A 1 368 ? 11.272 -1.697 -13.368 1.00 97.81 368 GLN A CA 1
ATOM 2852 C C . GLN A 1 368 ? 12.501 -0.787 -13.268 1.00 97.81 368 GLN A C 1
ATOM 2854 O O . GLN A 1 368 ? 13.364 -0.985 -12.411 1.00 97.81 368 GLN A O 1
ATOM 2859 N N . TRP A 1 369 ? 12.579 0.207 -14.145 1.00 98.62 369 TRP A N 1
ATOM 2860 C CA . TRP A 1 369 ? 13.599 1.243 -14.158 1.00 98.62 369 TRP A CA 1
ATOM 2861 C C . TRP A 1 369 ? 12.972 2.619 -13.953 1.00 98.62 369 TRP A C 1
ATOM 2863 O O . TRP A 1 369 ? 11.838 2.860 -14.373 1.00 98.62 369 TRP A O 1
ATOM 2873 N N . ILE A 1 370 ? 13.724 3.532 -13.344 1.00 98.56 370 ILE A N 1
ATOM 2874 C CA . ILE A 1 370 ? 13.373 4.949 -13.198 1.00 98.56 370 ILE A CA 1
ATOM 2875 C C . ILE A 1 370 ? 14.550 5.827 -13.624 1.00 98.56 370 ILE A C 1
ATOM 2877 O O . ILE A 1 370 ? 15.698 5.454 -13.395 1.00 98.56 370 ILE A O 1
ATOM 2881 N N . ILE A 1 371 ? 14.279 7.002 -14.202 1.00 98.50 371 ILE A N 1
ATOM 2882 C CA . ILE A 1 371 ? 15.283 8.073 -14.344 1.00 98.50 371 ILE A CA 1
ATOM 2883 C C . ILE A 1 371 ? 15.416 8.773 -12.977 1.00 98.50 371 ILE A C 1
ATOM 2885 O O . ILE A 1 371 ? 14.469 9.461 -12.575 1.00 98.50 371 ILE A O 1
ATOM 2889 N N . PRO A 1 372 ? 16.540 8.629 -12.244 1.00 97.56 372 PRO A N 1
ATOM 2890 C CA . PRO A 1 372 ? 16.672 9.137 -10.880 1.00 97.56 372 PRO A CA 1
ATOM 2891 C C . PRO A 1 372 ? 17.040 10.632 -10.877 1.00 97.56 372 PRO A C 1
ATOM 2893 O O . PRO A 1 372 ? 18.094 11.042 -10.400 1.00 97.56 372 PRO A O 1
ATOM 2896 N N . ASP A 1 373 ? 16.149 11.465 -11.416 1.00 96.94 373 ASP A N 1
ATOM 2897 C CA . ASP A 1 373 ? 16.305 12.918 -11.492 1.00 96.94 373 ASP A CA 1
ATOM 2898 C C . ASP A 1 373 ? 15.246 13.614 -10.626 1.00 96.94 373 ASP A C 1
ATOM 2900 O O . ASP A 1 373 ? 14.047 13.543 -10.899 1.00 96.94 373 ASP A O 1
ATOM 2904 N N . ASN A 1 374 ? 15.680 14.343 -9.594 1.00 95.94 374 ASN A N 1
ATOM 2905 C CA . ASN A 1 374 ? 14.780 15.037 -8.668 1.00 95.94 374 ASN A CA 1
ATOM 2906 C C . ASN A 1 374 ? 13.867 16.076 -9.358 1.00 95.94 374 ASN A C 1
ATOM 2908 O O . ASN A 1 374 ? 12.768 16.368 -8.879 1.00 95.94 374 ASN A O 1
ATOM 2912 N N . ARG A 1 375 ? 14.277 16.623 -10.513 1.00 96.25 375 ARG A N 1
ATOM 2913 C CA . ARG A 1 375 ? 13.439 17.525 -11.327 1.00 96.25 375 ARG A CA 1
ATOM 2914 C C . ARG A 1 375 ? 12.189 16.809 -11.851 1.00 96.25 375 ARG A C 1
ATOM 2916 O O . ARG A 1 375 ? 11.161 17.440 -12.102 1.00 96.25 375 ARG A O 1
ATOM 2923 N N . LEU A 1 376 ? 12.261 15.484 -11.981 1.00 96.38 376 LEU A N 1
ATOM 2924 C CA . LEU A 1 376 ? 11.232 14.632 -12.563 1.00 96.38 376 LEU A CA 1
ATOM 2925 C C . LEU A 1 376 ? 10.278 14.002 -11.540 1.00 96.38 376 LEU A C 1
ATOM 2927 O O . LEU A 1 376 ? 9.291 13.401 -11.967 1.00 96.38 376 LEU A O 1
ATOM 2931 N N . LEU A 1 377 ? 10.498 14.163 -10.231 1.00 95.88 377 LEU A N 1
ATOM 2932 C CA . LEU A 1 377 ? 9.713 13.480 -9.197 1.00 95.88 377 LEU A CA 1
ATOM 2933 C C . LEU A 1 377 ? 8.856 14.461 -8.389 1.00 95.88 377 LEU A C 1
ATOM 2935 O O . LEU A 1 377 ? 9.381 15.327 -7.692 1.00 95.88 377 LEU A O 1
ATOM 2939 N N . ASN A 1 378 ? 7.528 14.314 -8.433 1.00 95.38 378 ASN A N 1
ATOM 2940 C CA . ASN A 1 378 ? 6.606 15.163 -7.666 1.00 95.38 378 ASN A CA 1
ATOM 2941 C C . ASN A 1 378 ? 6.866 15.109 -6.157 1.00 95.38 378 ASN A C 1
ATOM 2943 O O . ASN A 1 378 ? 6.823 16.148 -5.498 1.00 95.38 378 ASN A O 1
ATOM 2947 N N . ARG A 1 379 ? 7.122 13.918 -5.604 1.00 94.69 379 ARG A N 1
ATOM 2948 C CA . ARG A 1 379 ? 7.595 13.737 -4.224 1.00 94.69 379 ARG A CA 1
ATOM 2949 C C . ARG A 1 379 ? 8.688 12.667 -4.208 1.00 94.69 379 ARG A C 1
ATOM 2951 O O . ARG A 1 379 ? 8.356 11.486 -4.274 1.00 94.69 379 ARG A O 1
ATOM 2958 N N . PRO A 1 380 ? 9.972 13.050 -4.130 1.00 94.38 380 PRO A N 1
ATOM 2959 C CA . PRO A 1 380 ? 11.082 12.103 -4.222 1.00 94.38 380 PRO A CA 1
ATOM 2960 C C . PRO A 1 380 ? 11.245 11.229 -2.972 1.00 94.38 380 PRO A C 1
ATOM 2962 O O . PRO A 1 380 ? 11.841 10.174 -3.078 1.00 94.38 380 PRO A O 1
ATOM 2965 N N . ASN A 1 381 ? 10.733 11.659 -1.811 1.00 95.94 381 ASN A N 1
ATOM 2966 C CA . ASN A 1 381 ? 11.060 11.123 -0.482 1.00 95.94 381 ASN A CA 1
ATOM 2967 C C . ASN A 1 381 ? 12.585 10.958 -0.247 1.00 95.94 381 ASN A C 1
ATOM 2969 O O . ASN A 1 381 ? 13.104 9.847 -0.352 1.00 95.94 381 ASN A O 1
ATOM 2973 N N . PRO A 1 382 ? 13.306 12.051 0.082 1.00 95.06 382 PRO A N 1
ATOM 2974 C CA . PRO A 1 382 ? 14.761 12.032 0.242 1.00 95.06 382 PRO A CA 1
ATOM 2975 C C . PRO A 1 382 ? 15.280 11.019 1.267 1.00 95.06 382 PRO A C 1
ATOM 2977 O O . PRO A 1 382 ? 16.351 10.471 1.050 1.00 95.06 382 PRO A O 1
ATOM 2980 N N . GLU A 1 383 ? 14.519 10.721 2.328 1.00 95.75 383 GLU A N 1
ATOM 2981 C CA . GLU A 1 383 ? 14.900 9.726 3.344 1.00 95.75 383 GLU A CA 1
ATOM 2982 C C . GLU A 1 383 ? 15.180 8.353 2.715 1.00 95.75 383 GLU A C 1
ATOM 2984 O O . GLU A 1 383 ? 16.192 7.726 3.015 1.00 95.75 383 GLU A O 1
ATOM 2989 N N . LEU A 1 384 ? 14.334 7.911 1.772 1.00 97.50 384 LEU A N 1
ATOM 2990 C CA . LEU A 1 384 ? 14.514 6.613 1.115 1.00 97.50 384 LEU A CA 1
ATOM 2991 C C . LEU A 1 384 ? 15.752 6.581 0.216 1.00 97.50 384 LEU A C 1
ATOM 2993 O O . LEU A 1 384 ? 16.416 5.551 0.173 1.00 97.50 384 LEU A O 1
ATOM 2997 N N . TRP A 1 385 ? 16.058 7.683 -0.479 1.00 97.69 385 TRP A N 1
ATOM 2998 C CA . TRP A 1 385 ? 17.249 7.791 -1.332 1.00 97.69 385 TRP A CA 1
ATOM 2999 C C . TRP A 1 385 ? 18.533 7.897 -0.505 1.00 97.69 385 TRP A C 1
ATOM 3001 O O . TRP A 1 385 ? 19.519 7.247 -0.831 1.00 97.69 385 TRP A O 1
ATOM 3011 N N . ASN A 1 386 ? 18.518 8.682 0.574 1.00 96.62 386 ASN A N 1
ATOM 3012 C CA . ASN A 1 386 ? 19.668 8.874 1.461 1.00 96.62 386 ASN A CA 1
ATOM 3013 C C . ASN A 1 386 ? 20.046 7.588 2.211 1.00 96.62 386 ASN A C 1
ATOM 3015 O O . ASN A 1 386 ? 21.222 7.369 2.485 1.00 96.62 386 ASN A O 1
ATOM 3019 N N . ALA A 1 387 ? 19.061 6.751 2.547 1.00 96.50 387 ALA A N 1
ATOM 3020 C CA . ALA A 1 387 ? 19.268 5.488 3.251 1.00 96.50 387 ALA A CA 1
ATOM 3021 C C . ALA A 1 387 ? 19.414 4.269 2.316 1.00 96.50 387 ALA A C 1
ATOM 3023 O O . ALA A 1 387 ? 19.484 3.136 2.795 1.00 96.50 387 ALA A O 1
ATOM 3024 N N . HIS A 1 388 ? 19.390 4.451 0.991 1.00 97.69 388 HIS A N 1
ATOM 3025 C CA . HIS A 1 388 ? 19.428 3.326 0.056 1.00 97.69 388 HIS A CA 1
ATOM 3026 C C . HIS A 1 388 ? 20.834 2.722 -0.064 1.00 97.69 388 HIS A C 1
ATOM 3028 O O . HIS A 1 388 ? 21.812 3.442 -0.252 1.00 97.69 388 HIS A O 1
ATOM 3034 N N . SER A 1 389 ? 20.926 1.391 -0.011 1.00 96.56 389 SER A N 1
ATOM 3035 C CA . SER A 1 389 ? 22.162 0.638 -0.238 1.00 96.56 389 SER A CA 1
ATOM 3036 C C . SER A 1 389 ? 21.881 -0.819 -0.623 1.00 96.56 389 SER A C 1
ATOM 3038 O O . SER A 1 389 ? 20.729 -1.267 -0.643 1.00 96.56 389 SER A O 1
ATOM 3040 N N . ALA A 1 390 ? 22.945 -1.578 -0.902 1.00 95.81 390 ALA A N 1
ATOM 3041 C CA . ALA A 1 390 ? 22.875 -3.012 -1.185 1.00 95.81 390 ALA A CA 1
ATOM 3042 C C . ALA A 1 390 ? 22.485 -3.876 0.033 1.00 95.81 390 ALA A C 1
ATOM 3044 O O . ALA A 1 390 ? 22.203 -5.054 -0.141 1.00 95.81 390 ALA A O 1
ATOM 3045 N N . GLU A 1 391 ? 22.416 -3.300 1.236 1.00 96.62 391 GLU A N 1
ATOM 3046 C CA . GLU A 1 391 ? 21.966 -3.976 2.466 1.00 96.62 391 GLU A CA 1
ATOM 3047 C C . GLU A 1 391 ? 20.521 -3.611 2.840 1.00 96.62 391 GLU A C 1
ATOM 3049 O O . GLU A 1 391 ? 19.949 -4.125 3.803 1.00 96.62 391 GLU A O 1
ATOM 3054 N N . GLN A 1 392 ? 19.910 -2.692 2.090 1.00 97.88 392 GLN A N 1
ATOM 3055 C CA . GLN A 1 392 ? 18.598 -2.161 2.418 1.00 97.88 392 GLN A CA 1
ATOM 3056 C C . GLN A 1 392 ? 17.473 -3.128 2.038 1.00 97.88 392 GLN A C 1
ATOM 3058 O O . GLN A 1 392 ? 17.495 -3.760 0.977 1.00 97.88 392 GLN A O 1
ATOM 3063 N N . VAL A 1 393 ? 16.456 -3.178 2.899 1.00 98.44 393 VAL A N 1
ATOM 3064 C CA . VAL A 1 393 ? 15.186 -3.869 2.673 1.00 98.44 393 VAL A CA 1
ATOM 3065 C C . VAL A 1 393 ? 14.056 -2.924 3.054 1.00 98.44 393 VAL A C 1
ATOM 3067 O O . VAL A 1 393 ? 14.124 -2.228 4.061 1.00 98.44 393 VAL A O 1
ATOM 3070 N N . TYR A 1 394 ? 13.000 -2.906 2.255 1.00 98.69 394 TYR A N 1
ATOM 3071 C CA . TYR A 1 394 ? 11.818 -2.092 2.480 1.00 98.69 394 TYR A CA 1
ATOM 3072 C C . TYR A 1 394 ? 10.597 -2.988 2.622 1.00 98.69 394 TYR A C 1
ATOM 3074 O O . TYR A 1 394 ? 10.273 -3.744 1.703 1.00 98.69 394 TYR A O 1
ATOM 3082 N N . PHE A 1 395 ? 9.874 -2.857 3.728 1.00 98.38 395 PHE A N 1
ATOM 3083 C CA . PHE A 1 395 ? 8.492 -3.312 3.790 1.00 98.38 395 PHE A CA 1
ATOM 3084 C C . PHE A 1 395 ? 7.562 -2.274 3.217 1.00 98.38 395 PHE A C 1
ATOM 3086 O O . PHE A 1 395 ? 7.737 -1.076 3.425 1.00 98.38 395 PHE A O 1
ATOM 3093 N N . THR A 1 396 ? 6.537 -2.752 2.530 1.00 97.94 396 THR A N 1
ATOM 3094 C CA . THR A 1 396 ? 5.438 -1.933 2.056 1.00 97.94 396 THR A CA 1
ATOM 3095 C C . THR A 1 396 ? 4.113 -2.568 2.435 1.00 97.94 396 THR A C 1
ATOM 3097 O O . THR A 1 396 ? 3.918 -3.767 2.247 1.00 97.94 396 THR A O 1
ATOM 3100 N N . GLY A 1 397 ? 3.205 -1.760 2.970 1.00 95.00 397 GLY A N 1
ATOM 3101 C CA . GLY A 1 397 ? 1.880 -2.192 3.410 1.00 95.00 397 GLY A CA 1
ATOM 3102 C C . GLY A 1 397 ? 0.906 -1.020 3.458 1.00 95.00 397 GLY A C 1
ATOM 3103 O O . GLY A 1 397 ? 1.281 0.135 3.228 1.00 95.00 397 GLY A O 1
ATOM 3104 N N . LEU A 1 398 ? -0.364 -1.301 3.733 1.00 90.88 398 LEU A N 1
ATOM 3105 C CA . LEU A 1 398 ? -1.385 -0.267 3.897 1.00 90.88 398 LEU A CA 1
ATOM 3106 C C . LEU A 1 398 ? -1.570 0.054 5.385 1.00 90.88 398 LEU A C 1
ATOM 3108 O O . LEU A 1 398 ? -1.705 -0.847 6.201 1.00 90.88 398 LEU A O 1
ATOM 3112 N N . GLN A 1 399 ? -1.577 1.347 5.715 1.00 83.69 399 GLN A N 1
ATOM 3113 C CA . GLN A 1 399 ? -1.865 1.847 7.069 1.00 83.69 399 GLN A CA 1
ATOM 3114 C C . GLN A 1 399 ? -3.182 2.633 7.112 1.00 83.69 399 GLN A C 1
ATOM 3116 O O . GLN A 1 399 ? -4.001 2.454 8.000 1.00 83.69 399 GLN A O 1
ATOM 3121 N N . ALA A 1 400 ? -3.435 3.474 6.103 1.00 76.25 400 ALA A N 1
ATOM 3122 C CA . ALA A 1 400 ? -4.688 4.233 5.993 1.00 76.25 400 ALA A CA 1
ATOM 3123 C C . ALA A 1 400 ? -5.857 3.421 5.395 1.00 76.25 400 ALA A C 1
ATOM 3125 O O . ALA A 1 400 ? -6.997 3.881 5.382 1.00 76.25 400 ALA A O 1
ATOM 3126 N N . HIS A 1 401 ? -5.556 2.240 4.859 1.00 83.81 401 HIS A N 1
ATOM 3127 C CA . HIS A 1 401 ? -6.502 1.281 4.297 1.00 83.81 401 HIS A CA 1
ATOM 3128 C C . HIS A 1 401 ? -6.082 -0.107 4.770 1.00 83.81 401 HIS A C 1
ATOM 3130 O O . HIS A 1 401 ? -4.950 -0.283 5.219 1.00 83.81 401 HIS A O 1
ATOM 3136 N N . SER A 1 402 ? -6.962 -1.081 4.616 1.00 84.62 402 SER A N 1
ATOM 3137 C CA . SER A 1 402 ? -6.652 -2.457 4.972 1.00 84.62 402 SER A CA 1
ATOM 3138 C C . SER A 1 402 ? -6.254 -3.273 3.749 1.00 84.62 402 SER A C 1
ATOM 3140 O O . SER A 1 402 ? -6.761 -3.005 2.650 1.00 84.62 402 SER A O 1
ATOM 3142 N N . PRO A 1 403 ? -5.333 -4.243 3.899 1.00 88.81 403 PRO A N 1
ATOM 3143 C CA . PRO A 1 403 ? -5.152 -5.275 2.893 1.00 88.81 403 PRO A CA 1
ATOM 3144 C C . PRO A 1 403 ? -6.445 -6.086 2.732 1.00 88.81 403 PRO A C 1
ATOM 3146 O O . PRO A 1 403 ? -7.358 -6.022 3.549 1.00 88.81 403 PRO A O 1
ATOM 3149 N N . ASP A 1 404 ? -6.490 -6.830 1.638 1.00 85.62 404 ASP A N 1
ATOM 3150 C CA . ASP A 1 404 ? -7.596 -7.724 1.296 1.00 85.62 404 ASP A CA 1
ATOM 3151 C C . ASP A 1 404 ? -6.960 -9.110 1.091 1.00 85.62 404 ASP A C 1
ATOM 3153 O O . ASP A 1 404 ? -5.936 -9.385 1.715 1.00 85.62 404 ASP A O 1
ATOM 3157 N N . GLU A 1 405 ? -7.460 -9.936 0.177 1.00 87.44 405 GLU A N 1
ATOM 3158 C CA . GLU A 1 405 ? -6.864 -11.237 -0.165 1.00 87.44 405 GLU A CA 1
ATOM 3159 C C . GLU A 1 405 ? -5.362 -11.160 -0.533 1.00 87.44 405 GLU A C 1
ATOM 3161 O O . GLU A 1 405 ? -4.946 -10.285 -1.303 1.00 87.44 405 GLU A O 1
ATOM 3166 N N . GLY A 1 406 ? -4.549 -12.098 -0.032 1.00 93.50 406 GLY A N 1
ATOM 3167 C CA . GLY A 1 406 ? -3.090 -12.143 -0.237 1.00 93.50 406 GLY A CA 1
ATOM 3168 C C . GLY A 1 406 ? -2.282 -11.636 0.969 1.00 93.50 406 GLY A C 1
ATOM 3169 O O . GLY A 1 406 ? -2.834 -11.493 2.057 1.00 93.50 406 GLY A O 1
ATOM 3170 N N . PRO A 1 407 ? -0.974 -11.361 0.827 1.00 96.38 407 PRO A N 1
ATOM 3171 C CA . PRO A 1 407 ? -0.144 -10.883 1.934 1.00 96.38 407 PRO A CA 1
ATOM 3172 C C . PRO A 1 407 ? -0.554 -9.483 2.425 1.00 96.38 407 PRO A C 1
ATOM 3174 O O . PRO A 1 407 ? -1.007 -8.638 1.645 1.00 96.38 407 PRO A O 1
ATOM 3177 N N . SER A 1 408 ? -0.347 -9.202 3.718 1.00 95.25 408 SER A N 1
ATOM 3178 C CA . SER A 1 408 ? -0.611 -7.887 4.326 1.00 95.25 408 SER A CA 1
ATOM 3179 C C . SER A 1 408 ? 0.571 -6.918 4.203 1.00 95.25 408 SER A C 1
ATOM 3181 O O . SER A 1 408 ? 0.369 -5.700 4.190 1.00 95.25 408 SER A O 1
ATOM 3183 N N . VAL A 1 409 ? 1.788 -7.444 4.028 1.00 97.19 409 VAL A N 1
ATOM 3184 C CA . VAL A 1 409 ? 3.003 -6.684 3.691 1.00 97.19 409 VAL A CA 1
ATOM 3185 C C . VAL A 1 409 ? 3.743 -7.333 2.528 1.00 97.19 409 VAL A C 1
ATOM 3187 O O . VAL A 1 409 ? 3.701 -8.543 2.341 1.00 97.19 409 VAL A O 1
ATOM 3190 N N . THR A 1 410 ? 4.456 -6.529 1.747 1.00 97.81 410 THR A N 1
ATOM 3191 C CA . THR A 1 410 ? 5.353 -7.022 0.691 1.00 97.81 410 THR A CA 1
ATOM 3192 C C . THR A 1 410 ? 6.694 -6.324 0.778 1.00 97.81 410 THR A C 1
ATOM 3194 O O . THR A 1 410 ? 6.811 -5.252 1.377 1.00 97.81 410 THR A O 1
ATOM 3197 N N . ILE A 1 411 ? 7.713 -6.936 0.189 1.00 98.50 411 ILE A N 1
ATOM 3198 C CA . ILE A 1 411 ? 9.109 -6.636 0.493 1.00 98.50 411 ILE A CA 1
ATOM 3199 C C . ILE A 1 411 ? 9.837 -6.271 -0.803 1.00 98.50 411 ILE A C 1
ATOM 3201 O O . ILE A 1 411 ? 9.514 -6.793 -1.868 1.00 98.50 411 ILE A O 1
ATOM 3205 N N . SER A 1 412 ? 10.808 -5.365 -0.721 1.00 98.06 412 SER A N 1
ATOM 3206 C CA . SER A 1 412 ? 11.685 -5.007 -1.837 1.00 98.06 412 SER A CA 1
ATOM 3207 C C . SER A 1 412 ? 13.086 -4.654 -1.340 1.00 98.06 412 SER A C 1
ATOM 3209 O O . SER A 1 412 ? 13.232 -4.037 -0.289 1.00 98.06 412 SER A O 1
ATOM 3211 N N . GLY A 1 413 ? 14.116 -5.000 -2.115 1.00 98.12 413 GLY A N 1
ATOM 3212 C CA . GLY A 1 413 ? 15.490 -4.511 -1.920 1.00 98.12 413 GLY A CA 1
ATOM 3213 C C . GLY A 1 413 ? 15.769 -3.199 -2.666 1.00 98.12 413 GLY A C 1
ATOM 3214 O O . GLY A 1 413 ? 16.827 -2.601 -2.500 1.00 98.12 413 GLY A O 1
ATOM 3215 N N . LEU A 1 414 ? 14.815 -2.757 -3.491 1.00 98.38 414 LEU A N 1
ATOM 3216 C CA . LEU A 1 414 ? 14.846 -1.552 -4.322 1.00 98.38 414 LEU A CA 1
ATOM 3217 C C . LEU A 1 414 ? 13.934 -0.466 -3.741 1.00 98.38 414 LEU A C 1
ATOM 3219 O O . LEU A 1 414 ? 12.936 -0.783 -3.087 1.00 98.38 414 LEU A O 1
ATOM 3223 N N . ILE A 1 415 ? 14.223 0.801 -4.052 1.00 98.25 415 ILE A N 1
ATOM 3224 C CA . ILE A 1 415 ? 13.415 1.952 -3.621 1.00 98.25 415 ILE A CA 1
ATOM 3225 C C . ILE A 1 415 ? 11.960 1.802 -4.122 1.00 98.25 415 ILE A C 1
ATOM 3227 O O . ILE A 1 415 ? 11.764 1.663 -5.334 1.00 98.25 415 ILE A O 1
ATOM 3231 N N . PRO A 1 416 ? 10.940 1.840 -3.238 1.00 98.38 416 PRO A N 1
ATOM 3232 C CA . PRO A 1 416 ? 9.545 1.641 -3.642 1.00 98.38 416 PRO A CA 1
ATOM 3233 C C . PRO A 1 416 ? 8.834 2.890 -4.183 1.00 98.38 416 PRO A C 1
ATOM 3235 O O . PRO A 1 416 ? 8.948 3.990 -3.631 1.00 98.38 416 PRO A O 1
ATOM 3238 N N . ASP A 1 417 ? 7.989 2.694 -5.197 1.00 98.19 417 ASP A N 1
ATOM 3239 C CA . ASP A 1 417 ? 6.951 3.646 -5.614 1.00 98.19 417 ASP A CA 1
ATOM 3240 C C . ASP A 1 417 ? 5.893 3.854 -4.517 1.00 98.19 417 ASP A C 1
ATOM 3242 O O . ASP A 1 417 ? 5.600 2.962 -3.719 1.00 98.19 417 ASP A O 1
ATOM 3246 N N . LEU A 1 418 ? 5.236 5.017 -4.519 1.00 96.88 418 LEU A N 1
ATOM 3247 C CA . LEU A 1 418 ? 4.105 5.345 -3.644 1.00 96.88 418 LEU A CA 1
ATOM 3248 C C . LEU A 1 418 ? 3.028 4.250 -3.667 1.00 96.88 418 LEU A C 1
ATOM 3250 O O . LEU A 1 418 ? 2.390 3.960 -2.655 1.00 96.88 418 LEU A O 1
ATOM 3254 N N . HIS A 1 419 ? 2.806 3.649 -4.830 1.00 95.88 419 HIS A N 1
ATOM 3255 C CA . HIS A 1 419 ? 1.815 2.611 -5.050 1.00 95.88 419 HIS A CA 1
ATOM 3256 C C . HIS A 1 419 ? 2.432 1.212 -5.185 1.00 95.88 419 HIS A C 1
ATOM 3258 O O . HIS A 1 419 ? 1.781 0.336 -5.750 1.00 95.88 419 HIS A O 1
ATOM 3264 N N . HIS A 1 420 ? 3.637 0.977 -4.651 1.00 97.88 420 HIS A N 1
ATOM 3265 C CA . HIS A 1 420 ? 4.332 -0.311 -4.738 1.00 97.88 420 HIS A CA 1
ATOM 3266 C C . HIS A 1 420 ? 3.458 -1.500 -4.311 1.00 97.88 420 HIS A C 1
ATOM 3268 O O . HIS A 1 420 ? 3.256 -2.410 -5.105 1.00 97.88 420 HIS A O 1
ATOM 3274 N N . PHE A 1 421 ? 2.857 -1.442 -3.118 1.00 96.56 421 PHE A N 1
ATOM 3275 C CA . PHE A 1 421 ? 2.155 -2.583 -2.514 1.00 96.56 421 PHE A CA 1
ATOM 3276 C C . PHE A 1 421 ? 1.059 -3.214 -3.395 1.00 96.56 421 PHE A C 1
ATOM 3278 O O . PHE A 1 421 ? 1.004 -4.423 -3.542 1.00 96.56 421 PHE A O 1
ATOM 3285 N N . LYS A 1 422 ? 0.157 -2.423 -3.993 1.00 90.94 422 LYS A N 1
ATOM 3286 C CA . LYS A 1 422 ? -0.951 -2.977 -4.811 1.00 90.94 422 LYS A CA 1
ATOM 3287 C C . LYS A 1 422 ? -1.350 -2.123 -6.016 1.00 90.94 422 LYS A C 1
ATOM 3289 O O . LYS A 1 422 ? -2.422 -2.287 -6.600 1.00 90.94 422 LYS A O 1
ATOM 3294 N N . GLY A 1 423 ? -0.529 -1.145 -6.385 1.00 89.19 423 GLY A N 1
ATOM 3295 C CA . GLY A 1 423 ? -0.786 -0.238 -7.507 1.00 89.19 423 GLY A CA 1
ATOM 3296 C C . GLY A 1 423 ? -1.795 0.886 -7.251 1.00 89.19 423 GLY A C 1
ATOM 3297 O O . GLY A 1 423 ? -2.089 1.638 -8.180 1.00 89.19 423 GLY A O 1
ATOM 3298 N N . ASN A 1 424 ? -2.310 1.046 -6.026 1.00 84.81 424 ASN A N 1
ATOM 3299 C CA . ASN A 1 424 ? -3.147 2.180 -5.616 1.00 84.81 424 ASN A CA 1
ATOM 3300 C C . ASN A 1 424 ? -3.059 2.460 -4.094 1.00 84.81 424 ASN A C 1
ATOM 3302 O O . ASN A 1 424 ? -2.218 1.895 -3.399 1.00 84.81 424 ASN A O 1
ATOM 3306 N N . PHE A 1 425 ? -3.880 3.400 -3.604 1.00 81.75 425 PHE A N 1
ATOM 3307 C CA . PHE A 1 425 ? -4.059 3.819 -2.197 1.00 81.75 425 PHE A CA 1
ATOM 3308 C C . PHE A 1 425 ? -2.865 4.438 -1.455 1.00 81.75 425 PHE A C 1
ATOM 3310 O O . PHE A 1 425 ? -3.086 5.126 -0.465 1.00 81.75 425 PHE A O 1
ATOM 3317 N N . GLY A 1 426 ? -1.644 4.306 -1.971 1.00 79.00 426 GLY A N 1
ATOM 3318 C CA . GLY A 1 426 ? -0.474 5.018 -1.446 1.00 79.00 426 GLY A CA 1
ATOM 3319 C C . GLY A 1 426 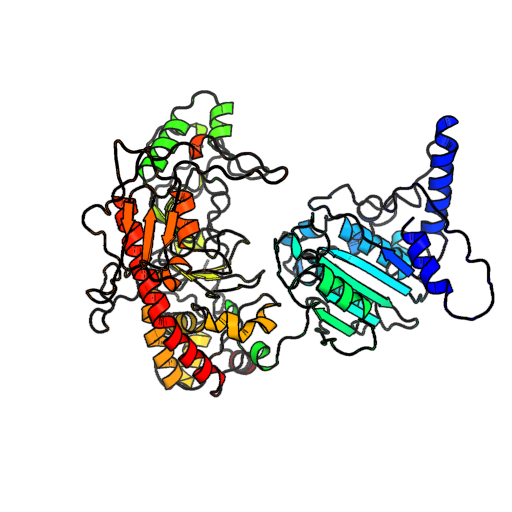? -0.001 4.429 -0.120 1.00 79.00 426 GLY A C 1
ATOM 3320 O O . GLY A 1 426 ? -0.250 5.013 0.931 1.00 79.00 426 GLY A O 1
ATOM 3321 N N . GLY A 1 427 ? 0.629 3.253 -0.180 1.00 87.00 427 GLY A N 1
ATOM 3322 C CA . GLY A 1 427 ? 1.082 2.515 1.001 1.00 87.00 427 GLY A CA 1
ATOM 3323 C C . GLY A 1 427 ? 2.196 3.223 1.777 1.00 87.00 427 GLY A C 1
ATOM 3324 O O . GLY A 1 427 ? 2.729 4.254 1.354 1.00 87.00 427 GLY A O 1
ATOM 3325 N N . ARG A 1 428 ? 2.546 2.649 2.927 1.00 94.94 428 ARG A N 1
ATOM 3326 C CA . ARG A 1 428 ? 3.667 3.083 3.764 1.00 94.94 428 ARG A CA 1
ATOM 3327 C C . ARG A 1 428 ? 4.870 2.183 3.538 1.00 94.94 428 ARG A C 1
ATOM 3329 O O . ARG A 1 428 ? 4.701 0.999 3.258 1.00 94.94 428 ARG A O 1
ATOM 3336 N N . VAL A 1 429 ? 6.052 2.776 3.625 1.00 98.25 429 VAL A N 1
ATOM 3337 C CA . VAL A 1 429 ? 7.355 2.142 3.458 1.00 98.25 429 VAL A CA 1
ATOM 3338 C C . VAL A 1 429 ? 8.069 2.142 4.806 1.00 98.25 429 VAL A C 1
ATOM 3340 O O . VAL A 1 429 ? 8.267 3.214 5.378 1.00 98.25 429 VAL A O 1
ATOM 3343 N N . PHE A 1 430 ? 8.478 0.963 5.271 1.00 98.19 430 PHE A N 1
ATOM 3344 C CA . PHE A 1 430 ? 9.270 0.762 6.485 1.00 98.19 430 PHE A CA 1
ATOM 3345 C C . PHE A 1 430 ? 10.652 0.231 6.067 1.00 98.19 430 PHE A C 1
ATOM 3347 O O . PHE A 1 430 ? 10.764 -0.949 5.721 1.00 98.19 430 PHE A O 1
ATOM 3354 N N . PRO A 1 431 ? 11.688 1.087 5.983 1.00 98.38 431 PRO A N 1
ATOM 3355 C CA . PRO A 1 431 ? 13.046 0.634 5.685 1.00 98.38 431 PRO A CA 1
ATOM 3356 C C . PRO A 1 431 ? 13.629 -0.156 6.865 1.00 98.38 431 PRO A C 1
ATOM 3358 O O . PRO A 1 431 ? 13.245 0.083 8.008 1.00 98.38 431 PRO A O 1
ATOM 3361 N N . LEU A 1 432 ? 14.570 -1.062 6.599 1.00 98.56 432 LEU A N 1
ATOM 3362 C CA . LEU A 1 432 ? 15.346 -1.772 7.620 1.00 98.56 432 LEU A CA 1
ATOM 3363 C C . LEU A 1 432 ? 16.376 -0.843 8.275 1.00 98.56 432 LEU A C 1
ATOM 3365 O O . LEU A 1 432 ? 16.494 -0.810 9.500 1.00 98.56 432 LEU A O 1
ATOM 3369 N N . TRP A 1 433 ? 17.087 -0.066 7.457 1.00 98.25 433 TRP A N 1
ATOM 3370 C CA . TRP A 1 433 ? 18.146 0.852 7.887 1.00 98.25 433 TRP A CA 1
ATOM 3371 C C . TRP A 1 433 ? 17.758 2.309 7.655 1.00 98.25 433 TRP A C 1
ATOM 3373 O O . TRP A 1 433 ? 17.072 2.627 6.683 1.00 98.25 433 TRP A O 1
ATOM 3383 N N . ARG A 1 434 ? 18.221 3.206 8.526 1.00 96.44 434 ARG A N 1
ATOM 3384 C CA . ARG A 1 434 ? 18.010 4.659 8.412 1.00 96.44 434 ARG A CA 1
ATOM 3385 C C . ARG A 1 434 ? 19.154 5.381 7.699 1.00 96.44 434 ARG A C 1
ATOM 3387 O O . ARG A 1 434 ? 19.036 6.568 7.416 1.00 96.44 434 ARG A O 1
ATOM 3394 N N . ASP A 1 435 ? 20.239 4.677 7.403 1.00 96.06 435 ASP A N 1
ATOM 3395 C CA . ASP A 1 435 ? 21.429 5.183 6.731 1.00 96.06 435 ASP A CA 1
ATOM 3396 C C . ASP A 1 435 ? 21.924 4.200 5.659 1.00 96.06 435 ASP A C 1
ATOM 3398 O O . ASP A 1 435 ? 21.725 2.990 5.756 1.00 96.06 435 ASP A O 1
ATOM 3402 N N . ALA A 1 436 ? 22.603 4.715 4.629 1.00 95.56 436 ALA A N 1
ATOM 3403 C CA . ALA A 1 436 ? 23.133 3.884 3.546 1.00 95.56 436 ALA A CA 1
ATOM 3404 C C . ALA A 1 436 ? 24.245 2.923 4.010 1.00 95.56 436 ALA A C 1
ATOM 3406 O O . ALA A 1 436 ? 24.444 1.876 3.395 1.00 95.56 436 ALA A O 1
ATOM 3407 N N . ALA A 1 437 ? 24.950 3.248 5.099 1.00 96.31 437 ALA A N 1
ATOM 3408 C CA . ALA A 1 437 ? 25.981 2.382 5.666 1.00 96.31 437 ALA A CA 1
ATOM 3409 C C . ALA A 1 437 ? 25.409 1.182 6.445 1.00 96.31 437 ALA A C 1
ATOM 3411 O O . ALA A 1 437 ? 26.187 0.335 6.876 1.00 96.31 437 ALA A O 1
ATOM 3412 N N . ALA A 1 438 ? 24.078 1.091 6.598 1.00 96.62 438 ALA A N 1
ATOM 3413 C CA . ALA A 1 438 ? 23.398 0.012 7.314 1.00 96.62 438 ALA A CA 1
ATOM 3414 C C . ALA A 1 438 ? 23.883 -0.150 8.766 1.00 96.62 438 ALA A C 1
ATOM 3416 O O . ALA A 1 438 ? 24.087 -1.260 9.256 1.00 96.62 438 ALA A O 1
ATOM 3417 N N . THR A 1 439 ? 24.082 0.975 9.459 1.00 95.62 439 THR A N 1
ATOM 3418 C CA . THR A 1 439 ? 24.570 0.995 10.848 1.00 95.62 439 THR A CA 1
ATOM 3419 C C . THR A 1 439 ? 23.507 1.436 11.848 1.00 95.62 439 THR A C 1
ATOM 3421 O O . THR A 1 439 ? 23.579 1.079 13.024 1.00 95.62 439 THR A O 1
ATOM 3424 N N . ILE A 1 440 ? 22.491 2.175 11.395 1.00 96.25 440 ILE A N 1
ATOM 3425 C CA . ILE A 1 440 ? 21.408 2.688 12.231 1.00 96.25 440 ILE A CA 1
ATOM 3426 C C . ILE A 1 440 ? 20.130 1.919 11.880 1.00 96.25 440 ILE A C 1
ATOM 3428 O O . ILE A 1 440 ? 19.523 2.187 10.835 1.00 96.25 440 ILE A O 1
ATOM 3432 N N . PRO A 1 441 ? 19.689 0.962 12.717 1.00 96.75 441 PRO A N 1
ATOM 3433 C CA . PRO A 1 441 ? 18.453 0.241 12.460 1.00 96.75 441 PRO A CA 1
ATOM 3434 C C . PRO A 1 441 ? 17.257 1.190 12.550 1.00 96.75 441 PRO A C 1
ATOM 3436 O O . PRO A 1 441 ? 17.236 2.136 13.339 1.00 96.75 441 PRO A O 1
ATOM 3439 N N . ASN A 1 442 ? 16.241 0.929 11.736 1.00 97.69 442 ASN A N 1
ATOM 3440 C CA . ASN A 1 442 ? 14.962 1.621 11.832 1.00 97.69 442 ASN A CA 1
ATOM 3441 C C . ASN A 1 442 ? 14.004 0.946 12.821 1.00 97.69 442 ASN A C 1
ATOM 3443 O O . ASN A 1 442 ? 13.042 1.560 13.269 1.00 97.69 442 ASN A O 1
ATOM 3447 N N . ILE A 1 443 ? 14.254 -0.318 13.158 1.00 97.94 443 ILE A N 1
ATOM 3448 C CA . ILE A 1 443 ? 13.553 -1.006 14.241 1.00 97.94 443 ILE A CA 1
ATOM 3449 C C . ILE A 1 443 ? 14.053 -0.433 15.563 1.00 97.94 443 ILE A C 1
ATOM 3451 O O . ILE A 1 443 ? 15.261 -0.267 15.748 1.00 97.94 443 ILE A O 1
ATOM 3455 N N . LYS A 1 444 ? 13.129 -0.139 16.479 1.00 97.00 444 LYS A N 1
ATOM 3456 C CA . LYS A 1 444 ? 13.446 0.527 17.747 1.00 97.00 444 LYS A CA 1
ATOM 3457 C C . LYS A 1 444 ? 14.504 -0.246 18.530 1.00 97.00 444 LYS A C 1
ATOM 3459 O O . LYS A 1 444 ? 14.307 -1.411 18.874 1.00 97.00 444 LYS A O 1
ATOM 3464 N N . SER A 1 445 ? 15.595 0.421 18.901 1.00 95.19 445 SER A N 1
ATOM 3465 C CA . SER A 1 445 ? 16.671 -0.209 19.679 1.00 95.19 445 SER A CA 1
ATOM 3466 C C . SER A 1 445 ? 16.186 -0.746 21.031 1.00 95.19 445 SER A C 1
ATOM 3468 O O . SER A 1 445 ? 16.645 -1.797 21.472 1.00 95.19 445 SER A O 1
ATOM 3470 N N . ALA A 1 446 ? 15.225 -0.063 21.668 1.00 96.56 446 ALA A N 1
ATOM 3471 C CA . ALA A 1 446 ? 14.602 -0.521 22.912 1.00 96.56 446 ALA A CA 1
ATOM 3472 C C . ALA A 1 446 ? 13.831 -1.838 22.723 1.00 96.56 446 ALA A C 1
ATOM 3474 O O . ALA A 1 446 ? 13.921 -2.728 23.568 1.00 96.56 446 ALA A O 1
ATOM 3475 N N . LEU A 1 447 ? 13.143 -1.998 21.587 1.00 98.12 447 LEU A N 1
ATOM 3476 C CA . LEU A 1 447 ? 12.461 -3.238 21.230 1.00 98.12 447 LEU A CA 1
ATOM 3477 C C . LEU A 1 447 ? 13.466 -4.374 21.033 1.00 98.12 447 LEU A C 1
ATOM 3479 O O . LEU A 1 447 ? 13.295 -5.444 21.607 1.00 98.12 447 LEU A O 1
ATOM 3483 N N . ILE A 1 448 ? 14.540 -4.133 20.279 1.00 97.81 448 ILE A N 1
ATOM 3484 C CA . ILE A 1 448 ? 15.597 -5.128 20.040 1.00 97.81 448 ILE A CA 1
ATOM 3485 C C . ILE A 1 448 ? 16.221 -5.595 21.365 1.00 97.81 448 ILE A C 1
ATOM 3487 O O . ILE A 1 448 ? 16.385 -6.797 21.587 1.00 97.81 448 ILE A O 1
ATOM 3491 N N . ALA A 1 449 ? 16.530 -4.661 22.270 1.00 97.44 449 ALA A N 1
ATOM 3492 C CA . ALA A 1 449 ? 17.088 -4.970 23.586 1.00 97.44 449 ALA A CA 1
ATOM 3493 C C . ALA A 1 449 ? 16.107 -5.767 24.465 1.00 97.44 449 ALA A C 1
ATOM 3495 O O . ALA A 1 449 ? 16.502 -6.740 25.116 1.00 97.44 449 ALA A O 1
ATOM 3496 N N . HIS A 1 450 ? 14.823 -5.393 24.450 1.00 98.19 450 HIS A N 1
ATOM 3497 C CA . HIS A 1 450 ? 13.781 -6.101 25.186 1.00 98.19 450 HIS A CA 1
ATOM 3498 C C . HIS A 1 450 ? 13.606 -7.535 24.676 1.00 98.19 450 HIS A C 1
ATOM 3500 O O . HIS A 1 450 ? 13.647 -8.466 25.474 1.00 98.19 450 HIS A O 1
ATOM 3506 N N . LEU A 1 451 ? 13.497 -7.731 23.357 1.00 98.31 451 LEU A N 1
ATOM 3507 C CA . LEU A 1 451 ? 13.387 -9.061 22.750 1.00 98.31 451 LEU A CA 1
ATOM 3508 C C . LEU A 1 451 ? 14.633 -9.913 23.013 1.00 98.31 451 LEU A C 1
ATOM 3510 O O . LEU A 1 451 ? 14.508 -11.096 23.313 1.00 98.31 451 LEU A O 1
ATOM 3514 N N . SER A 1 452 ? 15.827 -9.313 22.978 1.00 98.38 452 SER A N 1
ATOM 3515 C CA . SER A 1 452 ? 17.067 -10.033 23.300 1.00 98.38 452 SER A CA 1
ATOM 3516 C C . SER A 1 452 ? 17.064 -10.567 24.733 1.00 98.38 452 SER A C 1
ATOM 3518 O O . SER A 1 452 ? 17.464 -11.701 24.994 1.00 98.38 452 SER A O 1
ATOM 3520 N N . THR A 1 453 ? 16.567 -9.755 25.668 1.00 97.81 453 THR A N 1
ATOM 3521 C CA . THR A 1 453 ? 16.401 -10.156 27.070 1.00 97.81 453 THR A CA 1
ATOM 3522 C C . THR A 1 453 ? 15.331 -11.234 27.209 1.00 97.81 453 THR A C 1
ATOM 3524 O O . THR A 1 453 ? 15.579 -12.254 27.845 1.00 97.81 453 THR A O 1
ATOM 3527 N N . ALA A 1 454 ? 14.165 -11.035 26.587 1.00 96.75 454 ALA A N 1
ATOM 3528 C CA . ALA A 1 454 ? 13.029 -11.949 26.669 1.00 96.75 454 ALA A CA 1
ATOM 3529 C C . ALA A 1 454 ? 13.362 -13.349 26.131 1.00 96.75 454 ALA A C 1
ATOM 3531 O O . ALA A 1 454 ? 12.961 -14.345 26.724 1.00 96.75 454 ALA A O 1
ATOM 3532 N N . TYR A 1 455 ? 14.140 -13.432 25.049 1.00 98.06 455 TYR A N 1
ATOM 3533 C CA . TYR A 1 455 ? 14.543 -14.705 24.447 1.00 98.06 455 TYR A CA 1
ATOM 3534 C C . TYR A 1 455 ? 15.881 -15.248 24.968 1.00 98.06 455 TYR A C 1
ATOM 3536 O O . TYR A 1 455 ? 16.308 -16.318 24.535 1.00 98.06 455 TYR A O 1
ATOM 3544 N N . GLY A 1 456 ? 16.564 -14.526 25.863 1.00 97.38 456 GLY A N 1
ATOM 3545 C CA . GLY A 1 456 ? 17.841 -14.947 26.445 1.00 97.38 456 GLY A CA 1
ATOM 3546 C C . GLY A 1 456 ? 19.005 -15.027 25.448 1.00 97.38 456 GLY A C 1
ATOM 3547 O O . GLY A 1 456 ? 19.940 -15.796 25.667 1.00 97.38 456 GLY A O 1
ATOM 3548 N N . LYS A 1 457 ? 18.958 -14.270 24.344 1.00 97.81 457 LYS A N 1
ATOM 3549 C CA . LYS A 1 457 ? 19.981 -14.283 23.282 1.00 97.81 457 LYS A CA 1
ATOM 3550 C C . LYS A 1 457 ? 19.971 -13.000 22.444 1.00 97.81 457 LYS A C 1
ATOM 3552 O O . LYS A 1 457 ? 18.960 -12.306 22.427 1.00 97.81 457 LYS A O 1
ATOM 3557 N N . PRO A 1 458 ? 21.046 -12.689 21.699 1.00 97.94 458 PRO A N 1
ATOM 3558 C CA . PRO A 1 458 ? 21.058 -11.528 20.816 1.00 97.94 458 PRO A CA 1
ATOM 3559 C C . PRO A 1 458 ? 19.974 -11.611 19.733 1.00 97.94 458 PRO A C 1
ATOM 3561 O O . PRO A 1 458 ? 19.911 -12.588 18.989 1.00 97.94 458 PRO A O 1
ATOM 3564 N N . VAL A 1 459 ? 19.158 -10.564 19.627 1.00 98.50 459 VAL A N 1
ATOM 3565 C CA . VAL A 1 459 ? 18.229 -10.318 18.516 1.00 98.50 459 VAL A CA 1
ATOM 3566 C C . VAL A 1 459 ? 18.754 -9.135 17.713 1.00 98.50 459 VAL A C 1
ATOM 3568 O O . VAL A 1 459 ? 19.229 -8.155 18.285 1.00 98.50 459 VAL A O 1
ATOM 3571 N N . THR A 1 460 ? 18.666 -9.199 16.388 1.00 98.44 460 THR A N 1
ATOM 3572 C CA . THR A 1 460 ? 19.068 -8.102 15.496 1.00 98.44 460 THR A CA 1
ATOM 3573 C C . THR A 1 460 ? 17.867 -7.482 14.777 1.00 98.44 460 THR A C 1
ATOM 3575 O O . THR A 1 460 ? 16.790 -8.075 14.703 1.00 98.44 460 THR A O 1
ATOM 3578 N N . ALA A 1 461 ? 18.033 -6.285 14.204 1.00 98.25 461 ALA A N 1
ATOM 3579 C CA . ALA A 1 461 ? 16.989 -5.683 13.370 1.00 98.25 461 ALA A CA 1
ATOM 3580 C C . ALA A 1 461 ? 16.618 -6.562 12.149 1.00 98.25 461 ALA A C 1
ATOM 3582 O O . ALA A 1 461 ? 15.426 -6.773 11.921 1.00 98.25 461 ALA A O 1
ATOM 3583 N N . PRO A 1 462 ? 17.578 -7.158 11.407 1.00 98.62 462 PRO A N 1
ATOM 3584 C CA . PRO A 1 462 ? 17.268 -8.170 10.396 1.00 98.62 462 PRO A CA 1
ATOM 3585 C C . PRO A 1 462 ? 16.413 -9.341 10.904 1.00 98.62 462 PRO A C 1
ATOM 3587 O O . PRO A 1 462 ? 15.565 -9.822 10.154 1.00 98.62 462 PRO A O 1
ATOM 3590 N N . ASP A 1 463 ? 16.588 -9.783 12.156 1.00 98.81 463 ASP A N 1
ATOM 3591 C CA . ASP A 1 463 ? 15.780 -10.866 12.738 1.00 98.81 463 ASP A CA 1
ATOM 3592 C C . ASP A 1 463 ? 14.339 -10.430 12.969 1.00 98.81 463 ASP A C 1
ATOM 3594 O O . ASP A 1 463 ? 13.415 -11.122 12.554 1.00 98.81 463 ASP A O 1
ATOM 3598 N N . VAL A 1 464 ? 14.122 -9.255 13.564 1.00 98.75 464 VAL A N 1
ATOM 3599 C CA . VAL A 1 464 ? 12.763 -8.726 13.759 1.00 98.75 464 VAL A CA 1
ATOM 3600 C C . VAL A 1 464 ? 12.078 -8.496 12.408 1.00 98.75 464 VAL A C 1
ATOM 3602 O O . VAL A 1 464 ? 10.901 -8.812 12.246 1.00 98.75 464 VAL A O 1
ATOM 3605 N N . MET A 1 465 ? 12.817 -8.017 11.405 1.00 98.31 465 MET A N 1
ATOM 3606 C CA . MET A 1 465 ? 12.300 -7.875 10.047 1.00 98.31 465 MET A CA 1
ATOM 3607 C C . MET A 1 465 ? 11.907 -9.238 9.460 1.00 98.31 465 MET A C 1
ATOM 3609 O O . MET A 1 465 ? 10.785 -9.402 8.992 1.00 98.31 465 MET A O 1
ATOM 3613 N N . ALA A 1 466 ? 12.771 -10.249 9.546 1.00 98.88 466 ALA A N 1
ATOM 3614 C CA . ALA A 1 466 ? 12.443 -11.604 9.111 1.00 98.88 466 ALA A CA 1
ATOM 3615 C C . ALA A 1 466 ? 11.218 -12.169 9.847 1.00 98.88 466 ALA A C 1
ATOM 3617 O O . ALA A 1 466 ? 10.300 -12.664 9.199 1.00 98.88 466 ALA A O 1
ATOM 3618 N N . TYR A 1 467 ? 11.138 -12.011 11.168 1.00 98.94 467 TYR A N 1
ATOM 3619 C CA . TYR A 1 467 ? 9.981 -12.423 11.960 1.00 98.94 467 TYR A CA 1
ATOM 3620 C C . TYR A 1 467 ? 8.672 -11.841 11.405 1.00 98.94 467 TYR A C 1
ATOM 3622 O O . TYR A 1 467 ? 7.733 -12.582 11.126 1.00 98.94 467 TYR A O 1
ATOM 3630 N N . VAL A 1 468 ? 8.619 -10.528 11.150 1.00 98.75 468 VAL A N 1
ATOM 3631 C CA . VAL A 1 468 ? 7.428 -9.888 10.563 1.00 98.75 468 VAL A CA 1
ATOM 3632 C C . VAL A 1 468 ? 7.136 -10.420 9.156 1.00 98.75 468 VAL A C 1
ATOM 3634 O O . VAL A 1 468 ? 5.976 -10.667 8.829 1.00 98.75 468 VAL A O 1
ATOM 3637 N N . ALA A 1 469 ? 8.160 -10.631 8.322 1.00 98.81 469 ALA A N 1
ATOM 3638 C CA . ALA A 1 469 ? 7.982 -11.184 6.979 1.00 98.81 469 ALA A CA 1
ATOM 3639 C C . ALA A 1 469 ? 7.348 -12.583 7.010 1.00 98.81 469 ALA A C 1
ATOM 3641 O O . ALA A 1 469 ? 6.442 -12.855 6.223 1.00 98.81 469 ALA A O 1
ATOM 3642 N N . ALA A 1 470 ? 7.772 -13.448 7.935 1.00 98.81 470 ALA A N 1
ATOM 3643 C CA . ALA A 1 470 ? 7.220 -14.792 8.073 1.00 98.81 470 ALA A CA 1
ATOM 3644 C C . ALA A 1 470 ? 5.715 -14.778 8.354 1.00 98.81 470 ALA A C 1
ATOM 3646 O O . ALA A 1 470 ? 5.000 -15.606 7.797 1.00 98.81 470 ALA A O 1
ATOM 3647 N N . LEU A 1 471 ? 5.249 -13.822 9.161 1.00 98.56 471 LEU A N 1
ATOM 3648 C CA . LEU A 1 471 ? 3.864 -13.766 9.627 1.00 98.56 471 LEU A CA 1
ATOM 3649 C C . LEU A 1 471 ? 2.933 -12.939 8.747 1.00 98.56 471 LEU A C 1
ATOM 3651 O O . LEU A 1 471 ? 1.743 -13.207 8.726 1.00 98.56 471 LEU A O 1
ATOM 3655 N N . LEU A 1 472 ? 3.423 -11.892 8.079 1.00 98.31 472 LEU A N 1
ATOM 3656 C CA . LEU A 1 472 ? 2.555 -10.936 7.376 1.00 98.31 472 LEU A CA 1
ATOM 3657 C C . LEU A 1 472 ? 2.648 -11.046 5.844 1.00 98.31 472 LEU A C 1
ATOM 3659 O O . LEU A 1 472 ? 1.759 -10.565 5.139 1.00 98.31 472 LEU A O 1
ATOM 3663 N N . ALA A 1 473 ? 3.690 -11.674 5.291 1.00 97.88 473 ALA A N 1
ATOM 3664 C CA . ALA A 1 473 ? 3.896 -11.758 3.842 1.00 97.88 473 ALA A CA 1
ATOM 3665 C C . ALA A 1 473 ? 3.326 -13.049 3.213 1.00 97.88 473 ALA A C 1
ATOM 3667 O O . ALA A 1 473 ? 3.944 -13.625 2.320 1.00 97.88 473 ALA A O 1
ATOM 3668 N N . HIS A 1 474 ? 2.148 -13.498 3.667 1.00 97.75 474 HIS A N 1
ATOM 3669 C CA . HIS A 1 474 ? 1.405 -14.644 3.116 1.00 97.75 474 HIS A CA 1
ATOM 3670 C C . HIS A 1 474 ? -0.120 -14.492 3.336 1.00 97.75 474 HIS A C 1
ATOM 3672 O O . HIS A 1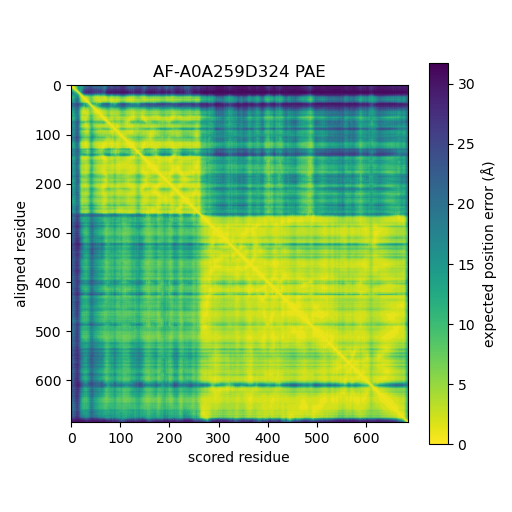 474 ? -0.532 -13.718 4.206 1.00 97.75 474 HIS A O 1
ATOM 3678 N N . PRO A 1 475 ? -0.978 -15.205 2.578 1.00 97.00 475 PRO A N 1
ATOM 3679 C CA . PRO A 1 475 ? -2.435 -15.027 2.626 1.00 97.00 475 PRO A CA 1
ATOM 3680 C C . PRO A 1 475 ? -3.107 -15.494 3.924 1.00 97.00 475 PRO A C 1
ATOM 3682 O O . PRO A 1 475 ? -4.180 -15.000 4.261 1.00 97.00 475 PRO A O 1
ATOM 3685 N N . ALA A 1 476 ? -2.511 -16.420 4.682 1.00 97.06 476 ALA A N 1
ATOM 3686 C CA . ALA A 1 476 ? -3.184 -16.940 5.876 1.00 97.06 476 ALA A CA 1
ATOM 3687 C C . ALA A 1 476 ? -3.349 -15.869 6.971 1.00 97.06 476 ALA A C 1
ATOM 3689 O O . ALA A 1 476 ? -4.324 -15.909 7.715 1.00 97.06 476 ALA A O 1
ATOM 3690 N N . PHE A 1 477 ? -2.469 -14.861 7.021 1.00 96.56 477 PHE A N 1
ATOM 3691 C CA . PHE A 1 477 ? -2.617 -13.726 7.934 1.00 96.56 477 PHE A CA 1
ATOM 3692 C C . PHE A 1 477 ? -3.873 -12.900 7.647 1.00 96.56 477 PHE A C 1
ATOM 3694 O O . PHE A 1 477 ? -4.662 -12.621 8.549 1.00 96.56 477 PHE A O 1
ATOM 3701 N N . THR A 1 478 ? -4.076 -12.503 6.389 1.00 93.94 478 THR A N 1
ATOM 3702 C CA . THR A 1 478 ? -5.242 -11.694 6.007 1.00 93.94 478 THR A CA 1
ATOM 3703 C C . THR A 1 478 ? -6.532 -12.492 6.110 1.00 93.94 478 THR A C 1
ATOM 3705 O O . THR A 1 478 ? -7.540 -11.937 6.539 1.00 93.94 478 THR A O 1
ATOM 3708 N N . ALA A 1 479 ? -6.493 -13.795 5.816 1.00 92.94 479 ALA A N 1
ATOM 3709 C CA . ALA A 1 479 ? -7.620 -14.697 6.029 1.00 92.94 479 ALA A CA 1
ATOM 3710 C C . ALA A 1 479 ? -7.988 -14.818 7.518 1.00 92.94 479 ALA A C 1
ATOM 3712 O O . ALA A 1 479 ? -9.154 -14.650 7.874 1.00 92.94 479 ALA A O 1
ATOM 3713 N N . ARG A 1 480 ? -6.999 -15.048 8.395 1.00 92.62 480 ARG A N 1
ATOM 3714 C CA . ARG A 1 480 ? -7.200 -15.204 9.845 1.00 92.62 480 ARG A CA 1
ATOM 3715 C C . ARG A 1 480 ? -7.789 -13.950 10.487 1.00 92.62 480 ARG A C 1
ATOM 3717 O O . ARG A 1 480 ? -8.707 -14.050 11.294 1.00 92.62 480 ARG A O 1
ATOM 3724 N N . PHE A 1 481 ? -7.286 -12.775 10.111 1.00 90.88 481 PHE A N 1
ATOM 3725 C CA . PHE A 1 481 ? -7.671 -11.497 10.717 1.00 90.88 481 PHE A CA 1
ATOM 3726 C C . PHE A 1 481 ? -8.634 -10.675 9.852 1.00 90.88 481 PHE A C 1
ATOM 3728 O O . PHE A 1 481 ? -8.739 -9.464 10.025 1.00 90.88 481 PHE A O 1
ATOM 3735 N N . LYS A 1 482 ? -9.359 -11.307 8.921 1.00 87.62 482 LYS A N 1
ATOM 3736 C CA . LYS A 1 482 ? -10.256 -10.626 7.969 1.00 87.62 482 LYS A CA 1
ATOM 3737 C C . LYS A 1 482 ? -11.292 -9.723 8.644 1.00 87.62 482 LYS A C 1
ATOM 3739 O O . LYS A 1 482 ? -11.587 -8.640 8.143 1.00 87.62 482 LYS A O 1
ATOM 3744 N N . GLU A 1 483 ? -11.835 -10.163 9.778 1.00 79.94 483 GLU A N 1
ATOM 3745 C CA . GLU A 1 483 ? -12.820 -9.400 10.554 1.00 79.94 483 GLU A CA 1
ATOM 3746 C C . GLU A 1 483 ? -12.190 -8.194 11.266 1.00 79.94 483 GLU A C 1
ATOM 3748 O O . GLU A 1 483 ? -12.780 -7.116 11.300 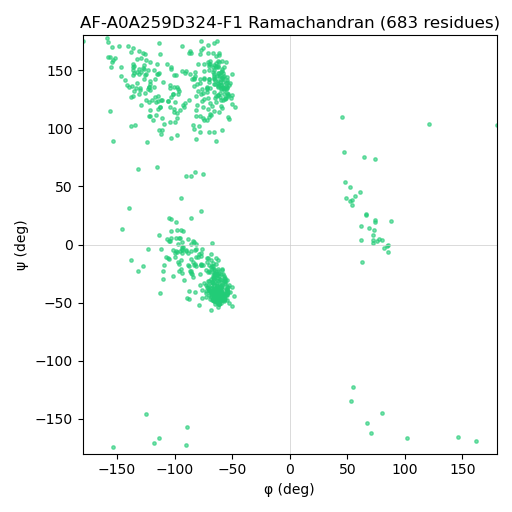1.00 79.94 483 GLU A O 1
ATOM 3753 N N . ASP A 1 484 ? -10.961 -8.326 11.763 1.00 83.25 484 ASP A N 1
ATOM 3754 C CA . ASP A 1 484 ? -10.253 -7.238 12.442 1.00 83.25 484 ASP A CA 1
ATOM 3755 C C . ASP A 1 484 ? -9.675 -6.212 11.456 1.00 83.25 484 ASP A C 1
ATOM 3757 O O . ASP A 1 484 ? -9.709 -5.002 11.700 1.00 83.25 484 ASP A O 1
ATOM 3761 N N . LEU A 1 485 ? -9.232 -6.684 10.287 1.00 85.06 485 LEU A N 1
ATOM 3762 C CA . LEU A 1 485 ? -8.725 -5.877 9.181 1.00 85.06 485 LEU A CA 1
ATOM 3763 C C . LEU A 1 485 ? -9.809 -5.011 8.531 1.00 85.06 485 LEU A C 1
ATOM 3765 O O . LEU A 1 485 ? -9.508 -4.246 7.626 1.00 85.06 485 LEU A O 1
ATOM 3769 N N . ILE A 1 486 ? -11.060 -5.015 8.992 1.00 75.94 486 ILE A N 1
ATOM 3770 C CA . ILE A 1 486 ? -12.019 -3.960 8.618 1.00 75.94 486 ILE A CA 1
ATOM 3771 C C . ILE A 1 486 ? -11.500 -2.585 9.066 1.00 75.94 486 ILE A C 1
ATOM 3773 O O . ILE A 1 486 ? -11.728 -1.576 8.391 1.00 75.94 486 ILE A O 1
ATOM 3777 N N . ARG A 1 487 ? -10.771 -2.543 10.187 1.00 76.50 487 ARG A N 1
ATOM 3778 C CA . ARG A 1 487 ? -10.096 -1.348 10.684 1.00 76.50 487 ARG A CA 1
ATOM 3779 C C . ARG A 1 487 ? -8.669 -1.303 10.121 1.00 76.50 487 ARG A C 1
ATOM 3781 O O . ARG A 1 487 ? -7.896 -2.224 10.371 1.00 76.50 487 ARG A O 1
ATOM 3788 N N . PRO A 1 488 ? -8.291 -0.240 9.389 1.00 81.81 488 PRO A N 1
ATOM 3789 C CA . PRO A 1 488 ? -6.911 -0.059 8.963 1.00 81.81 488 PRO A CA 1
ATOM 3790 C C . PRO A 1 488 ? -5.945 0.021 10.144 1.00 81.81 488 PRO A C 1
ATOM 3792 O O . PRO A 1 488 ? -6.298 0.531 11.209 1.00 81.81 488 PRO A O 1
ATOM 3795 N N . GLY A 1 489 ? -4.725 -0.458 9.917 1.00 83.88 489 GLY A N 1
ATOM 3796 C CA . GLY A 1 489 ? -3.687 -0.591 10.934 1.00 83.88 489 GLY A CA 1
ATOM 3797 C C . GLY A 1 489 ? -3.254 -2.044 11.059 1.00 83.88 489 GLY A C 1
ATOM 3798 O O . GLY A 1 489 ? -3.968 -2.867 11.625 1.00 83.88 489 GLY A O 1
ATOM 3799 N N . LEU A 1 490 ? -2.085 -2.364 10.505 1.00 92.31 490 LEU A N 1
ATOM 3800 C CA . LEU A 1 490 ? -1.513 -3.705 10.612 1.00 92.31 490 LEU A CA 1
ATOM 3801 C C . LEU A 1 490 ? -0.961 -3.929 12.013 1.00 92.31 490 LEU A C 1
ATOM 3803 O O . LEU A 1 490 ? -0.379 -3.023 12.608 1.00 92.31 490 LEU A O 1
ATOM 3807 N N . ARG A 1 491 ? -1.118 -5.149 12.513 1.00 94.81 491 ARG A N 1
ATOM 3808 C CA . ARG A 1 491 ? -0.683 -5.567 13.843 1.00 94.81 491 ARG A CA 1
ATOM 3809 C C . ARG A 1 491 ? 0.169 -6.822 13.733 1.00 94.81 491 ARG A C 1
ATOM 3811 O O . ARG A 1 491 ? -0.004 -7.594 12.793 1.00 94.81 491 ARG A O 1
ATOM 3818 N N . VAL A 1 492 ? 1.092 -7.020 14.666 1.00 97.69 492 VAL A N 1
ATOM 3819 C CA . VAL A 1 492 ? 2.030 -8.148 14.637 1.00 97.69 492 VAL A CA 1
ATOM 3820 C C . VAL A 1 492 ? 1.860 -8.976 15.910 1.00 97.69 492 VAL A C 1
ATOM 3822 O O . VAL A 1 492 ? 2.163 -8.462 16.984 1.00 97.69 492 VAL A O 1
ATOM 3825 N N . PRO A 1 493 ? 1.420 -10.244 15.842 1.00 97.38 493 PRO A N 1
ATOM 3826 C CA . PRO A 1 493 ? 1.468 -11.118 17.007 1.00 97.38 493 PRO A CA 1
ATOM 3827 C C . PRO A 1 493 ? 2.936 -11.431 17.318 1.00 97.38 493 PRO A C 1
ATOM 3829 O O . PRO A 1 493 ? 3.622 -12.083 16.532 1.00 97.38 493 PRO A O 1
ATOM 3832 N N . VAL A 1 494 ? 3.447 -10.922 18.440 1.00 98.06 494 VAL A N 1
ATOM 3833 C CA . VAL A 1 494 ? 4.831 -11.148 18.885 1.00 98.06 494 VAL A CA 1
ATOM 3834 C C . VAL A 1 494 ? 4.827 -12.272 19.912 1.00 98.06 494 VAL A C 1
ATOM 3836 O O . VAL A 1 494 ? 4.269 -12.111 20.991 1.00 98.06 494 VAL A O 1
ATOM 3839 N N . THR A 1 495 ? 5.418 -13.416 19.581 1.00 98.31 495 THR A N 1
ATOM 3840 C CA . THR A 1 495 ? 5.503 -14.561 20.495 1.00 98.31 495 THR A CA 1
ATOM 3841 C C . THR A 1 495 ? 6.384 -14.258 21.708 1.00 98.31 495 THR A C 1
ATOM 3843 O O . THR A 1 495 ? 7.340 -13.496 21.613 1.00 98.31 495 THR A O 1
ATOM 3846 N N . ALA A 1 496 ? 6.076 -14.854 22.858 1.00 97.44 496 ALA A N 1
ATOM 3847 C CA . ALA A 1 496 ? 6.981 -14.897 24.005 1.00 97.44 496 ALA A CA 1
ATOM 3848 C C . ALA A 1 496 ? 7.906 -16.135 23.977 1.00 97.44 496 ALA A C 1
ATOM 3850 O O . ALA A 1 496 ? 8.795 -16.251 24.817 1.00 97.44 496 ALA A O 1
ATOM 3851 N N . ASP A 1 497 ? 7.716 -17.056 23.024 1.00 98.19 497 ASP A N 1
ATOM 3852 C CA . ASP A 1 497 ? 8.508 -18.280 22.878 1.00 98.19 497 ASP A CA 1
ATOM 3853 C C . ASP A 1 497 ? 9.701 -18.062 21.928 1.00 98.19 497 ASP A C 1
ATOM 3855 O O . ASP A 1 497 ? 9.549 -17.798 20.731 1.00 98.19 497 ASP A O 1
ATOM 3859 N N . ALA A 1 498 ? 10.914 -18.221 22.460 1.00 98.38 498 ALA A N 1
ATOM 3860 C CA . ALA A 1 498 ? 12.156 -18.026 21.715 1.00 98.38 498 ALA A CA 1
ATOM 3861 C C . ALA A 1 498 ? 12.346 -19.007 20.537 1.00 98.38 498 ALA A C 1
ATOM 3863 O O . ALA A 1 498 ? 12.962 -18.639 19.534 1.00 98.38 498 ALA A O 1
ATOM 3864 N N . ASN A 1 499 ? 11.823 -20.234 20.627 1.00 98.50 499 ASN A N 1
ATOM 3865 C CA . ASN A 1 499 ? 11.922 -21.235 19.561 1.00 98.50 499 ASN A CA 1
ATOM 3866 C C . ASN A 1 499 ? 10.954 -20.920 18.416 1.00 98.50 499 ASN A C 1
ATOM 3868 O O . ASN A 1 499 ? 11.305 -21.078 17.244 1.00 98.50 499 ASN A O 1
ATOM 3872 N N . LEU A 1 500 ? 9.741 -20.453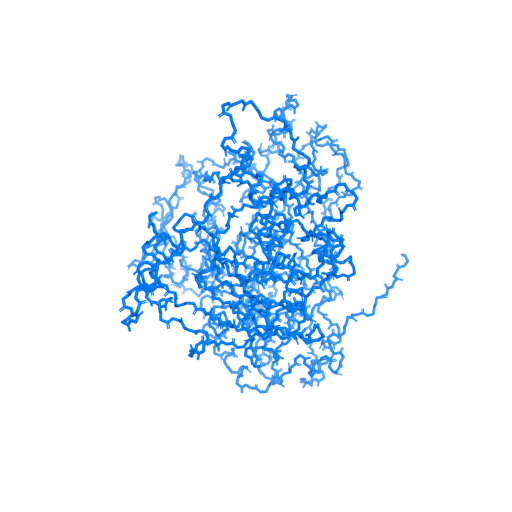 18.737 1.00 98.69 500 LEU A N 1
ATOM 3873 C CA . LEU A 1 500 ? 8.803 -19.970 17.719 1.00 98.69 500 LEU A CA 1
ATOM 3874 C C . LEU A 1 500 ? 9.355 -18.729 17.014 1.00 98.69 500 LEU A C 1
ATOM 3876 O O . LEU A 1 500 ? 9.261 -18.636 15.788 1.00 98.69 500 LEU A O 1
ATOM 3880 N N . PHE A 1 501 ? 10.004 -17.828 17.759 1.00 98.81 501 PHE A N 1
ATOM 3881 C CA . PHE A 1 501 ? 10.703 -16.687 17.176 1.00 98.81 501 PHE A CA 1
ATOM 3882 C C . PHE A 1 501 ? 11.779 -17.134 16.177 1.00 98.81 501 PHE A C 1
ATOM 3884 O O . PHE A 1 501 ? 11.789 -16.644 15.052 1.00 98.81 501 PHE A O 1
ATOM 3891 N N . ASP A 1 502 ? 12.625 -18.111 16.518 1.00 98.75 502 ASP A N 1
ATOM 3892 C CA . ASP A 1 502 ? 13.664 -18.616 15.603 1.00 98.75 502 ASP A CA 1
ATOM 3893 C C . ASP A 1 502 ? 13.122 -19.236 14.332 1.00 98.75 502 ASP A C 1
ATOM 3895 O O . ASP A 1 502 ? 13.643 -18.985 13.243 1.00 98.75 502 ASP A O 1
ATOM 3899 N N . ARG A 1 503 ? 12.073 -20.048 14.459 1.00 98.69 503 ARG A N 1
ATOM 3900 C CA . ARG A 1 503 ? 11.419 -20.663 13.304 1.00 98.69 503 ARG A CA 1
ATOM 3901 C C . ARG A 1 503 ? 10.851 -19.593 12.376 1.00 98.69 503 ARG A C 1
ATOM 3903 O O . ARG A 1 503 ? 11.033 -19.689 11.163 1.00 98.69 503 ARG A O 1
ATOM 3910 N N . ALA A 1 504 ? 10.239 -18.551 12.940 1.00 98.88 504 ALA A N 1
ATOM 3911 C CA . ALA A 1 504 ? 9.755 -17.403 12.180 1.00 98.88 504 ALA A CA 1
ATOM 3912 C C . ALA A 1 504 ? 10.897 -16.621 11.534 1.00 98.88 504 ALA A C 1
ATOM 3914 O O . ALA A 1 504 ? 10.814 -16.301 10.353 1.00 98.88 504 ALA A O 1
ATOM 3915 N N . VAL A 1 505 ? 12.000 -16.376 12.239 1.00 98.88 505 VAL A N 1
ATOM 3916 C CA . VAL A 1 505 ? 13.178 -15.724 11.655 1.00 98.88 505 VAL A CA 1
ATOM 3917 C C . VAL A 1 505 ? 13.722 -16.543 10.484 1.00 98.88 505 VAL A C 1
ATOM 3919 O O . VAL A 1 505 ? 13.905 -15.995 9.401 1.00 98.88 505 VAL A O 1
ATOM 3922 N N . ALA A 1 506 ? 13.943 -17.848 10.646 1.00 98.56 506 ALA A N 1
ATOM 3923 C CA . ALA A 1 506 ? 14.470 -18.703 9.583 1.00 98.56 506 ALA A CA 1
ATOM 3924 C C . ALA A 1 506 ? 13.584 -18.671 8.326 1.00 98.56 506 ALA A C 1
ATOM 3926 O O . ALA A 1 506 ? 14.079 -18.408 7.228 1.00 98.56 506 ALA A O 1
ATOM 3927 N N . LEU A 1 507 ? 12.272 -18.848 8.504 1.00 98.69 507 LEU A N 1
ATOM 3928 C CA . LEU A 1 507 ? 11.293 -18.817 7.418 1.00 98.69 507 LEU A CA 1
ATOM 3929 C C . LEU A 1 507 ? 11.210 -17.430 6.762 1.00 98.69 507 LEU A C 1
ATOM 3931 O O . LEU A 1 507 ? 11.230 -17.290 5.542 1.00 98.69 507 LEU A O 1
ATOM 3935 N N . GLY A 1 508 ? 11.186 -16.377 7.569 1.00 98.81 508 GLY A N 1
ATOM 3936 C CA . GLY A 1 508 ? 11.093 -14.998 7.109 1.00 98.81 508 GLY A CA 1
ATOM 3937 C C . GLY A 1 508 ? 12.315 -14.513 6.339 1.00 98.81 508 GLY A C 1
ATOM 3938 O O . GLY A 1 508 ? 12.185 -13.743 5.387 1.00 98.81 508 GLY A O 1
ATOM 3939 N N . ARG A 1 509 ? 13.510 -14.999 6.690 1.00 98.81 509 ARG A N 1
ATOM 3940 C CA . ARG A 1 509 ? 14.740 -14.741 5.930 1.00 98.81 509 ARG A CA 1
ATOM 3941 C C . ARG A 1 509 ? 14.652 -15.322 4.514 1.00 98.81 509 ARG A C 1
ATOM 3943 O O . ARG A 1 509 ? 15.152 -14.704 3.575 1.00 98.81 509 ARG A O 1
ATOM 3950 N N . GLU A 1 510 ? 13.993 -16.468 4.339 1.00 98.75 510 GLU A N 1
ATOM 3951 C CA . GLU A 1 510 ? 13.701 -17.036 3.019 1.00 98.75 510 GLU A CA 1
ATOM 3952 C C . GLU A 1 510 ? 12.677 -16.194 2.252 1.00 98.75 510 GLU A C 1
ATOM 3954 O O . GLU A 1 510 ? 12.895 -15.880 1.083 1.00 98.75 510 GLU A O 1
ATOM 3959 N N . VAL A 1 511 ? 11.615 -15.737 2.918 1.00 98.81 511 VAL A N 1
ATOM 3960 C CA . VAL A 1 511 ? 10.601 -14.856 2.317 1.00 98.81 511 VAL A CA 1
ATOM 3961 C C . VAL A 1 511 ? 11.206 -13.530 1.836 1.00 98.81 511 VAL A C 1
ATOM 3963 O O . VAL A 1 511 ? 10.893 -13.082 0.728 1.00 98.81 511 VAL A O 1
ATOM 3966 N N . ILE A 1 512 ? 12.095 -12.908 2.622 1.00 98.88 512 ILE A N 1
ATOM 3967 C CA . ILE A 1 512 ? 12.821 -11.692 2.215 1.00 98.88 512 ILE A CA 1
ATOM 3968 C C . ILE A 1 512 ? 13.745 -11.995 1.031 1.00 98.88 512 ILE A C 1
ATOM 3970 O O . ILE A 1 512 ? 13.739 -11.255 0.046 1.00 98.88 512 ILE A O 1
ATOM 3974 N N . TRP A 1 513 ? 14.510 -13.088 1.086 1.00 98.81 513 TRP A N 1
ATOM 3975 C CA . TRP A 1 513 ? 15.386 -13.504 -0.013 1.00 98.81 513 TRP A CA 1
ATOM 3976 C C . TRP A 1 513 ? 14.601 -13.698 -1.322 1.00 98.81 513 TRP A C 1
ATOM 3978 O O . TRP A 1 513 ? 15.014 -13.204 -2.369 1.00 98.81 513 TRP A O 1
ATOM 3988 N N . LEU A 1 514 ? 13.410 -14.302 -1.267 1.00 98.75 514 LEU A N 1
ATOM 3989 C CA . LEU A 1 514 ? 12.529 -14.470 -2.428 1.00 98.75 514 LEU A CA 1
ATOM 3990 C C . LEU A 1 514 ? 12.023 -13.140 -2.988 1.00 98.75 514 LEU A C 1
ATOM 3992 O O . LEU A 1 514 ? 12.176 -12.876 -4.180 1.00 98.75 514 LEU A O 1
ATOM 3996 N N . HIS A 1 515 ? 11.466 -12.274 -2.141 1.00 98.69 515 HIS A N 1
ATOM 3997 C CA . HIS A 1 515 ? 10.946 -10.973 -2.573 1.00 98.69 515 HIS A CA 1
ATOM 3998 C C . HIS A 1 515 ? 12.023 -10.038 -3.133 1.00 98.69 515 HIS A C 1
ATOM 4000 O O . HIS A 1 515 ? 11.737 -9.154 -3.942 1.00 98.69 515 HIS A O 1
ATOM 4006 N N . THR A 1 516 ? 13.267 -10.228 -2.703 1.00 98.62 516 THR A N 1
ATOM 4007 C CA . THR A 1 516 ? 14.430 -9.471 -3.175 1.00 98.62 516 THR A CA 1
ATOM 4008 C C . THR A 1 516 ? 15.169 -10.173 -4.309 1.00 98.62 516 THR A C 1
ATOM 4010 O O . THR A 1 516 ? 16.264 -9.753 -4.667 1.00 98.62 516 THR A O 1
ATOM 4013 N N . TYR A 1 517 ? 14.577 -11.217 -4.906 1.00 98.38 517 TYR A N 1
ATOM 4014 C CA . TYR A 1 517 ? 15.156 -11.966 -6.025 1.00 98.38 517 TYR A CA 1
ATOM 4015 C C . TYR A 1 517 ? 16.574 -12.487 -5.741 1.00 98.38 517 TYR A C 1
ATOM 4017 O O . TYR A 1 517 ? 17.410 -12.586 -6.637 1.00 98.38 517 TYR A O 1
ATOM 4025 N N . GLY A 1 518 ? 16.826 -12.852 -4.487 1.00 97.94 518 GLY A N 1
ATOM 4026 C CA . GLY A 1 518 ? 18.080 -13.411 -4.004 1.00 97.94 518 GLY A CA 1
ATOM 4027 C C . GLY A 1 518 ? 19.189 -12.398 -3.727 1.00 97.94 518 GLY A C 1
ATOM 4028 O O . GLY A 1 518 ? 20.297 -12.793 -3.371 1.00 97.94 518 GLY A O 1
ATOM 4029 N N . GLU A 1 519 ? 18.908 -11.101 -3.868 1.00 97.81 519 GLU A N 1
ATOM 4030 C CA . GLU A 1 519 ? 19.893 -10.030 -3.690 1.00 97.81 519 GLU A CA 1
ATOM 4031 C C . GLU A 1 519 ? 20.095 -9.619 -2.223 1.00 97.81 519 GLU A C 1
ATOM 4033 O O . GLU A 1 519 ? 21.070 -8.939 -1.906 1.00 97.81 519 GLU A O 1
ATOM 4038 N N . ARG A 1 520 ? 19.167 -9.969 -1.325 1.00 97.94 520 ARG A N 1
ATOM 4039 C CA . ARG A 1 520 ? 19.261 -9.707 0.120 1.00 97.94 520 ARG A CA 1
ATOM 4040 C C . ARG A 1 520 ? 19.062 -11.002 0.877 1.00 97.94 520 ARG A C 1
ATOM 4042 O O . ARG A 1 520 ? 18.383 -11.903 0.392 1.00 97.94 520 ARG A O 1
ATOM 4049 N N . PHE A 1 521 ? 19.619 -11.078 2.086 1.00 97.56 521 PHE A N 1
ATOM 4050 C CA . PHE A 1 521 ? 19.518 -12.276 2.920 1.00 97.56 521 PHE A CA 1
ATOM 4051 C C . PHE A 1 521 ? 19.999 -13.530 2.164 1.00 97.56 521 PHE A C 1
ATOM 4053 O O . PHE A 1 521 ? 19.406 -14.597 2.278 1.00 97.56 521 PHE A O 1
ATOM 4060 N N . ALA A 1 522 ? 21.056 -13.415 1.361 1.00 97.62 522 ALA A N 1
ATOM 4061 C CA . ALA A 1 522 ? 21.685 -14.585 0.769 1.00 97.62 522 ALA A CA 1
ATOM 4062 C C . ALA A 1 522 ? 22.445 -15.369 1.849 1.00 97.62 522 ALA A C 1
ATOM 4064 O O . ALA A 1 522 ? 23.150 -14.804 2.679 1.00 97.62 522 ALA A O 1
ATOM 4065 N N . ASP A 1 523 ? 22.277 -16.679 1.833 1.00 97.56 523 ASP A N 1
ATOM 4066 C CA . ASP A 1 523 ? 22.920 -17.655 2.695 1.00 97.56 523 ASP A CA 1
ATOM 4067 C C . ASP A 1 523 ? 22.968 -19.005 1.954 1.00 97.56 523 ASP A C 1
ATOM 4069 O O . ASP A 1 523 ? 22.024 -19.805 2.027 1.00 97.56 523 ASP A O 1
ATOM 4073 N N . PRO A 1 524 ? 24.040 -19.261 1.183 1.00 96.31 524 PRO A N 1
ATOM 4074 C CA . PRO A 1 524 ? 24.193 -20.505 0.436 1.00 96.31 524 PRO A CA 1
ATOM 4075 C C . PRO A 1 524 ? 24.137 -21.764 1.312 1.00 96.31 524 PRO A C 1
ATOM 4077 O O . PRO A 1 524 ? 23.639 -22.787 0.847 1.00 96.31 524 PRO A O 1
ATOM 4080 N N . ALA A 1 525 ? 24.594 -21.694 2.569 1.00 96.12 525 ALA A N 1
ATOM 4081 C CA . ALA A 1 525 ? 24.581 -22.833 3.490 1.00 96.12 525 ALA A CA 1
ATOM 4082 C C . ALA A 1 525 ? 23.151 -23.258 3.865 1.00 96.12 525 ALA A C 1
ATOM 4084 O O . ALA A 1 525 ? 22.898 -24.440 4.080 1.00 96.12 525 ALA A O 1
ATOM 4085 N N . SER A 1 526 ? 22.210 -22.311 3.851 1.00 93.75 526 SER A N 1
ATOM 4086 C CA . SER A 1 526 ? 20.777 -22.551 4.061 1.00 93.75 526 SER A CA 1
ATOM 4087 C C . SER A 1 526 ? 19.974 -22.624 2.752 1.00 93.75 526 SER A C 1
ATOM 4089 O O . SER A 1 526 ? 18.764 -22.408 2.759 1.00 93.75 526 SER A O 1
ATOM 4091 N N . GLY A 1 527 ? 20.620 -22.864 1.603 1.00 94.19 527 GLY A N 1
ATOM 4092 C CA . GLY A 1 527 ? 19.933 -23.003 0.309 1.00 94.19 527 GLY A CA 1
ATOM 4093 C C . GLY A 1 527 ? 19.409 -21.692 -0.298 1.00 94.19 527 GLY A C 1
ATOM 4094 O O . GLY A 1 527 ? 18.546 -21.721 -1.179 1.00 94.19 527 GLY A O 1
ATOM 4095 N N . ARG A 1 528 ? 19.931 -20.540 0.140 1.00 96.94 528 ARG A N 1
ATOM 4096 C CA . ARG A 1 528 ? 19.562 -19.194 -0.334 1.00 96.94 528 ARG A CA 1
ATOM 4097 C C . ARG A 1 528 ? 20.749 -18.517 -1.041 1.00 96.94 528 ARG A C 1
ATOM 4099 O O . ARG A 1 528 ? 21.304 -17.566 -0.507 1.00 96.94 528 ARG A O 1
ATOM 4106 N N . PRO A 1 529 ? 21.226 -18.993 -2.203 1.00 97.31 529 PRO A N 1
ATOM 4107 C CA . PRO A 1 529 ? 22.403 -18.409 -2.855 1.00 97.31 529 PRO A CA 1
ATOM 4108 C C . PRO A 1 529 ? 22.192 -16.938 -3.254 1.00 97.31 529 PRO A C 1
ATOM 4110 O O . PRO A 1 529 ? 21.061 -16.505 -3.455 1.00 97.31 529 PRO A O 1
ATOM 4113 N N . ALA A 1 530 ? 23.279 -16.179 -3.429 1.00 96.88 530 ALA A N 1
ATOM 4114 C CA . ALA A 1 530 ? 23.247 -14.808 -3.961 1.00 96.88 530 ALA A CA 1
ATOM 4115 C C . ALA A 1 530 ? 23.004 -14.806 -5.485 1.00 96.88 530 ALA A C 1
ATOM 4117 O O . ALA A 1 530 ? 23.858 -14.408 -6.276 1.00 96.88 530 ALA A O 1
ATOM 4118 N N . ALA A 1 531 ? 21.866 -15.356 -5.901 1.00 96.75 531 ALA A N 1
ATOM 4119 C CA . ALA A 1 531 ? 21.464 -15.531 -7.289 1.00 96.75 531 ALA A CA 1
ATOM 4120 C C . ALA A 1 531 ? 19.929 -15.554 -7.395 1.00 96.75 531 ALA A C 1
ATOM 4122 O O . ALA A 1 531 ? 19.263 -15.890 -6.410 1.00 96.75 531 ALA A O 1
ATOM 4123 N N . PRO A 1 532 ? 19.358 -15.268 -8.584 1.00 96.94 532 PRO A N 1
ATOM 4124 C CA . PRO A 1 532 ? 17.921 -15.348 -8.799 1.00 96.94 532 PRO A CA 1
ATOM 4125 C C . PRO A 1 532 ? 17.340 -16.695 -8.334 1.00 96.94 532 PRO A C 1
ATOM 4127 O O . PRO A 1 532 ? 17.813 -17.747 -8.781 1.00 96.94 532 PRO A O 1
ATOM 4130 N N . PRO A 1 533 ? 16.308 -16.693 -7.467 1.00 97.75 533 PRO A N 1
ATOM 4131 C CA . PRO A 1 533 ? 15.710 -17.908 -6.945 1.00 97.75 533 PRO A CA 1
ATOM 4132 C C . PRO A 1 533 ? 15.256 -18.857 -8.047 1.00 97.75 533 PRO A C 1
ATOM 4134 O O . PRO A 1 533 ? 14.729 -18.442 -9.084 1.00 97.75 533 PRO A O 1
ATOM 4137 N N . ARG A 1 534 ? 15.445 -20.153 -7.810 1.00 97.38 534 ARG A N 1
ATOM 4138 C CA . ARG A 1 534 ? 14.955 -21.223 -8.678 1.00 97.38 534 ARG A CA 1
ATOM 4139 C C . ARG A 1 534 ? 14.115 -22.194 -7.863 1.00 97.38 534 ARG A C 1
ATOM 4141 O O . ARG A 1 534 ? 14.378 -22.438 -6.684 1.00 97.38 534 ARG A O 1
ATOM 4148 N N . MET A 1 535 ? 13.093 -22.725 -8.521 1.00 96.56 535 MET A N 1
ATOM 4149 C CA . MET A 1 535 ? 12.342 -23.877 -8.027 1.00 96.56 535 MET A CA 1
ATOM 4150 C C . MET A 1 535 ? 13.238 -25.120 -8.087 1.00 96.56 535 MET A C 1
ATOM 4152 O O . MET A 1 535 ? 14.179 -25.141 -8.891 1.00 96.56 535 MET A O 1
ATOM 4156 N N . PRO A 1 536 ? 12.948 -26.166 -7.294 1.00 93.56 536 PRO A N 1
ATOM 4157 C CA . PRO A 1 536 ? 13.629 -27.446 -7.428 1.00 93.56 536 PRO A CA 1
ATOM 4158 C C . PRO A 1 536 ? 13.627 -27.944 -8.879 1.00 93.56 536 PRO A C 1
ATOM 4160 O O . PRO A 1 536 ? 12.693 -27.694 -9.650 1.00 93.56 536 PRO A O 1
ATOM 4163 N N . LYS A 1 537 ? 14.697 -28.645 -9.266 1.00 92.25 537 LYS A N 1
ATOM 4164 C CA . LYS A 1 537 ? 14.877 -29.143 -10.635 1.00 92.25 537 LYS A CA 1
ATOM 4165 C C . LYS A 1 537 ? 13.656 -29.966 -11.069 1.00 92.25 537 LYS A C 1
ATOM 4167 O O . LYS A 1 537 ? 13.245 -30.879 -10.363 1.00 92.25 537 LYS A O 1
ATOM 4172 N N . GLY A 1 538 ? 13.099 -29.637 -12.235 1.00 91.25 538 GLY A N 1
ATOM 4173 C CA . GLY A 1 538 ? 11.914 -30.299 -12.796 1.00 91.25 538 GLY A CA 1
ATOM 4174 C C . GLY A 1 538 ? 10.563 -29.762 -12.307 1.00 91.25 538 GLY A C 1
ATOM 4175 O O . GLY A 1 538 ? 9.546 -30.162 -12.853 1.00 91.25 538 GLY A O 1
ATOM 4176 N N . GLN A 1 539 ? 10.536 -28.847 -11.332 1.00 93.06 539 GLN A N 1
ATOM 4177 C CA . GLN A 1 539 ? 9.294 -28.254 -10.804 1.00 93.06 539 GLN A CA 1
ATOM 4178 C C . GLN A 1 539 ? 9.092 -26.792 -11.225 1.00 93.06 539 GLN A C 1
ATOM 4180 O O . GLN A 1 539 ? 8.045 -26.207 -10.967 1.00 93.06 539 GLN A O 1
ATOM 4185 N N . GLY A 1 540 ? 10.118 -26.168 -11.806 1.00 95.00 540 GLY A N 1
ATOM 4186 C CA . GLY A 1 540 ? 10.078 -24.767 -12.207 1.00 95.00 540 GLY A CA 1
ATOM 4187 C C . GLY A 1 540 ? 9.489 -24.527 -13.597 1.00 95.00 540 GLY A C 1
ATOM 4188 O O . GLY A 1 540 ? 9.420 -25.467 -14.394 1.00 95.00 540 GLY A O 1
ATOM 4189 N N . PRO A 1 541 ? 9.137 -23.262 -13.902 1.00 97.31 541 PRO A N 1
ATOM 4190 C CA . PRO A 1 541 ? 8.713 -22.839 -15.230 1.00 97.31 541 PRO A CA 1
ATOM 4191 C C . PRO A 1 541 ? 9.747 -23.218 -16.290 1.00 97.31 541 PRO A C 1
ATOM 4193 O O . PRO A 1 541 ? 10.950 -23.014 -16.104 1.00 97.31 541 PRO A O 1
ATOM 4196 N N . THR A 1 542 ? 9.279 -23.747 -17.417 1.00 96.62 542 THR A N 1
ATOM 4197 C CA . THR A 1 542 ? 10.138 -24.084 -18.560 1.00 96.62 542 THR A CA 1
ATOM 4198 C C . THR A 1 542 ? 9.514 -23.615 -19.863 1.00 96.62 542 THR A C 1
ATOM 4200 O O . THR A 1 542 ? 8.295 -23.580 -20.003 1.00 96.62 542 THR A O 1
ATOM 4203 N N . ILE A 1 543 ? 10.359 -23.230 -20.816 1.00 96.94 543 ILE A N 1
ATOM 4204 C CA . ILE A 1 543 ? 9.932 -22.903 -22.176 1.00 96.94 543 ILE A CA 1
ATOM 4205 C C . ILE A 1 543 ? 10.234 -24.138 -23.029 1.00 96.94 543 ILE A C 1
ATOM 4207 O O . ILE A 1 543 ? 11.413 -24.401 -23.288 1.00 96.94 543 ILE A O 1
ATOM 4211 N N . PRO A 1 544 ? 9.223 -24.934 -23.416 1.00 95.00 544 PRO A N 1
ATOM 4212 C CA . PRO A 1 544 ? 9.445 -26.102 -24.256 1.00 95.00 544 PRO A CA 1
ATOM 4213 C C . PRO A 1 544 ? 9.802 -25.685 -25.685 1.00 95.00 544 PRO A C 1
ATOM 4215 O O . PRO A 1 544 ? 9.689 -24.519 -26.076 1.00 95.00 544 PRO A O 1
ATOM 4218 N N . VAL A 1 545 ? 10.196 -26.662 -26.504 1.00 93.50 545 VAL A N 1
ATOM 4219 C CA . VAL A 1 545 ? 10.373 -26.448 -27.946 1.00 93.50 545 VAL A CA 1
ATOM 4220 C C . VAL A 1 545 ? 9.063 -25.919 -28.540 1.00 93.50 545 VAL A C 1
ATOM 4222 O O . VAL A 1 545 ? 8.006 -26.512 -28.346 1.00 93.50 545 VAL A O 1
ATOM 4225 N N . GLY A 1 546 ? 9.137 -24.786 -29.244 1.00 92.00 546 GLY A N 1
ATOM 4226 C CA . GLY A 1 546 ? 7.967 -24.093 -29.797 1.00 92.00 546 GLY A CA 1
ATOM 4227 C C . GLY A 1 546 ? 7.211 -23.194 -28.808 1.00 92.00 546 GLY A C 1
ATOM 4228 O O . GLY A 1 546 ? 6.285 -22.510 -29.224 1.00 92.00 546 GLY A O 1
ATOM 4229 N N . GLY A 1 547 ? 7.608 -23.150 -27.531 1.00 93.31 547 GLY A N 1
ATOM 4230 C CA . GLY A 1 547 ? 7.008 -22.278 -26.512 1.00 93.31 547 GLY A CA 1
ATOM 4231 C C . GLY A 1 547 ? 7.596 -20.865 -26.451 1.00 93.31 547 GLY A C 1
ATOM 4232 O O . GLY A 1 547 ? 7.101 -20.029 -25.698 1.00 93.31 547 GLY A O 1
ATOM 4233 N N . THR A 1 548 ? 8.655 -20.578 -27.215 1.00 96.25 548 THR A N 1
ATOM 4234 C CA . THR A 1 548 ? 9.323 -19.269 -27.217 1.00 96.25 548 THR A CA 1
ATOM 4235 C C . THR A 1 548 ? 8.327 -18.142 -27.472 1.00 96.25 548 THR A C 1
ATOM 4237 O O . THR A 1 548 ? 7.586 -18.177 -28.449 1.00 96.25 548 THR A O 1
ATOM 4240 N N . ILE A 1 549 ? 8.348 -17.117 -26.618 1.00 96.62 549 ILE A N 1
ATOM 4241 C CA . ILE A 1 549 ? 7.584 -15.885 -26.840 1.00 96.62 549 ILE A CA 1
ATOM 4242 C C . ILE A 1 549 ? 8.256 -15.127 -27.996 1.00 96.62 549 ILE A C 1
ATOM 4244 O O . ILE A 1 549 ? 9.426 -14.754 -27.847 1.00 96.62 549 ILE A O 1
ATOM 4248 N N . PRO A 1 550 ? 7.579 -14.924 -29.143 1.00 94.62 550 PRO A N 1
ATOM 4249 C CA . PRO A 1 550 ? 8.219 -14.346 -30.321 1.00 94.62 550 PRO A CA 1
ATOM 4250 C C . PRO A 1 550 ? 8.721 -12.916 -30.080 1.00 94.62 550 PRO A C 1
ATOM 4252 O O . PRO A 1 550 ? 7.974 -12.057 -29.612 1.00 94.62 550 PRO A O 1
ATOM 4255 N N . GLY A 1 551 ? 9.992 -12.673 -30.412 1.00 93.62 551 GLY A N 1
ATOM 4256 C CA . GLY A 1 551 ? 10.578 -11.333 -30.511 1.00 93.62 551 GLY A CA 1
ATOM 4257 C C . GLY A 1 551 ? 10.409 -10.749 -31.917 1.00 93.62 551 GLY A C 1
ATOM 4258 O O . GLY A 1 551 ? 9.545 -11.183 -32.675 1.00 93.62 551 GLY A O 1
ATOM 4259 N N . ALA A 1 552 ? 11.256 -9.790 -32.302 1.00 91.12 552 ALA A N 1
ATOM 4260 C CA . ALA A 1 552 ? 11.209 -9.203 -33.643 1.00 91.12 552 ALA A CA 1
ATOM 4261 C C . ALA A 1 552 ? 11.306 -10.284 -34.747 1.00 91.12 552 ALA A C 1
ATOM 4263 O O . ALA A 1 552 ? 12.120 -11.204 -34.618 1.00 91.12 552 ALA A O 1
ATOM 4264 N N . PRO A 1 553 ? 10.532 -10.175 -35.847 1.00 93.69 553 PRO A N 1
ATOM 4265 C CA . PRO A 1 553 ? 9.683 -9.044 -36.239 1.00 93.69 553 PRO A CA 1
ATOM 4266 C C . PRO A 1 553 ? 8.244 -9.088 -35.689 1.00 93.69 553 PRO A C 1
ATOM 4268 O O . PRO A 1 553 ? 7.436 -8.240 -36.069 1.00 93.69 553 PRO A O 1
ATOM 4271 N N . ASN A 1 554 ? 7.889 -10.054 -34.834 1.00 95.06 554 ASN A N 1
ATOM 4272 C CA . ASN A 1 554 ? 6.550 -10.117 -34.250 1.00 95.06 554 ASN A CA 1
ATOM 4273 C C . ASN A 1 554 ? 6.305 -8.904 -33.334 1.00 95.06 554 ASN A C 1
ATOM 4275 O O . ASN A 1 554 ? 7.217 -8.480 -32.614 1.00 95.06 554 ASN A O 1
ATOM 4279 N N . PRO A 1 555 ? 5.083 -8.343 -33.336 1.00 94.50 555 PRO A N 1
ATOM 4280 C CA . PRO A 1 555 ? 4.751 -7.237 -32.453 1.00 94.50 555 PRO A CA 1
ATOM 4281 C C . PRO A 1 555 ? 4.748 -7.684 -30.988 1.00 94.50 555 PRO A C 1
ATOM 4283 O O . PRO A 1 555 ? 4.659 -8.874 -30.675 1.00 94.50 555 PRO A O 1
ATOM 4286 N N . LEU A 1 556 ? 4.778 -6.716 -30.070 1.00 95.25 556 LEU A N 1
ATOM 4287 C CA . LEU A 1 556 ? 4.477 -6.986 -28.665 1.00 95.25 556 LEU A CA 1
ATOM 4288 C C . LEU A 1 556 ? 3.128 -7.730 -28.521 1.00 95.25 556 LEU A C 1
ATOM 4290 O O . LEU A 1 556 ? 2.151 -7.367 -29.179 1.00 95.25 556 LEU A O 1
ATOM 4294 N N . PRO A 1 557 ? 3.037 -8.732 -27.632 1.00 96.19 557 PRO A N 1
ATOM 4295 C CA . PRO A 1 557 ? 1.792 -9.443 -27.377 1.00 96.19 557 PRO A CA 1
ATOM 4296 C C . PRO A 1 557 ? 0.783 -8.558 -26.632 1.00 96.19 557 PRO A C 1
ATOM 4298 O O . PRO A 1 557 ? 1.159 -7.732 -25.800 1.00 96.19 557 PRO A O 1
ATOM 4301 N N . ASP A 1 558 ? -0.510 -8.790 -26.863 1.00 95.50 558 ASP A N 1
ATOM 4302 C CA . ASP A 1 558 ? -1.601 -8.118 -26.135 1.00 95.50 558 ASP A CA 1
ATOM 4303 C C . ASP A 1 558 ? -2.308 -8.997 -25.102 1.00 95.50 558 ASP A C 1
ATOM 4305 O O . ASP A 1 558 ? -3.054 -8.504 -24.249 1.00 95.50 558 ASP A O 1
ATOM 4309 N N . THR A 1 559 ? -2.046 -10.301 -25.137 1.00 96.25 559 THR A N 1
ATOM 4310 C CA . THR A 1 559 ? -2.752 -11.301 -24.340 1.00 96.25 559 THR A CA 1
ATOM 4311 C C . THR A 1 559 ? -1.802 -12.086 -23.447 1.00 96.25 559 THR A C 1
ATOM 4313 O O . THR A 1 559 ? -0.728 -12.516 -23.863 1.00 96.25 559 THR A O 1
ATOM 4316 N N . MET A 1 560 ? -2.246 -12.316 -22.212 1.00 97.19 560 MET A N 1
ATOM 4317 C CA . MET A 1 560 ? -1.665 -13.287 -21.292 1.00 97.19 560 MET A CA 1
ATOM 4318 C C . MET A 1 560 ? -2.808 -14.024 -20.602 1.00 97.19 560 MET A C 1
ATOM 4320 O O . MET A 1 560 ? -3.700 -13.384 -20.041 1.00 97.19 560 MET A O 1
ATOM 4324 N N . HIS A 1 561 ? -2.791 -15.351 -20.645 1.00 97.00 561 HIS A N 1
ATOM 4325 C CA . HIS A 1 561 ? -3.770 -16.177 -19.946 1.00 97.00 561 HIS A CA 1
ATOM 4326 C C . HIS A 1 561 ? -3.134 -17.479 -19.473 1.00 97.00 561 HIS A C 1
ATOM 4328 O O . HIS A 1 561 ? -2.154 -17.951 -20.042 1.00 97.00 561 HIS A O 1
ATOM 4334 N N . HIS A 1 562 ? -3.690 -18.038 -18.407 1.00 98.00 562 HIS A N 1
ATOM 4335 C CA . HIS A 1 562 ? -3.281 -19.326 -17.872 1.00 98.00 562 HIS A CA 1
ATOM 4336 C C . HIS A 1 562 ? -4.317 -20.378 -18.255 1.00 98.00 562 HIS A C 1
ATOM 4338 O O . HIS A 1 562 ? -5.514 -20.098 -18.198 1.00 98.00 562 HIS A O 1
ATOM 4344 N N . ASP A 1 563 ? -3.845 -21.550 -18.663 1.00 97.38 563 ASP A N 1
ATOM 4345 C CA . ASP A 1 563 ? -4.651 -22.745 -18.877 1.00 97.38 563 ASP A CA 1
ATOM 4346 C C . ASP A 1 563 ? -4.422 -23.719 -17.706 1.00 97.38 563 ASP A C 1
ATOM 4348 O O . ASP A 1 563 ? -3.377 -24.378 -17.644 1.00 97.38 563 ASP A O 1
ATOM 4352 N N . PRO A 1 564 ? -5.389 -23.845 -16.777 1.00 95.56 564 PRO A N 1
ATOM 4353 C CA . PRO A 1 564 ? -5.278 -24.750 -15.637 1.00 95.56 564 PRO A CA 1
ATOM 4354 C C . PRO A 1 564 ? -5.177 -26.228 -16.018 1.00 95.56 564 PRO A C 1
ATOM 4356 O O . PRO A 1 564 ? -4.630 -27.006 -15.240 1.00 95.56 564 PRO A O 1
ATOM 4359 N N . SER A 1 565 ? -5.693 -26.629 -17.185 1.00 95.94 565 SER A N 1
ATOM 4360 C CA . SER A 1 565 ? -5.708 -28.035 -17.606 1.00 95.94 565 SER A CA 1
ATOM 4361 C C . SER A 1 565 ? -4.329 -28.531 -18.035 1.00 95.94 565 SER A C 1
ATOM 4363 O O . SER A 1 565 ? -3.982 -29.687 -17.801 1.00 95.94 565 SER A O 1
ATOM 4365 N N . THR A 1 566 ? -3.525 -27.640 -18.617 1.00 95.19 566 THR A N 1
ATOM 4366 C CA . THR A 1 566 ? -2.159 -27.934 -19.064 1.00 95.19 566 THR A CA 1
ATOM 4367 C C . THR A 1 566 ? -1.089 -27.342 -18.147 1.00 95.19 566 THR A C 1
ATOM 4369 O O . THR A 1 566 ? 0.084 -27.690 -18.271 1.00 95.19 566 THR A O 1
ATOM 4372 N N . GLY A 1 567 ? -1.459 -26.442 -17.229 1.00 95.75 567 GLY A N 1
ATOM 4373 C CA . GLY A 1 567 ? -0.510 -25.689 -16.406 1.00 95.75 567 GLY A CA 1
ATOM 4374 C C . GLY A 1 567 ? 0.351 -24.727 -17.230 1.00 95.75 567 GLY A C 1
ATOM 4375 O O . GLY A 1 567 ? 1.487 -24.436 -16.843 1.00 95.75 567 GLY A O 1
ATOM 4376 N N . ARG A 1 568 ? -0.153 -24.271 -18.385 1.00 97.69 568 ARG A N 1
ATOM 4377 C CA . ARG A 1 568 ? 0.562 -23.373 -19.299 1.00 97.69 568 ARG A CA 1
ATOM 4378 C C . ARG A 1 568 ? 0.162 -21.923 -19.075 1.00 97.69 568 ARG A C 1
ATOM 4380 O O . ARG A 1 568 ? -1.018 -21.590 -19.010 1.00 97.69 568 ARG A O 1
ATOM 4387 N N . LEU A 1 569 ? 1.153 -21.039 -19.013 1.00 98.38 569 LEU A N 1
ATOM 4388 C CA . LEU A 1 569 ? 0.954 -19.596 -19.117 1.00 98.38 569 LEU A CA 1
ATOM 4389 C C . LEU A 1 569 ? 1.246 -19.161 -20.552 1.00 98.38 569 LEU A C 1
ATOM 4391 O O . LEU A 1 569 ? 2.400 -19.141 -20.975 1.00 98.38 569 LEU A O 1
ATOM 4395 N N . HIS A 1 570 ? 0.206 -18.793 -21.287 1.00 98.25 570 HIS A N 1
ATOM 4396 C CA . HIS A 1 570 ? 0.307 -18.265 -22.640 1.00 98.25 570 HIS A CA 1
ATOM 4397 C C . HIS A 1 570 ? 0.606 -16.766 -22.616 1.00 98.25 570 HIS A C 1
ATOM 4399 O O . HIS A 1 570 ? -0.020 -16.016 -21.861 1.00 98.25 570 HIS A O 1
ATOM 4405 N N . VAL A 1 571 ? 1.527 -16.327 -23.474 1.00 97.69 571 VAL A N 1
ATOM 4406 C CA . VAL A 1 571 ? 1.891 -14.919 -23.687 1.00 97.69 571 VAL A CA 1
ATOM 4407 C C . VAL A 1 571 ? 1.960 -14.673 -25.192 1.00 97.69 571 VAL A C 1
ATOM 4409 O O . VAL A 1 571 ? 2.918 -15.071 -25.854 1.00 97.69 571 VAL A O 1
ATOM 4412 N N . GLY A 1 572 ? 0.923 -14.040 -25.744 1.00 95.50 572 GLY A N 1
ATOM 4413 C CA . GLY A 1 572 ? 0.723 -13.989 -27.193 1.00 95.50 572 GLY A CA 1
ATOM 4414 C C . GLY A 1 572 ? 0.710 -15.393 -27.804 1.00 95.50 572 GLY A C 1
ATOM 4415 O O . GLY A 1 572 ? -0.081 -16.240 -27.394 1.00 95.50 572 GLY A O 1
ATOM 4416 N N . GLU A 1 573 ? 1.605 -15.625 -28.763 1.00 94.12 573 GLU A N 1
ATOM 4417 C CA . GLU A 1 573 ? 1.778 -16.909 -29.459 1.00 94.12 573 GLU A CA 1
ATOM 4418 C C . GLU A 1 573 ? 2.715 -17.889 -28.723 1.00 94.12 573 GLU A C 1
ATOM 4420 O O . GLU A 1 573 ? 2.758 -19.067 -29.069 1.00 94.12 573 GLU A O 1
ATOM 4425 N N . GLY A 1 574 ? 3.455 -17.429 -27.708 1.00 96.94 574 GLY A N 1
ATOM 4426 C CA . GLY A 1 574 ? 4.338 -18.270 -26.894 1.00 96.94 574 GLY A CA 1
ATOM 4427 C C . GLY A 1 574 ? 3.658 -18.802 -25.634 1.00 96.94 574 GLY A C 1
ATOM 4428 O O . GLY A 1 574 ? 2.564 -18.372 -25.255 1.00 96.94 574 GLY A O 1
ATOM 4429 N N . PHE A 1 575 ? 4.323 -19.726 -24.941 1.00 97.81 575 PHE A N 1
ATOM 4430 C CA . PHE A 1 575 ? 3.841 -20.263 -23.672 1.00 97.81 575 PHE A CA 1
ATOM 4431 C C . PHE A 1 575 ? 4.961 -20.822 -22.786 1.00 97.81 575 PHE A C 1
ATOM 4433 O O . PHE A 1 575 ? 5.996 -21.294 -23.254 1.00 97.81 575 PHE A O 1
ATOM 4440 N N . ILE A 1 576 ? 4.716 -20.785 -21.478 1.00 98.25 576 ILE A N 1
ATOM 4441 C CA . ILE A 1 576 ? 5.585 -21.336 -20.435 1.00 98.25 576 ILE A CA 1
ATOM 4442 C C . ILE A 1 576 ? 4.842 -22.493 -19.762 1.00 98.25 576 ILE A C 1
ATOM 4444 O O . ILE A 1 576 ? 3.706 -22.321 -19.323 1.00 98.25 576 ILE A O 1
ATOM 4448 N N . GLU A 1 577 ? 5.474 -23.660 -19.679 1.00 97.50 577 GLU A N 1
ATOM 4449 C CA . GLU A 1 577 ? 4.976 -24.840 -18.963 1.00 97.50 577 GLU A CA 1
ATOM 4450 C C . GLU A 1 577 ? 5.377 -24.817 -17.486 1.00 97.50 577 GLU A C 1
ATOM 4452 O O . GLU A 1 577 ? 6.274 -24.070 -17.090 1.00 97.50 577 GLU A O 1
ATOM 4457 N N . ASN A 1 578 ? 4.748 -25.679 -16.682 1.00 96.56 578 ASN A N 1
ATOM 4458 C CA . ASN A 1 578 ? 4.960 -25.797 -15.235 1.00 96.56 578 ASN A CA 1
ATOM 4459 C C . ASN A 1 578 ? 4.629 -24.507 -14.474 1.00 96.56 578 ASN A C 1
ATOM 4461 O O . ASN A 1 578 ? 5.375 -24.073 -13.593 1.00 96.56 578 ASN A O 1
ATOM 4465 N N . VAL A 1 579 ? 3.495 -23.892 -14.807 1.00 98.06 579 VAL A N 1
ATOM 4466 C CA . VAL A 1 579 ? 2.928 -22.769 -14.059 1.00 98.06 579 VAL A CA 1
ATOM 4467 C C . VAL A 1 579 ? 1.651 -23.254 -13.369 1.00 98.06 579 VAL A C 1
ATOM 4469 O O . VAL A 1 579 ? 0.604 -23.332 -14.009 1.00 98.06 579 VAL A O 1
ATOM 4472 N N . PRO A 1 580 ? 1.694 -23.614 -12.073 1.00 96.88 580 PRO A N 1
ATOM 4473 C CA . PRO A 1 580 ? 0.493 -23.983 -11.326 1.00 96.88 580 PRO A CA 1
ATOM 4474 C C . PRO A 1 580 ? -0.506 -22.824 -11.226 1.00 96.88 580 PRO A C 1
ATOM 4476 O O . PRO A 1 580 ? -0.105 -21.660 -11.185 1.00 96.88 580 PRO A O 1
ATOM 4479 N N . THR A 1 581 ? -1.799 -23.130 -11.087 1.00 97.88 581 THR A N 1
ATOM 4480 C CA . THR A 1 581 ? -2.856 -22.111 -10.931 1.00 97.88 581 THR A CA 1
ATOM 4481 C C . THR A 1 581 ? -2.578 -21.160 -9.767 1.00 97.88 581 THR A C 1
ATOM 4483 O O . THR A 1 581 ? -2.677 -19.952 -9.937 1.00 97.88 581 THR A O 1
ATOM 4486 N N . ALA A 1 582 ? -2.114 -21.670 -8.622 1.00 96.94 582 ALA A N 1
ATOM 4487 C CA . ALA A 1 582 ? -1.762 -20.837 -7.468 1.00 96.94 582 ALA A CA 1
ATOM 4488 C C . ALA A 1 582 ? -0.653 -19.803 -7.772 1.00 96.94 582 ALA A C 1
ATOM 4490 O O . ALA A 1 582 ? -0.656 -18.707 -7.221 1.00 96.94 582 ALA A O 1
ATOM 4491 N N . VAL A 1 583 ? 0.266 -20.117 -8.695 1.00 98.06 583 VAL A N 1
ATOM 4492 C CA . VAL A 1 583 ? 1.295 -19.180 -9.178 1.00 98.06 583 VAL A CA 1
ATOM 4493 C C . VAL A 1 583 ? 0.690 -18.175 -10.156 1.00 98.06 583 VAL A C 1
ATOM 4495 O O . VAL A 1 583 ? 0.927 -16.973 -10.036 1.00 98.06 583 VAL A O 1
ATOM 4498 N N . ALA A 1 584 ? -0.110 -18.658 -11.111 1.00 97.62 584 ALA A N 1
ATOM 4499 C CA . ALA A 1 584 ? -0.779 -17.831 -12.115 1.00 97.62 584 ALA A CA 1
ATOM 4500 C C . ALA A 1 584 ? -1.739 -16.795 -11.493 1.00 97.62 584 ALA A C 1
ATOM 4502 O O . ALA A 1 584 ? -1.875 -15.668 -11.983 1.00 97.62 584 ALA A O 1
ATOM 4503 N N . GLU A 1 585 ? -2.391 -17.179 -10.399 1.00 96.12 585 GLU A N 1
ATOM 4504 C CA . GLU A 1 585 ? -3.423 -16.414 -9.704 1.00 96.12 585 GLU A CA 1
ATOM 4505 C C . GLU A 1 585 ? -2.922 -15.744 -8.423 1.00 96.12 585 GLU A C 1
ATOM 4507 O O . GLU A 1 585 ? -3.733 -15.200 -7.673 1.00 96.12 585 GLU A O 1
ATOM 4512 N N . TYR A 1 586 ? -1.604 -15.715 -8.192 1.00 97.75 586 TYR A N 1
ATOM 4513 C CA . TYR A 1 586 ? -1.023 -15.055 -7.026 1.00 97.75 586 TYR A CA 1
ATOM 4514 C C . TYR A 1 586 ? -1.426 -13.573 -6.969 1.00 97.75 586 TYR A C 1
ATOM 4516 O O . TYR A 1 586 ? -1.285 -12.818 -7.946 1.00 97.75 586 TYR A O 1
ATOM 4524 N N . GLN A 1 587 ? -1.929 -13.148 -5.810 1.00 95.88 587 GLN A N 1
ATOM 4525 C CA . GLN A 1 587 ? -2.519 -11.829 -5.604 1.00 95.88 587 GLN A CA 1
ATOM 4526 C C . GLN A 1 587 ? -1.948 -11.114 -4.386 1.00 95.88 587 GLN A C 1
ATOM 4528 O O . GLN A 1 587 ? -1.627 -11.726 -3.375 1.00 95.88 587 GLN A O 1
ATOM 4533 N N . VAL A 1 588 ? -1.902 -9.784 -4.477 1.00 95.12 588 VAL A N 1
ATOM 4534 C CA . VAL A 1 588 ? -1.600 -8.886 -3.360 1.00 95.12 588 VAL A CA 1
ATOM 4535 C C . VAL A 1 588 ? -2.757 -7.915 -3.173 1.00 95.12 588 VAL A C 1
ATOM 4537 O O . VAL A 1 588 ? -3.003 -7.047 -4.016 1.00 95.12 588 VAL A O 1
ATOM 4540 N N . SER A 1 589 ? -3.488 -8.065 -2.070 1.00 90.00 589 SER A N 1
ATOM 4541 C CA . SER A 1 589 ? -4.692 -7.295 -1.740 1.00 90.00 589 SER A CA 1
ATOM 4542 C C . SER A 1 589 ? -5.678 -7.224 -2.922 1.00 90.00 589 SER A C 1
ATOM 4544 O O . SER A 1 589 ? -6.049 -6.137 -3.392 1.00 90.00 589 SER A O 1
ATOM 4546 N N . GLY A 1 590 ? -6.031 -8.401 -3.451 1.00 86.44 590 GLY A N 1
ATOM 4547 C CA . GLY A 1 590 ? -6.965 -8.581 -4.573 1.00 86.44 590 GLY A CA 1
ATOM 4548 C C . GLY A 1 590 ? -6.422 -8.178 -5.954 1.00 86.44 590 GLY A C 1
ATOM 4549 O O . GLY A 1 590 ? -7.184 -7.999 -6.908 1.00 86.44 590 GLY A O 1
ATOM 4550 N N . ARG A 1 591 ? -5.109 -7.944 -6.096 1.00 91.12 591 ARG A N 1
ATOM 4551 C CA . ARG A 1 591 ? -4.472 -7.589 -7.378 1.00 91.12 591 ARG A CA 1
ATOM 4552 C C . ARG A 1 591 ? -3.554 -8.701 -7.856 1.00 91.12 591 ARG A C 1
ATOM 4554 O O . ARG A 1 591 ? -2.565 -8.996 -7.198 1.00 91.12 591 ARG A O 1
ATOM 4561 N N . SER A 1 592 ? -3.855 -9.269 -9.025 1.00 95.38 592 SER A N 1
ATOM 4562 C CA . SER A 1 592 ? -3.004 -10.289 -9.654 1.00 95.38 592 SER A CA 1
ATOM 4563 C C . SER A 1 592 ? -1.644 -9.703 -10.030 1.00 95.38 592 SER A C 1
ATOM 4565 O O . SER A 1 592 ? -1.573 -8.745 -10.809 1.00 95.38 592 SER A O 1
ATOM 4567 N N . VAL A 1 593 ? -0.576 -10.305 -9.498 1.00 97.31 593 VAL A N 1
ATOM 4568 C CA . VAL A 1 593 ? 0.809 -9.867 -9.725 1.00 97.31 593 VAL A CA 1
ATOM 4569 C C . VAL A 1 593 ? 1.194 -10.048 -11.191 1.00 97.31 593 VAL A C 1
ATOM 4571 O O . VAL A 1 593 ? 1.639 -9.094 -11.825 1.00 97.31 593 VAL A O 1
ATOM 4574 N N . LEU A 1 594 ? 0.937 -11.225 -11.772 1.00 97.50 594 LEU A N 1
ATOM 4575 C CA . LEU A 1 594 ? 1.285 -11.516 -13.169 1.00 97.50 594 LEU A CA 1
ATOM 4576 C C . LEU A 1 594 ? 0.522 -10.637 -14.163 1.00 97.50 594 LEU A C 1
ATOM 4578 O O . LEU A 1 594 ? 1.130 -10.041 -15.053 1.00 97.50 594 LEU A O 1
ATOM 4582 N N . ARG A 1 595 ? -0.797 -10.476 -13.986 1.00 95.75 595 ARG A N 1
ATOM 4583 C CA . ARG A 1 595 ? -1.592 -9.600 -14.865 1.00 95.75 595 ARG A CA 1
ATOM 4584 C C . ARG A 1 595 ? -1.135 -8.145 -14.757 1.00 95.75 595 ARG A C 1
ATOM 4586 O O . ARG A 1 595 ? -1.085 -7.443 -15.767 1.00 95.75 595 ARG A O 1
ATOM 4593 N N . GLN A 1 596 ? -0.786 -7.680 -13.555 1.00 95.69 596 GLN A N 1
ATOM 4594 C CA . GLN A 1 596 ? -0.262 -6.329 -13.361 1.00 95.69 596 GLN A CA 1
ATOM 4595 C C . GLN A 1 596 ? 1.109 -6.159 -14.026 1.00 95.69 596 GLN A C 1
ATOM 4597 O O . GLN A 1 596 ? 1.288 -5.194 -14.770 1.00 95.69 596 GLN A O 1
ATOM 4602 N N . TRP A 1 597 ? 2.027 -7.105 -13.832 1.00 97.88 597 TRP A N 1
ATOM 4603 C CA . TRP A 1 597 ? 3.353 -7.124 -14.453 1.00 97.88 597 TRP A CA 1
ATOM 4604 C C . TRP A 1 597 ? 3.270 -7.103 -15.989 1.00 97.88 597 TRP A C 1
ATOM 4606 O O . TRP A 1 597 ? 3.950 -6.304 -16.642 1.00 97.88 597 TRP A O 1
ATOM 4616 N N . PHE A 1 598 ? 2.371 -7.903 -16.574 1.00 97.75 598 PHE A N 1
ATOM 4617 C CA . PHE A 1 598 ? 2.150 -7.954 -18.022 1.00 97.75 598 PHE A CA 1
ATOM 4618 C C . PHE A 1 598 ? 1.481 -6.690 -18.570 1.00 97.75 598 PHE A C 1
ATOM 4620 O O . PHE A 1 598 ? 1.782 -6.261 -19.681 1.00 97.75 598 PHE A O 1
ATOM 4627 N N . SER A 1 599 ? 0.625 -6.025 -17.784 1.00 95.44 599 SER A N 1
ATOM 4628 C CA . SER A 1 599 ? -0.055 -4.794 -18.219 1.00 95.44 599 SER A CA 1
ATOM 4629 C C . SER A 1 599 ? 0.904 -3.661 -18.610 1.00 95.44 599 SER A C 1
ATOM 4631 O O . SER A 1 599 ? 0.517 -2.764 -19.358 1.00 95.44 599 SER A O 1
ATOM 4633 N N . TYR A 1 600 ? 2.146 -3.708 -18.120 1.00 95.12 600 TYR A N 1
ATOM 4634 C CA . TYR A 1 600 ? 3.212 -2.765 -18.456 1.00 95.12 600 TYR A CA 1
ATOM 4635 C C . TYR A 1 600 ? 4.101 -3.227 -19.611 1.00 95.12 600 TYR A C 1
ATOM 4637 O O . TYR A 1 600 ? 4.966 -2.466 -20.021 1.00 95.12 600 TYR A O 1
ATOM 4645 N N . ARG A 1 601 ? 3.900 -4.444 -20.126 1.00 96.50 601 ARG A N 1
ATOM 4646 C CA . ARG A 1 601 ? 4.714 -5.084 -21.172 1.00 96.50 601 ARG A CA 1
ATOM 4647 C C . ARG A 1 601 ? 3.906 -5.499 -22.406 1.00 96.50 601 ARG A C 1
ATOM 4649 O O . ARG A 1 601 ? 4.510 -5.901 -23.388 1.00 96.50 601 ARG A O 1
ATOM 4656 N N . LYS A 1 602 ? 2.581 -5.330 -22.403 1.00 95.31 602 LYS A N 1
ATOM 4657 C CA . LYS A 1 602 ? 1.732 -5.535 -23.588 1.00 95.31 602 LYS A CA 1
ATOM 4658 C C . LYS A 1 602 ? 1.778 -4.377 -24.592 1.00 95.31 602 LYS A C 1
ATOM 4660 O O . LYS A 1 602 ? 2.233 -3.287 -24.225 1.00 95.31 602 LYS A O 1
ATOM 4665 N N . ALA A 1 603 ? 1.314 -4.595 -25.823 1.00 93.50 603 ALA A N 1
ATOM 4666 C CA . ALA A 1 603 ? 1.302 -3.569 -26.870 1.00 93.50 603 ALA A CA 1
ATOM 4667 C C . ALA A 1 603 ? 0.308 -2.437 -26.557 1.00 93.50 603 ALA A C 1
ATOM 4669 O O . ALA A 1 603 ? 0.700 -1.275 -26.433 1.00 93.50 603 ALA A O 1
ATOM 4670 N N . ASP A 1 604 ? -0.964 -2.751 -26.340 1.00 91.44 604 ASP A N 1
ATOM 4671 C CA . ASP A 1 604 ? -1.973 -1.782 -25.934 1.00 91.44 604 ASP A CA 1
ATOM 4672 C C . ASP A 1 604 ? -1.937 -1.557 -24.419 1.00 91.44 604 ASP A C 1
ATOM 4674 O O . ASP A 1 604 ? -2.511 -2.307 -23.626 1.00 91.44 604 ASP A O 1
ATOM 4678 N N . ARG A 1 605 ? -1.296 -0.466 -24.000 1.00 90.00 605 ARG A N 1
ATOM 4679 C CA . ARG A 1 605 ? -1.241 -0.027 -22.595 1.00 90.00 605 ARG A CA 1
ATOM 4680 C C . ARG A 1 605 ? -2.273 1.051 -22.268 1.00 90.00 605 ARG A C 1
ATOM 4682 O O . ARG A 1 605 ? -2.175 1.688 -21.213 1.00 90.00 605 ARG A O 1
ATOM 4689 N N . THR A 1 606 ? -3.246 1.290 -23.149 1.00 83.69 606 THR A N 1
ATOM 4690 C CA . THR A 1 606 ? -4.275 2.298 -22.908 1.00 83.69 606 THR A CA 1
ATOM 4691 C C . THR A 1 606 ? -5.096 1.942 -21.673 1.00 83.69 606 THR A C 1
ATOM 4693 O O . THR A 1 606 ? -5.412 0.788 -21.380 1.00 83.69 606 THR A O 1
ATOM 4696 N N . ARG A 1 607 ? -5.395 2.969 -20.878 1.00 75.44 607 ARG A N 1
ATOM 4697 C CA . ARG A 1 607 ? -6.244 2.855 -19.694 1.00 75.44 607 ARG A CA 1
ATOM 4698 C C . ARG A 1 607 ? -7.413 3.816 -19.865 1.00 75.44 607 ARG A C 1
ATOM 4700 O O . ARG A 1 607 ? -7.167 4.964 -20.244 1.00 75.44 607 ARG A O 1
ATOM 4707 N N . PRO A 1 608 ? -8.654 3.397 -19.562 1.00 73.31 608 PRO A N 1
ATOM 4708 C CA . PRO A 1 608 ? -9.791 4.302 -19.575 1.00 73.31 608 PRO A CA 1
ATOM 4709 C C . PRO A 1 608 ? -9.508 5.518 -18.691 1.00 73.31 608 PRO A C 1
ATOM 4711 O O . PRO A 1 608 ? -9.121 5.382 -17.525 1.00 73.31 608 PRO A O 1
ATOM 4714 N N . VAL A 1 609 ? -9.693 6.714 -19.245 1.00 72.25 609 VAL A N 1
ATOM 4715 C CA . VAL A 1 609 ? -9.607 7.951 -18.469 1.00 72.25 609 VAL A CA 1
ATOM 4716 C C . VAL A 1 609 ? -10.890 8.060 -17.649 1.00 72.25 609 VAL A C 1
ATOM 4718 O O . VAL A 1 609 ? -11.973 8.254 -18.189 1.00 72.25 609 VAL A O 1
ATOM 4721 N N . ILE A 1 610 ? -10.775 7.866 -16.334 1.00 61.44 610 ILE A N 1
ATOM 4722 C CA . ILE A 1 610 ? -11.914 7.930 -15.410 1.00 61.44 610 ILE A CA 1
ATOM 4723 C C . ILE A 1 610 ? -12.036 9.354 -14.859 1.00 61.44 610 ILE A C 1
ATOM 4725 O O . ILE A 1 610 ? -11.127 9.831 -14.172 1.00 61.44 610 ILE A O 1
ATOM 4729 N N . GLY A 1 611 ? -13.187 9.987 -15.104 1.00 65.75 611 GLY A N 1
ATOM 4730 C CA . GLY A 1 611 ? -13.521 11.329 -14.618 1.00 65.75 611 GLY A CA 1
ATOM 4731 C C . GLY A 1 611 ? -12.662 12.429 -15.247 1.00 65.75 611 GLY A C 1
ATOM 4732 O O . GLY A 1 611 ? -12.122 12.260 -16.334 1.00 65.75 611 GLY A O 1
ATOM 4733 N N . ASP A 1 612 ? -12.486 13.538 -14.529 1.00 67.12 612 ASP A N 1
ATOM 4734 C CA . ASP A 1 612 ? -11.757 14.728 -15.002 1.00 67.12 612 ASP A CA 1
ATOM 4735 C C . ASP A 1 612 ? -10.219 14.566 -14.955 1.00 67.12 612 ASP A C 1
ATOM 4737 O O . ASP A 1 612 ? -9.482 15.524 -14.718 1.00 67.12 612 ASP A O 1
ATOM 4741 N N . ARG A 1 613 ? -9.697 13.338 -15.088 1.00 74.88 613 ARG A N 1
ATOM 4742 C CA . ARG A 1 613 ? -8.248 13.092 -15.078 1.00 74.88 613 ARG A CA 1
ATOM 4743 C C . ARG A 1 613 ? -7.641 13.517 -16.411 1.00 74.88 613 ARG A C 1
ATOM 4745 O O . ARG A 1 613 ? -8.091 13.085 -17.467 1.00 74.88 613 ARG A O 1
ATOM 4752 N N . ARG A 1 614 ? -6.570 14.310 -16.360 1.00 84.19 614 ARG A N 1
ATOM 4753 C CA . ARG A 1 614 ? -5.785 14.656 -17.548 1.00 84.19 614 ARG A CA 1
ATOM 4754 C C . ARG A 1 614 ? -5.213 13.379 -18.201 1.00 84.19 614 ARG A C 1
ATOM 4756 O O . ARG A 1 614 ? -4.725 12.508 -17.474 1.00 84.19 614 ARG A O 1
ATOM 4763 N N . PRO A 1 615 ? -5.251 13.251 -19.543 1.00 86.19 615 PRO A N 1
ATOM 4764 C CA . PRO A 1 615 ? -4.615 12.141 -20.249 1.00 86.19 615 PRO A CA 1
ATOM 4765 C C . PRO A 1 615 ? -3.108 12.067 -19.966 1.00 86.19 615 PRO A C 1
ATOM 4767 O O . PRO A 1 615 ? -2.484 13.119 -19.812 1.00 86.19 615 PRO A O 1
ATOM 4770 N N . PRO A 1 616 ? -2.504 10.865 -19.937 1.00 88.94 616 PRO A N 1
ATOM 4771 C CA . PRO A 1 616 ? -1.067 10.711 -19.724 1.00 88.94 616 PRO A CA 1
ATOM 4772 C C . PRO A 1 616 ? -0.234 11.391 -20.822 1.00 88.94 616 PRO A C 1
ATOM 4774 O O . PRO A 1 616 ? -0.729 11.702 -21.908 1.00 88.94 616 PRO A O 1
ATOM 4777 N N . SER A 1 617 ? 1.055 11.600 -20.541 1.00 94.44 617 SER A N 1
ATOM 4778 C CA . SER A 1 617 ? 1.998 12.155 -21.517 1.00 94.44 617 SER A CA 1
ATOM 4779 C C . SER A 1 617 ? 2.064 11.299 -22.783 1.00 94.44 617 SER A C 1
ATOM 4781 O O . SER A 1 617 ? 2.106 10.072 -22.718 1.00 94.44 617 SER A O 1
ATOM 4783 N N . ALA A 1 618 ? 2.187 11.941 -23.947 1.00 95.38 618 ALA A N 1
ATOM 4784 C CA . ALA A 1 618 ? 2.431 11.235 -25.204 1.00 95.38 618 ALA A CA 1
ATOM 4785 C C . ALA A 1 618 ? 3.789 10.499 -25.237 1.00 95.38 618 ALA A C 1
ATOM 4787 O O . ALA A 1 618 ? 4.009 9.689 -26.138 1.00 95.38 618 ALA A O 1
ATOM 4788 N N . LEU A 1 619 ? 4.687 10.753 -24.276 1.00 97.12 619 LEU A N 1
ATOM 4789 C CA . LEU A 1 619 ? 5.911 9.971 -24.084 1.00 97.12 619 LEU A CA 1
ATOM 4790 C C . LEU A 1 619 ? 5.621 8.524 -23.659 1.00 97.12 619 LEU A C 1
ATOM 4792 O O . LEU A 1 619 ? 6.373 7.637 -24.044 1.00 97.12 619 LEU A O 1
ATOM 4796 N N . ASP A 1 620 ? 4.516 8.253 -22.958 1.00 93.31 620 ASP A N 1
ATOM 4797 C CA . ASP A 1 620 ? 4.167 6.888 -22.527 1.00 93.31 620 ASP A CA 1
ATOM 4798 C C . ASP A 1 620 ? 3.927 5.932 -23.699 1.00 93.31 620 ASP A C 1
ATOM 4800 O O . ASP A 1 620 ? 4.074 4.723 -23.545 1.00 93.31 620 ASP A O 1
ATOM 4804 N N . LYS A 1 621 ? 3.598 6.475 -24.879 1.00 93.88 621 LYS A N 1
ATOM 4805 C CA . LYS A 1 621 ? 3.422 5.706 -26.119 1.00 93.88 621 LYS A CA 1
ATOM 4806 C C . LYS A 1 621 ? 4.742 5.192 -26.696 1.00 93.88 621 LYS A C 1
ATOM 4808 O O . LYS A 1 621 ? 4.717 4.351 -27.586 1.00 93.88 621 LYS A O 1
ATOM 4813 N N . ILE A 1 622 ? 5.881 5.719 -26.242 1.00 96.81 622 ILE A N 1
ATOM 4814 C CA . ILE A 1 622 ? 7.193 5.193 -26.617 1.00 96.81 622 ILE A CA 1
ATOM 4815 C C . ILE A 1 622 ? 7.472 3.979 -25.739 1.00 96.81 622 ILE A C 1
ATOM 4817 O O . ILE A 1 622 ? 7.596 4.093 -24.514 1.00 96.81 622 ILE A O 1
ATOM 4821 N N . GLN A 1 623 ? 7.558 2.833 -26.393 1.00 95.38 623 GLN A N 1
ATOM 4822 C CA . GLN A 1 623 ? 7.797 1.515 -25.825 1.00 95.38 623 GLN A CA 1
ATOM 4823 C C . GLN A 1 623 ? 8.446 0.633 -26.906 1.00 95.38 623 GLN A C 1
ATOM 4825 O O . GLN A 1 623 ? 8.466 1.057 -28.068 1.00 95.38 623 GLN A O 1
ATOM 4830 N N . PRO A 1 624 ? 8.952 -0.565 -26.566 1.00 96.44 624 PRO A N 1
ATOM 4831 C CA . PRO A 1 624 ? 9.448 -1.501 -27.569 1.00 96.44 624 PRO A CA 1
ATOM 4832 C C . PRO A 1 624 ? 8.344 -1.876 -28.566 1.00 96.44 624 PRO A C 1
ATOM 4834 O O . PRO A 1 624 ? 7.163 -1.872 -28.222 1.00 96.44 624 PRO A O 1
ATOM 4837 N N . ASP A 1 625 ? 8.717 -2.195 -29.798 1.00 94.94 625 ASP A N 1
ATOM 4838 C CA . ASP A 1 625 ? 7.804 -2.671 -30.844 1.00 94.94 625 ASP A CA 1
ATOM 4839 C C . ASP A 1 625 ? 7.621 -4.199 -30.829 1.00 94.94 625 ASP A C 1
ATOM 4841 O O . ASP A 1 625 ? 6.620 -4.694 -31.340 1.00 94.94 625 ASP A O 1
ATOM 4845 N N . HIS A 1 626 ? 8.523 -4.933 -30.174 1.00 96.00 626 HIS A N 1
ATOM 4846 C CA . HIS A 1 626 ? 8.511 -6.391 -30.033 1.00 96.00 626 HIS A CA 1
ATOM 4847 C C . HIS A 1 626 ? 8.850 -6.840 -28.602 1.00 96.00 626 HIS A C 1
ATOM 4849 O O . HIS A 1 626 ? 9.287 -6.046 -27.764 1.00 96.00 626 HIS A O 1
ATOM 4855 N N . TRP A 1 627 ? 8.649 -8.130 -28.309 1.00 97.44 627 TRP A N 1
ATOM 4856 C CA . TRP A 1 627 ? 9.000 -8.721 -27.015 1.00 97.44 627 TRP A CA 1
ATOM 4857 C C . TRP A 1 627 ? 10.520 -8.799 -26.828 1.00 97.44 627 TRP A C 1
ATOM 4859 O O . TRP A 1 627 ? 11.219 -9.427 -27.624 1.00 97.44 627 TRP A O 1
ATOM 4869 N N . LEU A 1 628 ? 11.035 -8.170 -25.770 1.00 97.44 628 LEU A N 1
ATOM 4870 C CA . LEU A 1 628 ? 12.470 -8.149 -25.488 1.00 97.44 628 LEU A CA 1
ATOM 4871 C C . LEU A 1 628 ? 12.922 -9.435 -24.770 1.00 97.44 628 LEU A C 1
ATOM 4873 O O . LEU A 1 628 ? 12.198 -9.923 -23.898 1.00 97.44 628 LEU A O 1
ATOM 4877 N N . PRO A 1 629 ? 14.140 -9.952 -25.033 1.00 95.50 629 PRO A N 1
ATOM 4878 C CA . PRO A 1 629 ? 14.677 -11.115 -24.316 1.00 95.50 629 PRO A CA 1
ATOM 4879 C C . PRO A 1 629 ? 14.686 -10.947 -22.788 1.00 95.50 629 PRO A C 1
ATOM 4881 O O . PRO A 1 629 ? 14.343 -11.876 -22.059 1.00 95.50 629 PRO A O 1
ATOM 4884 N N . GLU A 1 630 ? 14.993 -9.739 -22.305 1.00 95.69 630 GLU A N 1
ATOM 4885 C CA . GLU A 1 630 ? 14.979 -9.395 -20.876 1.00 95.69 630 GLU A CA 1
ATOM 4886 C C . GLU A 1 630 ? 13.589 -9.536 -20.232 1.00 95.69 630 GLU A C 1
ATOM 4888 O O . GLU A 1 630 ? 13.491 -9.846 -19.047 1.00 95.69 630 GLU A O 1
ATOM 4893 N N . TYR A 1 631 ? 12.498 -9.387 -20.996 1.00 97.56 631 TYR A N 1
ATOM 4894 C CA . TYR A 1 631 ? 11.148 -9.616 -20.473 1.00 97.56 631 TYR A CA 1
ATOM 4895 C C . TYR A 1 631 ? 10.888 -11.103 -20.220 1.00 97.56 631 TYR A C 1
ATOM 4897 O O . TYR A 1 631 ? 10.213 -11.439 -19.249 1.00 97.56 631 TYR A O 1
ATOM 4905 N N . THR A 1 632 ? 11.433 -11.997 -21.052 1.00 97.19 632 THR A N 1
ATOM 4906 C CA . THR A 1 632 ? 11.366 -13.447 -20.812 1.00 97.19 632 THR A CA 1
ATOM 4907 C C . THR A 1 632 ? 12.153 -13.825 -19.562 1.00 97.19 632 THR A C 1
ATOM 4909 O O . THR A 1 632 ? 11.654 -14.583 -18.732 1.00 97.19 632 THR A O 1
ATOM 4912 N N . GLU A 1 633 ? 13.356 -13.275 -19.392 1.00 96.69 633 GLU A N 1
ATOM 4913 C CA . GLU A 1 633 ? 14.171 -13.520 -18.200 1.00 96.69 633 GLU A CA 1
ATOM 4914 C C . GLU A 1 633 ? 13.480 -13.015 -16.923 1.00 96.69 633 GLU A C 1
ATOM 4916 O O . GLU A 1 633 ? 13.355 -13.764 -15.949 1.00 96.69 633 GLU A O 1
ATOM 4921 N N . ASP A 1 634 ? 12.973 -11.777 -16.930 1.00 97.38 634 ASP A N 1
ATOM 4922 C CA . ASP A 1 634 ? 12.234 -11.209 -15.800 1.00 97.38 634 ASP A CA 1
ATOM 4923 C C . ASP A 1 634 ? 10.966 -12.025 -15.486 1.00 97.38 634 ASP A C 1
ATOM 4925 O O . ASP A 1 634 ? 10.675 -12.258 -14.311 1.00 97.38 634 ASP A O 1
ATOM 4929 N N . LEU A 1 635 ? 10.242 -12.514 -16.503 1.00 98.44 635 LEU A N 1
ATOM 4930 C CA . LEU A 1 635 ? 9.058 -13.359 -16.314 1.00 98.44 635 LEU A CA 1
ATOM 4931 C C . LEU A 1 635 ? 9.412 -14.712 -15.687 1.00 98.44 635 LEU A C 1
ATOM 4933 O O . LEU A 1 635 ? 8.754 -15.132 -14.738 1.00 98.44 635 LEU A O 1
ATOM 4937 N N . LEU A 1 636 ? 10.458 -15.389 -16.168 1.00 98.38 636 LEU A N 1
ATOM 4938 C CA . LEU A 1 636 ? 10.907 -16.658 -15.588 1.00 98.38 636 LEU A CA 1
ATOM 4939 C C . LEU A 1 636 ? 11.372 -16.477 -14.139 1.00 98.38 636 LEU A C 1
ATOM 4941 O O . LEU A 1 636 ? 11.009 -17.274 -13.272 1.00 98.38 636 LEU A O 1
ATOM 4945 N N . ASN A 1 637 ? 12.122 -15.410 -13.854 1.00 98.44 637 ASN A N 1
ATOM 4946 C CA . ASN A 1 637 ? 12.528 -15.061 -12.493 1.00 98.44 637 ASN A CA 1
ATOM 4947 C C . ASN A 1 637 ? 11.308 -14.834 -11.586 1.00 98.44 637 ASN A C 1
ATOM 4949 O O . ASN A 1 637 ? 11.263 -15.376 -10.482 1.00 98.44 637 ASN A O 1
ATOM 4953 N N . LEU A 1 638 ? 10.307 -14.082 -12.056 1.00 98.75 638 LEU A N 1
ATOM 4954 C CA . LEU A 1 638 ? 9.064 -13.844 -11.321 1.00 98.75 638 LEU A CA 1
ATOM 4955 C C . LEU A 1 638 ? 8.313 -15.152 -11.045 1.00 98.75 638 LEU A C 1
ATOM 4957 O O . LEU A 1 638 ? 7.929 -15.401 -9.907 1.00 98.75 638 LEU A O 1
ATOM 4961 N N . LEU A 1 639 ? 8.141 -16.013 -12.049 1.00 98.75 639 LEU A N 1
ATOM 4962 C CA . LEU A 1 639 ? 7.443 -17.294 -11.897 1.00 98.75 639 LEU A CA 1
ATOM 4963 C C . LEU A 1 639 ? 8.152 -18.230 -10.909 1.00 98.75 639 LEU A C 1
ATOM 4965 O O . LEU A 1 639 ? 7.488 -18.889 -10.111 1.00 98.75 639 LEU A O 1
ATOM 4969 N N . HIS A 1 640 ? 9.487 -18.258 -10.904 1.00 98.69 640 HIS A N 1
ATOM 4970 C CA . HIS A 1 640 ? 10.244 -19.002 -9.897 1.00 98.69 640 HIS A CA 1
ATOM 4971 C C . HIS A 1 640 ? 10.055 -18.445 -8.481 1.00 98.69 640 HIS A C 1
ATOM 4973 O O . HIS A 1 640 ? 9.880 -19.229 -7.548 1.00 98.69 640 HIS A O 1
ATOM 4979 N N . VAL A 1 641 ? 10.080 -17.119 -8.312 1.00 98.75 641 VAL A N 1
ATOM 4980 C CA . VAL A 1 641 ? 9.836 -16.470 -7.015 1.00 98.75 641 VAL A CA 1
ATOM 4981 C C . VAL A 1 641 ? 8.421 -16.763 -6.525 1.00 98.75 641 VAL A C 1
ATOM 4983 O O . VAL A 1 641 ? 8.257 -17.205 -5.393 1.00 98.75 641 VAL A O 1
ATOM 4986 N N . LEU A 1 642 ? 7.408 -16.589 -7.375 1.00 98.69 642 LEU A N 1
ATOM 4987 C CA . LEU A 1 642 ? 6.015 -16.872 -7.033 1.00 98.69 642 LEU A CA 1
ATOM 4988 C C . LEU A 1 642 ? 5.799 -18.351 -6.687 1.00 98.69 642 LEU A C 1
ATOM 4990 O O . LEU A 1 642 ? 5.165 -18.646 -5.681 1.00 98.69 642 LEU A O 1
ATOM 4994 N N . GLY A 1 643 ? 6.372 -19.280 -7.460 1.00 98.38 643 GLY A N 1
ATOM 4995 C CA . GLY A 1 643 ? 6.309 -20.715 -7.159 1.00 98.38 643 GLY A CA 1
ATOM 4996 C C . GLY A 1 643 ? 6.899 -21.064 -5.795 1.00 98.38 643 GLY A C 1
ATOM 4997 O O . GLY A 1 643 ? 6.303 -21.830 -5.040 1.00 98.38 643 GLY A O 1
ATOM 4998 N N . ARG A 1 644 ? 8.038 -20.456 -5.451 1.00 98.44 644 ARG A N 1
ATOM 4999 C CA . ARG A 1 644 ? 8.684 -20.620 -4.144 1.00 98.44 644 ARG A CA 1
ATOM 5000 C C . ARG A 1 644 ? 7.856 -20.008 -3.015 1.00 98.44 644 ARG A C 1
ATOM 5002 O O . ARG A 1 644 ? 7.753 -20.627 -1.967 1.00 98.44 644 ARG A O 1
ATOM 5009 N N . LEU A 1 645 ? 7.275 -18.824 -3.223 1.00 98.56 645 LEU A N 1
ATOM 5010 C CA . LEU A 1 645 ? 6.411 -18.177 -2.233 1.00 98.56 645 LEU A CA 1
ATOM 5011 C C . LEU A 1 645 ? 5.186 -19.044 -1.943 1.00 98.56 645 LEU A C 1
ATOM 5013 O O . LEU A 1 645 ? 4.972 -19.386 -0.789 1.00 98.56 645 LEU A O 1
ATOM 5017 N N . VAL A 1 646 ? 4.467 -19.490 -2.978 1.00 98.38 646 VAL A N 1
ATOM 5018 C CA . VAL A 1 646 ? 3.310 -20.395 -2.846 1.00 98.38 646 VAL A CA 1
ATOM 5019 C C . VAL A 1 646 ? 3.680 -21.674 -2.090 1.00 98.38 646 VAL A C 1
ATOM 5021 O O . VAL A 1 646 ? 2.933 -22.122 -1.226 1.00 98.38 646 VAL A O 1
ATOM 5024 N N . ALA A 1 647 ? 4.853 -22.254 -2.365 1.00 97.94 647 ALA A N 1
ATOM 5025 C CA . ALA A 1 647 ? 5.318 -23.446 -1.657 1.00 97.94 647 ALA A CA 1
ATOM 5026 C C . ALA A 1 647 ? 5.595 -23.208 -0.156 1.00 97.94 647 ALA A C 1
ATOM 5028 O O . ALA A 1 647 ? 5.522 -24.157 0.624 1.00 97.94 647 ALA A O 1
ATOM 5029 N N . LEU A 1 648 ? 5.898 -21.970 0.257 1.00 97.81 648 LEU A N 1
ATOM 5030 C CA . LEU A 1 648 ? 6.133 -21.601 1.659 1.00 97.81 648 LEU A CA 1
ATOM 5031 C C . LEU A 1 648 ? 4.855 -21.267 2.434 1.00 97.81 648 LEU A C 1
ATOM 5033 O O . LEU A 1 648 ? 4.854 -21.375 3.663 1.00 97.81 648 LEU A O 1
ATOM 5037 N N . GLU A 1 649 ? 3.768 -20.892 1.756 1.00 98.31 649 GLU A N 1
ATOM 5038 C CA . GLU A 1 649 ? 2.533 -20.430 2.406 1.00 98.31 649 GLU A CA 1
ATOM 5039 C C . GLU A 1 649 ? 1.969 -21.411 3.450 1.00 98.31 649 GLU A C 1
ATOM 5041 O O . GLU A 1 649 ? 1.585 -20.935 4.523 1.00 98.31 649 GLU A O 1
ATOM 5046 N N . PRO A 1 650 ? 1.955 -22.748 3.237 1.00 98.56 650 PRO A N 1
ATOM 5047 C CA . PRO A 1 650 ? 1.483 -23.687 4.257 1.00 98.56 650 PRO A CA 1
ATOM 5048 C C . PRO A 1 650 ? 2.332 -23.674 5.534 1.00 98.56 650 PRO A C 1
ATOM 5050 O O . PRO A 1 650 ? 1.794 -23.746 6.638 1.00 98.56 650 PRO A O 1
ATOM 5053 N N . ALA A 1 651 ? 3.656 -23.541 5.401 1.00 98.56 651 ALA A N 1
ATOM 5054 C CA . ALA A 1 651 ? 4.559 -23.464 6.547 1.00 98.56 651 ALA A CA 1
ATOM 5055 C C . ALA A 1 651 ? 4.369 -22.149 7.316 1.00 98.56 651 ALA A C 1
ATOM 5057 O O . ALA A 1 651 ? 4.350 -22.155 8.546 1.00 98.56 651 ALA A O 1
ATOM 5058 N N . GLN A 1 652 ? 4.167 -21.035 6.602 1.00 98.62 652 GLN A N 1
ATOM 5059 C CA . GLN A 1 652 ? 3.843 -19.746 7.219 1.00 98.62 652 GLN A CA 1
ATOM 5060 C C . GLN A 1 652 ? 2.485 -19.784 7.933 1.00 98.62 652 GLN A C 1
ATOM 5062 O O . GLN A 1 652 ? 2.367 -19.271 9.041 1.00 98.62 652 GLN A O 1
ATOM 5067 N N . ALA A 1 653 ? 1.476 -20.431 7.340 1.00 98.50 653 ALA A N 1
ATOM 5068 C CA . ALA A 1 653 ? 0.154 -20.601 7.942 1.00 98.50 653 ALA A CA 1
ATOM 5069 C C . ALA A 1 653 ? 0.213 -21.400 9.253 1.00 98.50 653 ALA A C 1
ATOM 5071 O O . ALA A 1 653 ? -0.253 -20.907 10.277 1.00 98.50 653 ALA A O 1
ATOM 5072 N N . SER A 1 654 ? 0.857 -22.575 9.242 1.00 98.56 654 SER A N 1
ATOM 5073 C CA . SER A 1 654 ? 1.048 -23.391 10.452 1.00 98.56 654 SER A CA 1
ATOM 5074 C C . SER A 1 654 ? 1.767 -22.606 11.544 1.00 98.56 654 SER A C 1
ATOM 5076 O O . SER A 1 654 ? 1.340 -22.596 12.694 1.00 98.56 654 SER A O 1
ATOM 5078 N N . LEU A 1 655 ? 2.842 -21.903 11.182 1.00 98.75 655 LEU A N 1
ATOM 5079 C CA . LEU A 1 655 ? 3.628 -21.143 12.143 1.00 98.75 655 LEU A CA 1
ATOM 5080 C C . LEU A 1 655 ? 2.846 -19.969 12.747 1.00 98.75 655 LEU A C 1
ATOM 5082 O O . LEU A 1 655 ? 2.980 -19.702 13.940 1.00 98.75 655 LEU A O 1
ATOM 5086 N N . LEU A 1 656 ? 2.029 -19.279 11.947 1.00 98.44 656 LEU A N 1
ATOM 5087 C CA . LEU A 1 656 ? 1.147 -18.224 12.438 1.0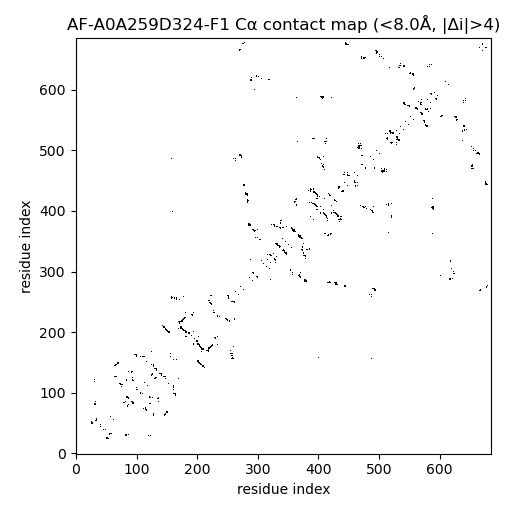0 98.44 656 LEU A CA 1
ATOM 5088 C C . LEU A 1 656 ? 0.142 -18.774 13.458 1.00 98.44 656 LEU A C 1
ATOM 5090 O O . LEU A 1 656 ? -0.043 -18.165 14.510 1.00 98.44 656 LEU A O 1
ATOM 5094 N N . ASP A 1 657 ? -0.472 -19.924 13.174 1.00 97.38 657 ASP A N 1
ATOM 5095 C CA . ASP A 1 657 ? -1.421 -20.560 14.089 1.00 97.38 657 ASP A CA 1
ATOM 5096 C C . ASP A 1 657 ? -0.748 -20.992 15.399 1.00 97.38 657 ASP A C 1
ATOM 5098 O O . ASP A 1 657 ? -1.279 -20.724 16.477 1.00 97.38 657 ASP A O 1
ATOM 5102 N N . GLU A 1 658 ? 0.445 -21.588 15.323 1.00 98.31 658 GLU A N 1
ATOM 5103 C CA . GLU A 1 658 ? 1.248 -21.952 16.496 1.00 98.31 658 GLU A CA 1
ATOM 5104 C C . GLU A 1 658 ? 1.608 -20.724 17.347 1.00 98.31 658 GLU A C 1
ATOM 5106 O O . GLU A 1 658 ? 1.499 -20.769 18.572 1.00 98.31 658 GLU A O 1
ATOM 5111 N N . ILE A 1 659 ? 1.994 -19.611 16.714 1.00 98.31 659 ILE A N 1
ATOM 5112 C CA . ILE A 1 659 ? 2.323 -18.362 17.413 1.00 98.31 659 ILE A CA 1
ATOM 5113 C C . ILE A 1 659 ? 1.093 -17.764 18.085 1.00 98.31 659 ILE A C 1
ATOM 5115 O O . ILE A 1 659 ? 1.173 -17.413 19.258 1.00 98.31 659 ILE A O 1
ATOM 5119 N N . CYS A 1 660 ? -0.040 -17.666 17.389 1.00 93.75 660 CYS A N 1
ATOM 5120 C CA . CYS A 1 660 ? -1.266 -17.122 17.975 1.00 93.75 660 CYS A CA 1
ATOM 5121 C C . CYS A 1 660 ? -1.836 -18.002 19.099 1.00 93.75 660 CYS A C 1
ATOM 5123 O O . CYS A 1 660 ? -2.534 -17.491 19.970 1.00 93.75 660 CYS A O 1
ATOM 5125 N N . ALA A 1 661 ? -1.546 -19.306 19.102 1.00 92.88 661 ALA A N 1
ATOM 5126 C CA . ALA A 1 661 ? -1.927 -20.214 20.184 1.00 92.88 661 ALA A CA 1
ATOM 5127 C C . ALA A 1 661 ? -0.970 -20.166 21.393 1.00 92.88 661 ALA A C 1
ATOM 5129 O O . ALA A 1 661 ? -1.332 -20.617 22.482 1.00 92.88 661 ALA A O 1
ATOM 5130 N N . ALA A 1 662 ? 0.246 -19.645 21.215 1.00 94.50 662 ALA A N 1
ATOM 5131 C CA . ALA A 1 662 ? 1.254 -19.525 22.262 1.00 94.50 662 ALA A CA 1
ATOM 5132 C C . ALA A 1 662 ? 1.111 -18.210 23.057 1.00 94.50 662 ALA A C 1
ATOM 5134 O O . ALA A 1 662 ? 0.453 -17.270 22.608 1.00 94.50 662 ALA A O 1
ATOM 5135 N N . PRO A 1 663 ? 1.747 -18.090 24.239 1.00 95.69 663 PRO A N 1
ATOM 5136 C CA . PRO A 1 663 ? 1.830 -16.816 24.945 1.00 95.69 663 PRO A CA 1
ATOM 5137 C C . PRO A 1 663 ? 2.474 -15.724 24.076 1.00 95.69 663 PRO A C 1
ATOM 5139 O O . PRO A 1 663 ? 3.512 -15.945 23.448 1.00 95.69 663 PRO A O 1
ATOM 5142 N N . LEU A 1 664 ? 1.868 -14.535 24.068 1.00 96.31 664 LEU A N 1
ATOM 5143 C CA . LEU A 1 664 ? 2.298 -13.391 23.264 1.00 96.31 664 LEU A CA 1
ATOM 5144 C C . LEU A 1 664 ? 2.775 -12.229 24.142 1.00 96.31 664 LEU A C 1
ATOM 5146 O O . LEU A 1 664 ? 2.229 -11.967 25.217 1.00 96.31 664 LEU A O 1
ATOM 5150 N N . LEU A 1 665 ? 3.754 -11.480 23.641 1.00 95.31 665 LEU A N 1
ATOM 5151 C CA . LEU A 1 665 ? 4.143 -10.174 24.156 1.00 95.31 665 LEU A CA 1
ATOM 5152 C C . LEU A 1 665 ? 3.146 -9.128 23.643 1.00 95.31 665 LEU A C 1
ATOM 5154 O O . LEU A 1 665 ? 3.193 -8.709 22.486 1.00 95.31 665 LEU A O 1
ATOM 5158 N N . THR A 1 666 ? 2.216 -8.724 24.508 1.00 92.00 666 THR A N 1
ATOM 5159 C CA . THR A 1 666 ? 1.186 -7.740 24.153 1.00 92.00 666 THR A CA 1
ATOM 5160 C C . THR A 1 666 ? 1.775 -6.340 23.988 1.00 92.00 666 THR A C 1
ATOM 5162 O O . THR A 1 666 ? 2.798 -6.003 24.587 1.00 92.00 666 THR A O 1
ATOM 5165 N N . GLU A 1 667 ? 1.097 -5.477 23.230 1.00 89.69 667 GLU A N 1
ATOM 5166 C CA . GLU A 1 667 ? 1.469 -4.067 23.094 1.00 89.69 667 GLU A CA 1
ATOM 5167 C C . GLU A 1 667 ? 1.570 -3.383 24.458 1.00 89.69 667 GLU A C 1
ATOM 5169 O O . GLU A 1 667 ? 2.534 -2.668 24.712 1.00 89.69 667 GLU A O 1
ATOM 5174 N N . ALA A 1 668 ? 0.617 -3.642 25.358 1.00 84.12 668 ALA A N 1
ATOM 5175 C CA . ALA A 1 668 ? 0.623 -3.076 26.702 1.00 84.12 668 ALA A CA 1
ATOM 5176 C C . ALA A 1 668 ? 1.855 -3.517 27.512 1.00 84.12 668 ALA A C 1
ATOM 5178 O O . ALA A 1 668 ? 2.460 -2.691 28.195 1.00 84.12 668 ALA A O 1
ATOM 5179 N N . ALA A 1 669 ? 2.260 -4.788 27.410 1.00 90.81 669 ALA A N 1
ATOM 5180 C CA . ALA A 1 669 ? 3.462 -5.293 28.072 1.00 90.81 669 ALA A CA 1
ATOM 5181 C C . ALA A 1 669 ? 4.739 -4.669 27.485 1.00 90.81 669 ALA A C 1
ATOM 5183 O O . ALA A 1 669 ? 5.594 -4.193 28.232 1.00 90.81 669 ALA A O 1
ATOM 5184 N N . LEU A 1 670 ? 4.842 -4.600 26.153 1.00 94.88 670 LEU A N 1
ATOM 5185 C CA . LEU A 1 670 ? 5.976 -3.985 25.457 1.00 94.88 670 LEU A CA 1
ATOM 5186 C C . LEU A 1 670 ? 6.081 -2.483 25.766 1.00 94.88 670 LEU A C 1
ATOM 5188 O O . LEU A 1 670 ? 7.166 -1.982 26.062 1.00 94.88 670 LEU A O 1
ATOM 5192 N N . ALA A 1 671 ? 4.962 -1.761 25.744 1.00 91.06 671 ALA A N 1
ATOM 5193 C CA . ALA A 1 671 ? 4.903 -0.346 26.093 1.00 91.06 671 ALA A CA 1
ATOM 5194 C C . ALA A 1 671 ? 5.264 -0.112 27.568 1.00 91.06 671 ALA A C 1
ATOM 5196 O O . ALA A 1 671 ? 6.072 0.768 27.861 1.00 91.06 671 ALA A O 1
ATOM 5197 N N . GLY A 1 672 ? 4.729 -0.924 28.487 1.00 91.06 672 GLY A N 1
ATOM 5198 C CA . GLY A 1 672 ? 5.038 -0.858 29.918 1.00 91.06 672 GLY A CA 1
ATOM 5199 C C . GLY A 1 672 ? 6.511 -1.132 30.235 1.00 91.06 672 GLY A C 1
ATOM 5200 O O . GLY A 1 672 ? 7.063 -0.528 31.151 1.00 91.06 672 GLY A O 1
ATOM 5201 N N . ALA A 1 673 ? 7.173 -1.972 29.435 1.00 93.31 673 ALA A N 1
ATOM 5202 C CA . ALA A 1 673 ? 8.613 -2.218 29.509 1.00 93.31 673 ALA A CA 1
ATOM 5203 C C . ALA A 1 673 ? 9.469 -1.147 28.799 1.00 93.31 673 ALA A C 1
ATOM 5205 O O . ALA A 1 673 ? 10.693 -1.267 28.759 1.00 93.31 673 ALA A O 1
ATOM 5206 N N . GLY A 1 674 ? 8.853 -0.121 28.199 1.00 94.19 674 GLY A N 1
ATOM 5207 C CA . GLY A 1 674 ? 9.543 0.914 27.423 1.00 94.19 674 GLY A CA 1
ATOM 5208 C C . GLY A 1 674 ? 10.073 0.443 26.062 1.00 94.19 674 GLY A C 1
ATOM 5209 O O . GLY A 1 674 ? 10.772 1.199 25.391 1.00 94.19 674 GLY A O 1
ATOM 5210 N N . ALA A 1 675 ? 9.733 -0.771 25.619 1.00 95.44 675 ALA A N 1
ATOM 5211 C CA . ALA A 1 675 ? 10.244 -1.374 24.386 1.00 95.44 675 ALA A CA 1
ATOM 5212 C C . ALA A 1 675 ? 9.777 -0.631 23.119 1.00 95.44 675 ALA A C 1
ATOM 5214 O O . ALA A 1 675 ? 10.480 -0.620 22.113 1.00 95.44 675 ALA A O 1
ATOM 5215 N N . LEU A 1 676 ? 8.612 0.025 23.173 1.00 93.12 676 LEU A N 1
ATOM 5216 C CA . LEU A 1 676 ? 8.039 0.790 22.055 1.00 93.12 676 LEU A CA 1
ATOM 5217 C C . LEU A 1 676 ? 8.370 2.292 22.106 1.00 93.12 676 LEU A C 1
ATOM 5219 O O . LEU A 1 676 ? 7.872 3.069 21.287 1.00 93.12 676 LEU A O 1
ATOM 5223 N N . ALA A 1 677 ? 9.203 2.726 23.057 1.00 86.75 677 ALA A N 1
ATOM 5224 C CA . ALA A 1 677 ? 9.593 4.124 23.170 1.00 86.75 677 ALA A CA 1
ATOM 5225 C C . ALA A 1 677 ? 10.432 4.561 21.950 1.00 86.75 677 ALA A C 1
ATOM 5227 O O . ALA A 1 677 ? 11.306 3.812 21.505 1.00 86.75 677 ALA A O 1
ATOM 5228 N N . PRO A 1 678 ? 10.198 5.765 21.393 1.00 76.62 678 PRO A N 1
ATOM 5229 C CA . PRO A 1 678 ? 11.035 6.288 20.320 1.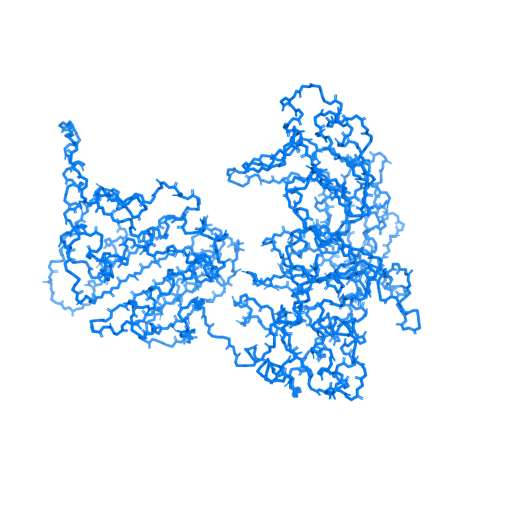00 76.62 678 PRO A CA 1
ATOM 5230 C C . PRO A 1 678 ? 12.477 6.456 20.803 1.00 76.62 678 PRO A C 1
ATOM 5232 O O . PRO A 1 678 ? 12.713 6.792 21.967 1.00 76.62 678 PRO A O 1
ATOM 5235 N N . ALA A 1 679 ? 13.442 6.270 19.900 1.00 69.62 679 ALA A N 1
ATOM 5236 C CA . ALA A 1 679 ? 14.829 6.584 20.215 1.00 69.62 679 ALA A CA 1
ATOM 5237 C C . ALA A 1 679 ? 14.948 8.054 20.676 1.00 69.62 679 ALA A C 1
ATOM 5239 O O . ALA A 1 679 ? 14.297 8.932 20.092 1.00 69.62 679 ALA A O 1
ATOM 5240 N N . PRO A 1 680 ? 15.761 8.360 21.708 1.00 62.03 680 PRO A N 1
ATOM 5241 C CA . PRO A 1 680 ? 15.976 9.737 22.121 1.00 62.03 680 PRO A CA 1
ATOM 5242 C C . PRO A 1 680 ? 16.456 10.555 20.922 1.00 62.03 680 PRO A C 1
ATOM 5244 O O . PRO A 1 680 ? 17.423 10.190 20.251 1.00 62.03 680 PRO A O 1
ATOM 5247 N N . VAL A 1 681 ? 15.758 11.658 20.635 1.00 51.97 681 VAL A N 1
ATOM 5248 C CA . VAL A 1 681 ? 16.128 12.567 19.548 1.00 51.97 681 VAL A CA 1
ATOM 5249 C C . VAL A 1 681 ? 17.461 13.207 19.917 1.00 51.97 681 VAL A C 1
ATOM 5251 O O . VAL A 1 681 ? 17.511 14.196 20.650 1.00 51.97 681 VAL A O 1
ATOM 5254 N N . VAL A 1 682 ? 18.555 12.654 19.402 1.00 40.78 682 VAL A N 1
ATOM 5255 C CA . VAL A 1 682 ? 19.840 13.345 19.405 1.00 40.78 682 VAL A CA 1
ATOM 5256 C C . VAL A 1 682 ? 19.690 14.493 18.413 1.00 40.78 682 VAL A C 1
ATOM 5258 O O . VAL A 1 682 ? 19.782 14.302 17.203 1.00 40.78 682 VAL A O 1
ATOM 5261 N N . LYS A 1 683 ? 19.380 15.694 18.915 1.00 31.30 683 LYS A N 1
ATOM 5262 C CA . LYS A 1 683 ? 19.441 16.926 18.122 1.00 31.30 683 LYS A CA 1
ATOM 5263 C C . LYS A 1 683 ? 20.903 17.155 17.724 1.00 31.30 683 LYS A C 1
ATOM 5265 O O . LYS A 1 683 ? 21.659 17.773 18.469 1.00 31.30 683 LYS A O 1
ATOM 5270 N N . GLY A 1 684 ? 21.305 16.596 16.586 1.00 35.44 684 GLY A N 1
ATOM 5271 C CA . GLY A 1 684 ? 22.564 16.918 15.921 1.00 35.44 684 GLY A CA 1
ATOM 5272 C C . GLY A 1 684 ? 22.502 18.337 15.359 1.00 35.44 684 GLY A C 1
ATOM 5273 O O . GLY A 1 684 ? 21.474 18.726 14.809 1.00 35.44 684 GLY A O 1
ATOM 5274 N N . LYS A 1 685 ? 23.573 19.101 15.591 1.00 28.95 685 LYS A N 1
ATOM 5275 C CA . LYS A 1 685 ? 23.778 20.481 15.128 1.00 28.95 685 LYS A CA 1
ATOM 5276 C C . LYS A 1 685 ? 23.748 20.617 13.612 1.00 28.95 685 LYS A C 1
ATOM 5278 O O . LYS A 1 685 ? 24.225 19.677 12.941 1.00 28.95 685 LYS A O 1
#

Solvent-accessible surface area (backbone atoms only — not comparable to full-atom values): 37308 Å² total; per-residue (Å²): 110,68,72,60,50,63,58,52,64,69,66,71,61,92,71,79,96,66,87,74,79,79,81,89,83,61,64,65,67,86,46,47,56,60,78,64,80,83,76,89,69,58,85,92,45,43,70,54,53,50,30,35,52,55,49,25,45,44,70,67,72,53,90,44,43,71,47,76,52,70,61,60,86,42,75,80,31,70,91,69,32,42,21,39,59,67,27,52,94,100,28,55,27,64,47,63,78,46,53,70,60,71,92,72,71,42,63,91,34,49,68,66,55,30,22,44,42,50,40,52,51,51,49,45,47,45,59,30,53,32,85,54,34,37,69,52,72,70,44,84,70,69,86,45,43,28,38,43,33,39,47,40,70,40,62,60,37,65,38,72,37,26,28,43,52,45,28,49,50,24,29,66,20,49,37,34,41,36,35,40,58,36,67,70,40,72,59,50,59,58,69,41,34,85,48,62,91,53,52,62,33,35,24,39,39,40,41,30,23,49,62,84,62,59,56,90,46,58,19,49,34,36,23,32,69,49,74,74,56,54,32,68,59,44,52,58,51,56,75,70,65,52,98,87,51,86,78,64,38,59,25,56,63,56,60,59,50,46,72,44,56,56,61,53,72,70,64,68,34,26,33,46,55,67,59,50,35,71,57,71,40,65,26,30,31,41,84,45,67,53,54,44,34,77,45,68,67,34,39,51,51,32,45,52,54,49,51,70,46,80,53,66,70,61,32,39,52,45,66,43,54,45,86,96,57,82,35,41,47,78,39,61,40,95,65,59,37,60,99,45,75,70,71,47,69,24,62,70,77,44,80,74,79,72,61,76,66,42,73,24,23,49,32,60,83,34,72,26,28,29,52,60,42,52,71,64,28,69,40,61,44,66,67,61,43,55,16,51,37,86,84,32,39,31,40,24,28,42,51,94,42,52,57,43,57,22,27,49,34,47,50,30,54,41,64,43,28,21,27,14,50,60,71,52,96,55,25,38,32,36,46,48,30,65,31,42,85,63,79,43,62,19,43,28,66,45,34,39,53,47,51,15,60,71,50,73,44,94,54,52,59,71,42,57,52,12,31,50,39,30,51,31,52,28,40,52,44,35,63,74,40,49,80,49,39,74,47,48,55,51,59,44,87,38,56,58,47,52,67,62,46,48,54,28,22,60,52,3,37,49,52,49,11,44,46,27,46,12,67,35,70,53,38,57,93,79,75,32,43,82,44,70,51,71,43,62,91,93,63,37,65,41,68,52,93,83,18,62,63,58,32,79,91,41,57,32,38,79,49,72,52,71,40,76,92,75,20,30,39,34,42,51,91,7,32,32,36,54,39,50,59,72,48,66,61,35,38,30,46,75,34,46,43,58,64,55,54,42,54,72,63,30,58,79,62,83,69,86,74,70,75,95,54,79,78,79,38,73,39,57,76,50,58,78,68,33,44,53,72,67,56,55,53,54,48,53,45,45,51,17,31,41,46,50,50,62,69,43,40,64,60,35,38,54,49,43,54,54,41,73,73,41,65,59,52,30,33,68,58,36,48,74,69,46,22,53,48,72,76,82,82,76,82,73,131

Radius of gyration: 28.99 Å; Cα contacts (8 Å, |Δi|>4): 1305; chains: 1; bounding box: 85×71×66 Å